Protein AF-A0A9E5AVE5-F1 (afdb_monomer)

Solvent-accessible surface area (backbone atoms only — not comparable to full-atom values): 21850 Å² total; per-residue (Å²): 135,74,78,88,82,74,80,91,71,90,76,86,78,88,77,84,87,88,86,84,85,83,83,91,72,86,77,74,54,97,65,66,80,79,77,64,65,63,63,78,75,52,75,67,49,73,66,47,50,53,52,51,51,50,54,50,52,53,50,49,51,55,49,50,53,57,73,66,46,78,84,60,50,71,68,59,42,51,50,53,50,52,50,53,49,55,52,50,52,50,58,55,57,68,63,46,51,73,69,43,50,54,50,48,55,51,49,50,54,47,49,49,48,52,48,50,41,64,76,33,43,78,55,38,63,77,55,64,65,49,72,69,44,51,52,51,46,50,54,54,50,52,58,47,48,58,52,51,50,50,59,69,69,42,79,86,53,52,75,64,58,43,49,51,53,50,52,52,52,50,50,53,47,47,59,58,48,58,71,61,47,52,75,68,44,44,50,53,50,50,49,52,52,52,52,51,48,48,52,51,34,37,28,69,52,76,37,80,88,67,88,73,96,62,54,74,68,44,46,54,52,46,50,51,50,26,52,52,50,53,49,52,51,52,54,55,65,64,46,77,84,58,51,72,68,57,44,50,50,56,48,52,50,53,49,53,54,49,38,53,56,50,48,69,63,42,53,76,67,56,34,53,52,46,53,52,49,50,54,40,48,70,48,8,78,74,48,75,62,52,49,81,74,51,74,69,50,74,68,44,51,52,51,51,51,52,54,50,51,56,50,52,53,52,48,50,52,50,70,66,45,84,84,60,52,72,67,57,36,53,50,54,48,36,54,49,49,53,54,49,50,54,56,51,48,72,64,41,53,73,68,38,42,50,51,51,56,74,50,26,41,65,36,92,89,56,67,45,68,34,62,58,71,84,125

Mean predicted aligned error: 10.47 Å

Foldseek 3Di:
DDDDDDPDDDPDDDDDDDDDDDDDDPPCPPTNPLPPPLVVVLPADPVLVVQLVVLVVVLVVQLCCLVPDPPDDPLRSVVSNVVSVVVSVVSNVVSDDPVSVVSSVVVVVVSVLVVLCVSCVVLCVVLVDDPVLSVQLVVLVVVLVVQLVVLVSPPVDDPVSSVVSVVVSVVVSCVSSLVSGDPVSNVVVVVVVVVVVLQSLCCQQLNHDDDDPADPVLSVQSNVLSVQLVVQLVVLVVPPPQDPVRSVVSNVVSNVVSNVVNLVSDDPVVNVVSVVVVLQVLVCVVAVNCSVVLPADPVLSVVLNVLVVVLVVVLCVLVVPPPDDPVRSLVSQLVSQVVSVVVNLVSGDPVSNVVQPVQFDQDPRRRHTHGPPPD

Radius of gyration: 26.6 Å; Cα contacts (8 Å, |Δi|>4): 188; chains: 1; bounding box: 71×49×73 Å

Structure (mmCIF, N/CA/C/O backbone):
data_AF-A0A9E5AVE5-F1
#
_entry.id   AF-A0A9E5AVE5-F1
#
loop_
_atom_site.group_PDB
_atom_site.id
_atom_site.type_symbol
_atom_site.label_atom_id
_atom_site.label_alt_id
_atom_site.label_comp_id
_atom_site.label_asym_id
_atom_site.label_entity_id
_atom_site.label_seq_id
_atom_site.pdbx_PDB_ins_code
_atom_site.Cartn_x
_atom_site.Cartn_y
_atom_site.Cartn_z
_atom_site.occupancy
_atom_site.B_iso_or_equiv
_atom_site.auth_seq_id
_atom_site.auth_comp_id
_atom_site.auth_asym_id
_atom_site.auth_atom_id
_atom_site.pdbx_PDB_model_num
ATOM 1 N N . MET A 1 1 ? -8.156 -3.607 18.315 1.00 31.98 1 MET A N 1
ATOM 2 C CA . MET A 1 1 ? -8.826 -4.273 17.182 1.00 31.98 1 MET A CA 1
ATOM 3 C C . MET A 1 1 ? -8.654 -3.380 15.958 1.00 31.98 1 MET A C 1
ATOM 5 O O . MET A 1 1 ? -8.074 -2.317 16.118 1.00 31.98 1 MET A O 1
ATOM 9 N N . LEU A 1 2 ? -9.097 -3.828 14.782 1.00 29.81 2 LEU A N 1
ATOM 10 C CA . LEU A 1 2 ? -9.183 -3.072 13.523 1.00 29.81 2 LEU A CA 1
ATOM 11 C C . LEU A 1 2 ? -7.881 -2.744 12.770 1.00 29.81 2 LEU A C 1
ATOM 13 O O . LEU A 1 2 ? -7.292 -1.677 12.883 1.00 29.81 2 LEU A O 1
ATOM 17 N N . GLN A 1 3 ? -7.540 -3.647 11.854 1.00 29.03 3 GLN A N 1
ATOM 18 C CA . GLN A 1 3 ? -7.091 -3.286 10.512 1.00 29.03 3 GLN A CA 1
ATOM 19 C C . GLN A 1 3 ? -7.904 -4.122 9.516 1.00 29.03 3 GLN A C 1
ATOM 21 O O . GLN A 1 3 ? -8.266 -5.257 9.819 1.00 29.03 3 GLN A O 1
ATOM 26 N N . SER A 1 4 ? -8.139 -3.545 8.337 1.00 26.42 4 SER A N 1
ATOM 27 C CA . SER A 1 4 ? -8.550 -4.231 7.103 1.00 26.42 4 SER A CA 1
ATOM 28 C C . SER A 1 4 ? -10.049 -4.457 6.893 1.00 26.42 4 SER A C 1
ATOM 30 O O . SER A 1 4 ? -10.631 -5.434 7.341 1.00 26.42 4 SER A O 1
ATOM 32 N N . LEU A 1 5 ? -10.649 -3.578 6.089 1.00 36.66 5 LEU A N 1
ATOM 33 C CA . LEU A 1 5 ? -11.485 -4.009 4.964 1.00 36.66 5 LEU A CA 1
ATOM 34 C C . LEU A 1 5 ? -11.521 -2.853 3.964 1.00 36.66 5 LEU A C 1
ATOM 36 O O . LEU A 1 5 ? -12.352 -1.952 4.024 1.00 36.66 5 LEU A O 1
ATOM 40 N N . ILE A 1 6 ? -10.491 -2.858 3.120 1.00 28.50 6 ILE A N 1
ATOM 41 C CA . ILE A 1 6 ? -10.456 -2.139 1.853 1.00 28.50 6 ILE A CA 1
ATOM 42 C C . ILE A 1 6 ? -11.513 -2.800 0.968 1.00 28.50 6 ILE A C 1
ATOM 44 O O . ILE A 1 6 ? -11.544 -4.027 0.849 1.00 28.50 6 ILE A O 1
ATOM 48 N N . LEU A 1 7 ? -12.380 -1.983 0.373 1.00 29.84 7 LEU A N 1
ATOM 49 C CA . LEU A 1 7 ? -13.241 -2.384 -0.731 1.00 29.84 7 LEU A CA 1
ATOM 50 C C . LEU A 1 7 ? -12.375 -3.105 -1.775 1.00 29.84 7 LEU A C 1
ATOM 52 O O . LEU A 1 7 ? -11.418 -2.523 -2.277 1.00 29.84 7 LEU A O 1
ATOM 56 N N . ALA A 1 8 ? -12.689 -4.374 -2.034 1.00 32.44 8 ALA A N 1
ATOM 57 C CA . ALA A 1 8 ? -11.983 -5.300 -2.916 1.00 32.44 8 ALA A CA 1
ATOM 58 C C . ALA A 1 8 ? -11.129 -4.640 -4.020 1.00 32.44 8 ALA A C 1
ATOM 60 O O . ALA A 1 8 ? -11.593 -4.354 -5.118 1.00 32.44 8 ALA A O 1
ATOM 61 N N . SER A 1 9 ? -9.848 -4.465 -3.714 1.00 25.14 9 SER A N 1
ATOM 62 C CA . SER A 1 9 ? -8.743 -4.380 -4.664 1.00 25.14 9 SER A CA 1
ATOM 63 C C . SER A 1 9 ? -7.576 -5.108 -4.001 1.00 25.14 9 SER A C 1
ATOM 65 O O . SER A 1 9 ? -6.809 -4.566 -3.209 1.00 25.14 9 SER A O 1
ATOM 67 N N . VAL A 1 10 ? -7.527 -6.419 -4.238 1.00 25.52 10 VAL A N 1
ATOM 68 C CA . VAL A 1 10 ? -6.434 -7.285 -3.799 1.00 25.52 10 VAL A CA 1
ATOM 69 C C . VAL A 1 10 ? -5.212 -6.940 -4.647 1.00 25.52 10 VAL A C 1
ATOM 71 O O . VAL A 1 10 ? -5.010 -7.506 -5.714 1.00 25.52 10 VAL A O 1
ATOM 74 N N . VAL A 1 11 ? -4.385 -6.013 -4.170 1.00 23.86 11 VAL A N 1
ATOM 75 C CA . VAL A 1 11 ? -2.966 -5.962 -4.537 1.00 23.86 11 VAL A CA 1
ATOM 76 C C . VAL A 1 11 ? -2.196 -6.556 -3.364 1.00 23.86 11 VAL A C 1
ATOM 78 O O . VAL A 1 11 ? -1.858 -5.882 -2.394 1.00 23.86 11 VAL A O 1
ATOM 81 N N . LEU A 1 12 ? -1.977 -7.870 -3.434 1.00 27.12 12 LEU A N 1
ATOM 82 C CA . LEU A 1 12 ? -1.037 -8.577 -2.571 1.00 27.12 12 LEU A CA 1
ATOM 83 C C . LEU A 1 12 ? 0.384 -8.191 -3.012 1.00 27.12 12 LEU A C 1
ATOM 85 O O . LEU A 1 12 ? 0.893 -8.721 -3.997 1.00 27.12 12 LEU A O 1
ATOM 89 N N . ALA A 1 13 ? 1.034 -7.288 -2.284 1.00 26.50 13 ALA A N 1
ATOM 90 C CA . ALA A 1 13 ? 2.479 -7.102 -2.361 1.00 26.50 13 ALA A CA 1
ATOM 91 C C . ALA A 1 13 ? 3.106 -7.646 -1.071 1.00 26.50 13 ALA A C 1
ATOM 93 O O . ALA A 1 13 ? 3.112 -6.992 -0.030 1.00 26.50 13 ALA A O 1
ATOM 94 N N . CYS A 1 14 ? 3.602 -8.882 -1.134 1.00 24.91 14 CYS A N 1
ATOM 95 C CA . CYS A 1 14 ? 4.518 -9.422 -0.137 1.00 24.91 14 CYS A CA 1
ATOM 96 C C . CYS A 1 14 ? 5.902 -8.801 -0.360 1.00 24.91 14 CYS A C 1
ATOM 98 O O . CYS A 1 14 ? 6.481 -8.975 -1.428 1.00 24.91 14 CYS A O 1
ATOM 100 N N . ALA A 1 15 ? 6.458 -8.148 0.657 1.00 25.69 15 ALA A N 1
ATOM 101 C CA . ALA A 1 15 ? 7.892 -7.898 0.754 1.00 25.69 15 ALA A CA 1
ATOM 102 C C . ALA A 1 15 ? 8.371 -8.424 2.117 1.00 25.69 15 ALA A C 1
ATOM 104 O O . ALA A 1 15 ? 7.842 -7.987 3.144 1.00 25.69 15 ALA A O 1
ATOM 105 N N . PRO A 1 16 ? 9.311 -9.385 2.165 1.00 29.22 16 PRO A N 1
ATOM 106 C CA . PRO A 1 16 ? 9.908 -9.825 3.412 1.00 29.22 16 PRO A CA 1
ATOM 107 C C . PRO A 1 16 ? 11.090 -8.925 3.803 1.00 29.22 16 PRO A C 1
ATOM 109 O O . PRO A 1 16 ? 11.842 -8.460 2.956 1.00 29.22 16 PRO A O 1
ATOM 112 N N . ALA A 1 17 ? 11.244 -8.762 5.118 1.00 26.75 17 ALA A N 1
ATOM 113 C CA . ALA A 1 17 ? 12.479 -8.482 5.853 1.00 26.75 17 ALA A CA 1
ATOM 114 C C . ALA A 1 17 ? 13.307 -7.233 5.488 1.00 26.75 17 ALA A C 1
ATOM 116 O O . ALA A 1 17 ? 14.147 -7.266 4.603 1.00 26.75 17 ALA A O 1
ATOM 117 N N . LEU A 1 18 ? 13.214 -6.208 6.342 1.00 26.80 18 LEU A N 1
ATOM 118 C CA . LEU A 1 18 ? 14.364 -5.398 6.761 1.00 26.80 18 LEU A CA 1
ATOM 119 C C . LEU A 1 18 ? 14.157 -4.999 8.232 1.00 26.80 18 LEU A C 1
ATOM 121 O O . LEU A 1 18 ? 13.411 -4.078 8.551 1.00 26.80 18 LEU A O 1
ATOM 125 N N . ASN A 1 19 ? 14.797 -5.754 9.125 1.00 31.11 19 ASN A N 1
ATOM 126 C CA . ASN A 1 19 ? 15.030 -5.399 10.522 1.00 31.11 19 ASN A CA 1
ATOM 127 C C . ASN A 1 19 ? 16.531 -5.145 10.665 1.00 31.11 19 ASN A C 1
ATOM 129 O O . ASN A 1 19 ? 17.294 -6.095 10.522 1.00 31.11 19 ASN A O 1
ATOM 133 N N . ALA A 1 20 ? 16.935 -3.915 10.980 1.00 30.20 20 ALA A N 1
ATOM 134 C CA . ALA A 1 20 ? 18.069 -3.617 11.857 1.00 30.20 20 ALA A CA 1
ATOM 135 C C . ALA A 1 20 ? 18.194 -2.099 12.077 1.00 30.20 20 ALA A C 1
ATOM 137 O O . ALA A 1 20 ? 18.162 -1.328 11.127 1.00 30.20 20 ALA A O 1
ATOM 138 N N . GLN A 1 21 ? 18.418 -1.746 13.346 1.00 29.23 21 GLN A N 1
ATOM 139 C CA . GLN A 1 21 ? 18.952 -0.487 13.887 1.00 29.23 21 GLN A CA 1
ATOM 1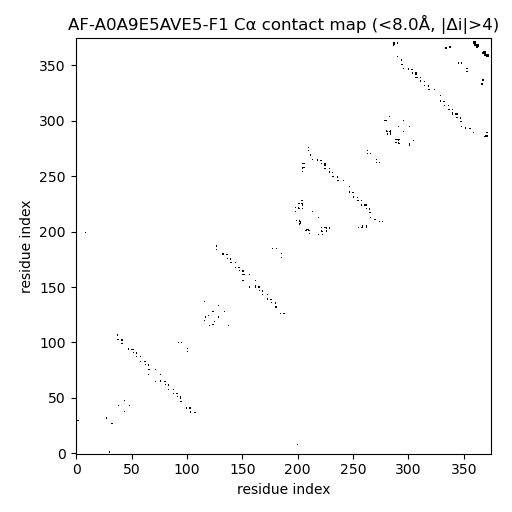40 C C . GLN A 1 21 ? 18.001 0.707 14.102 1.00 29.23 21 GLN A C 1
ATOM 142 O O . GLN A 1 21 ? 17.732 1.509 13.219 1.00 29.23 21 GLN A O 1
ATOM 147 N N . GLY A 1 22 ? 17.636 0.881 15.380 1.00 26.25 22 GLY A N 1
ATOM 148 C CA . GLY A 1 22 ? 18.100 2.057 16.126 1.00 26.25 22 GLY A CA 1
ATOM 149 C C . GLY A 1 22 ? 17.121 3.218 16.306 1.00 26.25 22 GLY A C 1
ATOM 150 O O . GLY A 1 22 ? 17.158 4.164 15.542 1.00 26.25 22 GLY A O 1
ATOM 151 N N . ALA A 1 23 ? 16.361 3.163 17.404 1.00 31.00 23 ALA A N 1
ATOM 152 C CA . ALA A 1 23 ? 15.821 4.282 18.190 1.00 31.00 23 ALA A CA 1
ATOM 153 C C . ALA A 1 23 ? 14.866 5.321 17.545 1.00 31.00 23 ALA A C 1
ATOM 155 O O . ALA A 1 23 ? 15.184 6.050 16.618 1.00 31.00 23 ALA A O 1
ATOM 156 N N . GLN A 1 24 ? 13.723 5.475 18.229 1.00 34.09 24 GLN A N 1
ATOM 157 C CA . GLN A 1 24 ? 12.923 6.703 18.354 1.00 34.09 24 GLN A CA 1
ATOM 158 C C . GLN A 1 24 ? 12.225 7.238 17.095 1.00 34.09 24 GLN A C 1
ATOM 160 O O . GLN A 1 24 ? 12.629 8.204 16.466 1.00 34.09 24 GLN A O 1
ATOM 165 N N . ILE A 1 25 ? 11.056 6.667 16.821 1.00 28.45 25 ILE A N 1
ATOM 166 C CA . ILE A 1 25 ? 9.725 7.272 17.024 1.00 28.45 25 ILE A CA 1
ATOM 167 C C . ILE A 1 25 ? 8.764 6.219 16.486 1.00 28.45 25 ILE A C 1
ATOM 169 O O . ILE A 1 25 ? 8.892 5.773 15.346 1.00 28.45 25 ILE A O 1
ATOM 173 N N . GLY A 1 26 ? 7.856 5.752 17.343 1.00 32.69 26 GLY A N 1
ATOM 174 C CA . GLY A 1 26 ? 6.875 4.737 16.992 1.00 32.69 26 GLY A CA 1
ATOM 175 C C . GLY A 1 26 ? 6.170 5.140 15.708 1.00 32.69 26 GLY A C 1
ATOM 176 O O . GLY A 1 26 ? 5.415 6.110 15.684 1.00 32.69 26 GLY A O 1
ATOM 177 N N . ARG A 1 27 ? 6.447 4.401 14.633 1.00 34.00 27 ARG A N 1
ATOM 178 C CA . ARG A 1 27 ? 5.695 4.465 13.390 1.00 34.00 27 ARG A CA 1
ATOM 179 C C . ARG A 1 27 ? 4.279 4.071 13.781 1.00 34.00 27 ARG A C 1
ATOM 181 O O . ARG A 1 27 ? 3.987 2.886 13.919 1.00 34.00 27 ARG A O 1
ATOM 188 N N . ALA A 1 28 ? 3.449 5.073 14.065 1.00 33.59 28 ALA A N 1
ATOM 189 C CA . ALA A 1 28 ? 2.019 4.927 14.211 1.00 33.59 28 ALA A CA 1
ATOM 190 C C . ALA A 1 28 ? 1.569 4.187 12.955 1.00 33.59 28 ALA A C 1
ATOM 192 O O . ALA A 1 28 ? 1.550 4.749 11.860 1.00 33.59 28 ALA A O 1
ATOM 193 N N . GLY A 1 29 ? 1.359 2.875 13.086 1.00 36.06 29 GLY A N 1
ATOM 194 C CA . GLY A 1 29 ? 0.895 2.058 11.983 1.00 36.06 29 GLY A CA 1
ATOM 195 C C . GLY A 1 29 ? -0.354 2.733 11.443 1.00 36.06 29 GLY A C 1
ATOM 196 O O . GLY A 1 29 ? -1.203 3.155 12.230 1.00 36.06 29 GLY A O 1
ATOM 197 N N . ALA A 1 30 ? -0.442 2.861 10.122 1.00 36.88 30 ALA A N 1
ATOM 198 C CA . ALA A 1 30 ? -1.444 3.628 9.381 1.00 36.88 30 ALA A CA 1
ATOM 199 C C . ALA A 1 30 ? -2.922 3.202 9.602 1.00 36.88 30 ALA A C 1
ATOM 201 O O . ALA A 1 30 ? -3.790 3.539 8.810 1.00 36.88 30 ALA A O 1
ATOM 202 N N . GLY A 1 31 ? -3.231 2.466 10.674 1.00 38.09 31 GLY A N 1
ATOM 203 C CA . GLY A 1 31 ? -4.581 2.175 11.157 1.00 38.09 31 GLY A CA 1
ATOM 204 C C . GLY A 1 31 ? -4.847 2.551 12.623 1.00 38.09 31 GLY A C 1
ATOM 205 O O . GLY A 1 31 ? -5.938 2.277 13.100 1.00 38.09 31 GLY A O 1
ATOM 206 N N . GLY A 1 32 ? -3.894 3.149 13.354 1.00 39.94 32 GLY A N 1
ATOM 207 C CA . GLY A 1 32 ? -4.045 3.447 14.791 1.00 39.94 32 GLY A CA 1
ATOM 208 C C . GLY A 1 32 ? -4.476 4.876 15.150 1.00 39.94 32 GLY A C 1
ATOM 209 O O . GLY A 1 32 ? -4.803 5.131 16.301 1.00 39.94 32 GLY A O 1
ATOM 210 N N . GLY A 1 33 ? -4.471 5.814 14.196 1.00 40.31 33 GLY A N 1
ATOM 211 C CA . GLY A 1 33 ? -4.618 7.253 14.476 1.00 40.31 33 GLY A CA 1
ATOM 212 C C . GLY A 1 33 ? -6.041 7.820 14.445 1.00 40.31 33 GLY A C 1
ATOM 213 O O . GLY A 1 33 ? -6.218 8.993 14.747 1.00 40.31 33 GLY A O 1
ATOM 214 N N . VAL A 1 34 ? -7.053 7.027 14.073 1.00 44.53 34 VAL A N 1
ATOM 215 C CA . VAL A 1 34 ? -8.442 7.516 13.907 1.00 44.53 34 VAL A CA 1
ATOM 216 C C . VAL A 1 34 ? -9.336 7.169 15.103 1.00 44.53 34 VAL A C 1
ATOM 218 O O . VAL A 1 34 ? -10.457 7.662 15.189 1.00 44.53 34 VAL A O 1
ATOM 221 N N . TYR A 1 35 ? -8.838 6.413 16.089 1.00 49.22 35 TYR A N 1
ATOM 222 C CA . TYR A 1 35 ? -9.467 6.337 17.413 1.00 49.22 35 TYR A CA 1
ATOM 223 C C . TYR A 1 35 ? -9.140 7.615 18.184 1.00 49.22 35 TYR A C 1
ATOM 225 O O . TYR A 1 35 ? -8.366 7.629 19.138 1.00 49.22 35 TYR A O 1
ATOM 233 N N . PHE A 1 36 ? -9.686 8.721 17.680 1.00 50.12 36 PHE A N 1
ATOM 234 C CA . PHE A 1 36 ? -9.680 10.026 18.310 1.00 50.12 36 PHE A CA 1
ATOM 235 C C . PHE A 1 36 ? -10.121 9.874 19.755 1.00 50.12 36 PHE A C 1
ATOM 237 O O . PHE A 1 36 ? -11.288 9.590 19.981 1.00 50.12 36 PHE A O 1
ATOM 244 N N . ASN A 1 37 ? -9.175 10.041 20.677 1.00 73.88 37 ASN A N 1
ATOM 245 C CA . ASN A 1 37 ? -9.308 10.512 22.055 1.00 73.88 37 ASN A CA 1
ATOM 246 C C . ASN A 1 37 ? -10.730 10.448 22.662 1.00 73.88 37 ASN A C 1
ATOM 248 O O . ASN A 1 37 ? -11.244 11.462 23.133 1.00 73.88 37 ASN A O 1
ATOM 252 N N . LEU A 1 38 ? -11.389 9.279 22.632 1.00 81.19 38 LEU A N 1
ATOM 253 C CA . LEU A 1 38 ? -12.757 9.121 23.149 1.00 81.19 38 LEU A CA 1
ATOM 254 C C . LEU A 1 38 ? -12.787 9.463 24.640 1.00 81.19 38 LEU A C 1
ATOM 256 O O . LEU A 1 38 ? -13.734 10.059 25.137 1.00 81.19 38 LEU A O 1
ATOM 260 N N . GLU A 1 39 ? -11.679 9.179 25.318 1.00 82.06 39 GLU A N 1
ATOM 261 C CA . GLU A 1 39 ? -11.429 9.508 26.714 1.00 82.06 39 GLU A CA 1
ATOM 262 C C . GLU A 1 39 ? -11.454 11.004 27.024 1.00 82.06 39 GLU A C 1
ATOM 264 O O . GLU A 1 39 ? -11.930 11.380 28.093 1.00 82.06 39 GLU A O 1
ATOM 269 N N . ALA A 1 40 ? -11.024 11.873 26.102 1.00 87.56 40 ALA A N 1
ATOM 270 C CA . ALA A 1 40 ? -11.126 13.320 26.305 1.00 87.56 40 ALA A CA 1
ATOM 271 C C . ALA A 1 40 ? -12.583 13.803 26.377 1.00 87.56 40 ALA A C 1
ATOM 273 O O . ALA A 1 40 ? -12.836 14.895 26.871 1.00 87.56 40 ALA A O 1
ATOM 274 N N . GLN A 1 41 ? -13.538 12.991 25.912 1.00 89.56 41 GLN A N 1
ATOM 275 C CA . GLN A 1 41 ? -14.969 13.274 25.998 1.00 89.56 41 GLN A CA 1
ATOM 276 C C . GLN A 1 41 ? -15.628 12.624 27.224 1.00 89.56 41 GLN A C 1
ATOM 278 O O . GLN A 1 41 ? -16.831 12.788 27.409 1.00 89.56 41 GLN A O 1
ATOM 283 N N . LEU A 1 42 ? -14.895 11.875 28.057 1.00 93.12 42 LEU A N 1
ATOM 284 C CA . LEU A 1 42 ? -15.442 11.177 29.231 1.00 93.12 42 LEU A CA 1
ATOM 285 C C . LEU A 1 42 ? -15.300 11.956 30.546 1.00 93.12 42 LEU A C 1
ATOM 287 O O . LEU A 1 42 ? -15.676 11.423 31.592 1.00 93.12 42 LEU A O 1
ATOM 291 N N . ASP A 1 43 ? -14.773 13.185 30.496 1.00 93.75 43 ASP A N 1
ATOM 292 C CA . ASP A 1 43 ? -14.590 14.060 31.663 1.00 93.75 43 ASP A CA 1
ATOM 293 C C . ASP A 1 43 ? -13.893 13.323 32.827 1.00 93.75 43 ASP A C 1
ATOM 295 O O . ASP A 1 43 ? -14.371 13.286 33.960 1.00 93.75 43 ASP A O 1
ATOM 299 N N . LEU A 1 44 ? -12.786 12.638 32.515 1.00 95.44 44 LEU A N 1
ATOM 300 C CA . LEU A 1 44 ? -12.078 11.767 33.455 1.00 95.44 44 LEU A CA 1
ATOM 301 C C . LEU A 1 44 ? -11.479 12.557 34.628 1.00 95.44 44 LEU A C 1
ATOM 303 O O . LEU A 1 44 ? -10.893 13.625 34.438 1.00 95.44 44 LEU A O 1
ATOM 307 N N . SER A 1 45 ? -11.544 11.992 35.838 1.00 97.06 45 SER A N 1
ATOM 308 C CA . SER A 1 45 ? -10.847 12.568 36.995 1.00 97.06 45 SER A CA 1
ATOM 309 C C . SER A 1 45 ? -9.321 12.442 36.857 1.00 97.06 45 SER A C 1
ATOM 311 O O . SER A 1 45 ? -8.801 11.665 36.043 1.00 97.06 45 SER A O 1
ATOM 313 N N . LYS A 1 46 ? -8.568 13.184 37.683 1.00 96.75 46 LYS A N 1
ATOM 314 C CA . LYS A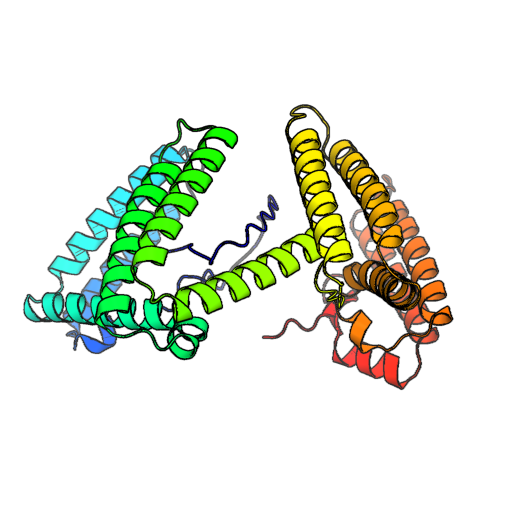 1 46 ? -7.098 13.076 37.723 1.00 96.75 46 LYS A CA 1
ATOM 315 C C . LYS A 1 46 ? -6.657 11.669 38.130 1.00 96.75 46 LYS A C 1
ATOM 317 O O . LYS A 1 46 ? -5.730 11.120 37.539 1.00 96.75 46 LYS A O 1
ATOM 322 N N . GLU A 1 47 ? -7.355 11.071 39.089 1.00 97.19 47 GLU A N 1
ATOM 323 C CA . GLU A 1 47 ? -7.113 9.716 39.585 1.00 97.19 47 GLU A CA 1
ATOM 324 C C . GLU A 1 47 ? -7.398 8.672 38.498 1.00 97.19 47 GLU A C 1
ATOM 326 O O . GLU A 1 47 ? -6.562 7.802 38.258 1.00 97.19 47 GLU A O 1
ATOM 331 N N . GLN A 1 48 ? -8.523 8.790 37.777 1.00 96.31 48 GLN A N 1
ATOM 332 C CA . GLN A 1 48 ? -8.852 7.901 36.653 1.00 96.31 48 GLN A CA 1
ATOM 333 C C . GLN A 1 48 ? -7.820 8.007 35.525 1.00 96.31 48 GLN A C 1
ATOM 335 O O . GLN A 1 48 ? -7.380 6.994 34.982 1.00 96.31 48 GLN A O 1
ATOM 340 N N . THR A 1 49 ? -7.388 9.228 35.203 1.00 94.69 49 THR A N 1
ATOM 341 C CA . THR A 1 49 ? -6.361 9.479 34.182 1.00 94.69 49 THR A CA 1
ATOM 342 C C . THR A 1 49 ? -5.028 8.826 34.560 1.00 94.69 49 THR A C 1
ATOM 344 O O . THR A 1 49 ? -4.407 8.161 33.728 1.00 94.69 49 THR A O 1
ATOM 347 N N . ALA A 1 50 ? -4.601 8.960 35.821 1.00 95.69 50 ALA A N 1
ATOM 348 C CA . ALA A 1 50 ? -3.388 8.317 36.325 1.00 95.69 50 ALA A CA 1
ATOM 349 C C . ALA A 1 50 ? -3.498 6.780 36.312 1.00 95.69 50 ALA A C 1
ATOM 351 O O . ALA A 1 50 ? -2.552 6.099 35.908 1.00 95.69 50 ALA A O 1
ATOM 352 N N . ALA A 1 51 ? -4.658 6.231 36.687 1.00 95.94 51 ALA A N 1
ATOM 353 C CA . ALA A 1 51 ? -4.913 4.793 36.646 1.00 95.94 51 ALA A CA 1
ATOM 354 C C . ALA A 1 51 ? -4.863 4.238 35.210 1.00 95.94 51 ALA A C 1
ATOM 356 O O . ALA A 1 51 ? -4.188 3.239 34.963 1.00 95.94 51 ALA A O 1
ATOM 357 N N . LEU A 1 52 ? -5.485 4.916 34.237 1.00 94.38 52 LEU A N 1
ATOM 358 C CA . LEU A 1 52 ? -5.420 4.524 32.823 1.00 94.38 52 LEU A CA 1
ATOM 359 C C . LEU A 1 52 ? -3.996 4.594 32.273 1.00 94.38 52 LEU A C 1
ATOM 361 O O . LEU A 1 52 ? -3.577 3.711 31.527 1.00 94.38 52 LEU A O 1
ATOM 365 N N . ALA A 1 53 ? -3.234 5.630 32.637 1.00 92.75 53 ALA A N 1
ATOM 366 C CA . ALA A 1 53 ? -1.836 5.753 32.232 1.00 92.75 53 ALA A CA 1
ATOM 367 C C . ALA A 1 53 ? -0.994 4.570 32.736 1.00 92.75 53 ALA A C 1
ATOM 369 O O . ALA A 1 53 ? -0.160 4.052 31.991 1.00 92.75 53 ALA A O 1
ATOM 370 N N . LYS A 1 54 ? -1.254 4.101 33.963 1.00 96.06 54 LYS A N 1
ATOM 371 C CA . LYS A 1 54 ? -0.619 2.903 34.520 1.00 96.06 54 LYS A CA 1
ATOM 372 C C . LYS A 1 54 ? -0.983 1.645 33.721 1.00 96.06 54 LYS A C 1
ATOM 374 O O . LYS A 1 54 ? -0.070 0.979 33.240 1.00 96.06 54 LYS A O 1
ATOM 379 N N . VAL A 1 55 ? -2.275 1.381 33.490 1.00 93.56 55 VAL A N 1
ATOM 380 C CA . VAL A 1 55 ? -2.739 0.217 32.701 1.00 93.56 55 VAL A CA 1
ATOM 381 C C . VAL A 1 55 ? -2.132 0.217 31.295 1.00 93.56 55 VAL A C 1
ATOM 383 O O . VAL A 1 55 ? -1.651 -0.804 30.814 1.00 93.56 55 VAL A O 1
ATOM 386 N N . ARG A 1 56 ? -2.075 1.379 30.633 1.00 93.38 56 ARG A N 1
ATOM 387 C CA . ARG A 1 56 ? -1.460 1.517 29.302 1.00 93.38 56 ARG A CA 1
ATOM 388 C C . ARG A 1 56 ? 0.026 1.199 29.302 1.00 93.38 56 ARG A C 1
ATOM 390 O O . ARG A 1 56 ? 0.496 0.534 28.381 1.00 93.38 56 ARG A O 1
ATOM 397 N N . LYS A 1 57 ? 0.763 1.679 30.306 1.00 93.62 57 LYS A N 1
ATOM 398 C CA . LYS A 1 57 ? 2.195 1.401 30.442 1.00 93.62 57 LYS A CA 1
ATOM 399 C C . LYS A 1 57 ? 2.433 -0.098 30.634 1.00 93.62 57 LYS A C 1
ATOM 401 O O . LYS A 1 57 ? 3.236 -0.679 29.911 1.00 93.62 57 LYS A O 1
ATOM 406 N N . GLU A 1 58 ? 1.680 -0.729 31.529 1.00 95.06 58 GLU A N 1
ATOM 407 C CA . GLU A 1 58 ? 1.761 -2.173 31.773 1.00 95.06 58 GLU A CA 1
ATOM 408 C C . GLU A 1 58 ? 1.388 -2.977 30.517 1.00 95.06 58 GLU A C 1
ATOM 410 O O . GLU A 1 58 ? 2.104 -3.899 30.123 1.00 95.06 58 GLU A O 1
ATOM 415 N N . GLN A 1 59 ? 0.323 -2.587 29.811 1.00 93.94 59 GLN A N 1
ATOM 416 C CA . GLN A 1 59 ? -0.064 -3.205 28.544 1.00 93.94 59 GLN A CA 1
ATOM 417 C C . GLN A 1 59 ? 1.021 -3.043 27.474 1.00 93.94 59 GLN A C 1
ATOM 419 O O . GLN A 1 59 ? 1.283 -3.986 26.723 1.00 93.94 59 GLN A O 1
ATOM 424 N N . GLN A 1 60 ? 1.654 -1.872 27.383 1.00 92.94 60 GLN A N 1
ATOM 425 C CA . GLN A 1 60 ? 2.749 -1.615 26.452 1.00 92.94 60 GLN A CA 1
ATOM 426 C C . GLN A 1 60 ? 3.954 -2.513 26.753 1.00 92.94 60 GLN A C 1
ATOM 428 O O . GLN A 1 60 ? 4.513 -3.097 25.825 1.00 92.94 60 GLN A O 1
ATOM 433 N N . GLU A 1 61 ? 4.329 -2.665 28.023 1.00 95.94 61 GLU A N 1
ATOM 434 C CA . GLU A 1 61 ? 5.419 -3.543 28.463 1.00 95.94 61 GLU A CA 1
ATOM 435 C C . GLU A 1 61 ? 5.107 -5.017 28.162 1.00 95.94 61 GLU A C 1
ATOM 437 O O . GLU A 1 61 ? 5.900 -5.679 27.487 1.00 95.94 61 GLU A O 1
ATOM 442 N N . LYS A 1 62 ? 3.919 -5.508 28.551 1.00 95.75 62 LYS A N 1
ATOM 443 C CA . LYS A 1 62 ? 3.455 -6.878 28.257 1.00 95.75 62 LYS A CA 1
ATOM 444 C C . LYS A 1 62 ? 3.398 -7.140 26.744 1.00 95.75 62 LYS A C 1
ATOM 446 O O . LYS A 1 62 ? 3.858 -8.178 26.271 1.00 95.75 62 LYS A O 1
ATOM 451 N N . THR A 1 63 ? 2.898 -6.181 25.960 1.00 93.88 63 THR A N 1
ATOM 452 C CA . THR A 1 63 ? 2.857 -6.269 24.489 1.00 93.88 63 THR A CA 1
ATOM 453 C C . THR A 1 63 ? 4.268 -6.299 23.902 1.00 93.88 63 THR A C 1
ATOM 455 O O . THR A 1 63 ? 4.561 -7.125 23.041 1.00 93.88 63 THR A O 1
ATOM 458 N N . SER A 1 64 ? 5.165 -5.432 24.373 1.00 94.81 64 SER A N 1
ATOM 459 C CA . SER A 1 64 ? 6.560 -5.395 23.926 1.00 94.81 64 SER A CA 1
ATOM 460 C C . SER A 1 64 ? 7.261 -6.726 24.196 1.00 94.81 64 SER A C 1
ATOM 462 O O . SER A 1 64 ? 7.840 -7.312 23.280 1.00 94.81 64 SER A O 1
ATOM 464 N N . ALA A 1 65 ? 7.139 -7.262 25.413 1.00 95.81 65 ALA A N 1
ATOM 465 C CA . ALA A 1 65 ? 7.691 -8.564 25.780 1.00 95.81 65 ALA A CA 1
ATOM 466 C C . ALA A 1 65 ? 7.139 -9.686 24.883 1.00 95.81 65 ALA A C 1
ATOM 468 O O . ALA A 1 65 ? 7.898 -10.491 24.346 1.00 95.81 65 ALA A O 1
ATOM 469 N N . LEU A 1 66 ? 5.827 -9.685 24.631 1.00 95.38 66 LEU A N 1
ATOM 470 C CA . LEU A 1 66 ? 5.163 -10.673 23.783 1.00 95.38 66 LEU A CA 1
ATOM 471 C C . LEU A 1 66 ? 5.677 -10.679 22.329 1.00 95.38 66 LEU A C 1
ATOM 473 O O . LEU A 1 66 ? 5.848 -11.745 21.732 1.00 95.38 66 LEU A O 1
ATOM 477 N N . PHE A 1 67 ? 5.919 -9.502 21.744 1.00 92.00 67 PHE A N 1
ATOM 478 C CA . PHE A 1 67 ? 6.370 -9.372 20.350 1.00 92.00 67 PHE A CA 1
ATOM 479 C C . PHE A 1 67 ? 7.893 -9.420 20.179 1.00 92.00 67 PHE A C 1
ATOM 481 O O . PHE A 1 67 ? 8.368 -9.691 19.076 1.00 92.00 67 PHE A O 1
ATOM 488 N N . THR A 1 68 ? 8.659 -9.191 21.245 1.00 94.94 68 THR A N 1
ATOM 489 C CA . THR A 1 68 ? 10.121 -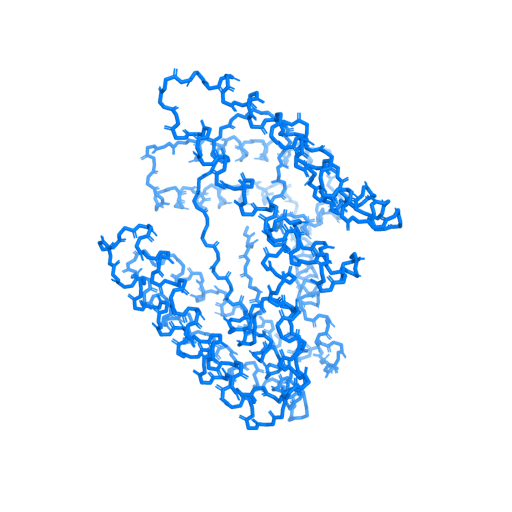9.366 21.242 1.00 94.94 68 THR A CA 1
ATOM 490 C C . THR A 1 68 ? 10.540 -10.799 21.561 1.00 94.94 68 THR A C 1
ATOM 492 O O . THR A 1 68 ? 11.630 -11.211 21.158 1.00 94.94 68 THR A O 1
ATOM 495 N N . ASN A 1 69 ? 9.672 -11.589 22.203 1.00 95.50 69 ASN A N 1
ATOM 496 C CA . ASN A 1 69 ? 9.916 -13.002 22.450 1.00 95.50 69 ASN A CA 1
ATOM 497 C C . ASN A 1 69 ? 9.890 -13.813 21.135 1.00 95.50 69 ASN A C 1
ATOM 499 O O . ASN A 1 69 ? 8.848 -13.989 20.487 1.00 95.50 69 ASN A O 1
ATOM 503 N N . LYS A 1 70 ? 11.074 -14.307 20.751 1.00 94.62 70 LYS A N 1
ATOM 504 C CA . LYS A 1 70 ? 11.310 -15.111 19.542 1.00 94.62 70 LYS A CA 1
ATOM 505 C C . LYS A 1 70 ? 10.996 -16.598 19.724 1.00 94.62 70 LYS A C 1
ATOM 507 O O . LYS A 1 70 ? 10.898 -17.300 18.725 1.00 94.62 70 LYS A O 1
ATOM 512 N N . GLU A 1 71 ? 10.853 -17.060 20.962 1.00 96.88 71 GLU A N 1
ATOM 513 C CA . GLU A 1 71 ? 10.571 -18.460 21.293 1.00 96.88 71 GLU A CA 1
ATOM 514 C C . GLU A 1 71 ? 9.090 -18.800 21.091 1.00 96.88 71 GLU A C 1
ATOM 516 O O . GLU A 1 71 ? 8.754 -19.935 20.764 1.00 96.88 71 GLU A O 1
ATOM 521 N N . LEU A 1 72 ? 8.203 -17.806 21.223 1.00 94.00 72 LEU A N 1
ATOM 522 C CA . LEU A 1 72 ? 6.767 -17.996 21.037 1.00 94.00 72 LEU A CA 1
ATOM 523 C C . LEU A 1 72 ? 6.408 -18.241 19.574 1.00 94.00 72 LEU A C 1
ATOM 525 O O . LEU A 1 72 ? 6.710 -17.432 18.684 1.00 94.00 72 LEU A O 1
ATOM 529 N N . LYS A 1 73 ? 5.651 -19.316 19.344 1.00 94.25 73 LYS A N 1
ATOM 530 C CA . LYS A 1 73 ? 5.014 -19.560 18.048 1.00 94.25 73 LYS A CA 1
ATOM 531 C C . LYS A 1 73 ? 3.929 -18.514 17.793 1.00 94.25 73 LYS A C 1
ATOM 533 O O . LYS A 1 73 ? 3.359 -17.925 18.709 1.00 94.25 73 LYS A O 1
ATOM 538 N N . GLN A 1 74 ? 3.605 -18.293 16.521 1.00 83.56 74 GLN A N 1
ATOM 539 C CA . GLN A 1 74 ? 2.630 -17.273 16.120 1.00 83.56 74 GLN A CA 1
ATOM 540 C C . GLN A 1 74 ? 1.232 -17.501 16.727 1.00 83.56 74 GLN A C 1
ATOM 542 O O . GLN A 1 74 ? 0.558 -16.535 17.091 1.00 83.56 74 GLN A O 1
ATOM 547 N N . GLU A 1 75 ? 0.801 -18.757 16.851 1.00 85.69 75 GLU A N 1
ATOM 548 C CA . GLU A 1 75 ? -0.492 -19.122 17.446 1.00 85.69 75 GLU A CA 1
ATOM 549 C C . GLU A 1 75 ? -0.535 -18.798 18.943 1.00 85.69 75 GLU A C 1
ATOM 551 O O . GLU A 1 75 ? -1.440 -18.098 19.397 1.00 85.69 75 GLU A O 1
ATOM 556 N N . GLU A 1 76 ? 0.490 -19.213 19.691 1.00 92.56 76 GLU A N 1
ATOM 557 C CA . GLU A 1 76 ? 0.646 -18.905 21.119 1.00 92.56 76 GLU A CA 1
ATOM 558 C C . GLU A 1 76 ? 0.708 -17.397 21.351 1.00 92.56 76 GLU A C 1
ATOM 560 O O . GLU A 1 76 ? -0.002 -16.865 22.204 1.00 92.56 76 GLU A O 1
ATOM 565 N N . ARG A 1 77 ? 1.486 -16.682 20.529 1.00 92.56 77 ARG A N 1
ATOM 566 C CA . ARG A 1 77 ? 1.569 -15.221 20.577 1.00 92.56 77 ARG A CA 1
ATOM 567 C C . ARG A 1 77 ? 0.203 -14.572 20.357 1.00 92.56 77 ARG A C 1
ATOM 569 O O . ARG A 1 77 ? -0.152 -13.629 21.057 1.00 92.56 77 ARG A O 1
ATOM 576 N N . THR A 1 78 ? -0.572 -15.072 19.395 1.00 85.31 78 THR A N 1
ATOM 577 C CA . THR A 1 78 ? -1.919 -14.561 19.100 1.00 85.31 78 THR A CA 1
ATOM 578 C C . THR A 1 78 ? -2.868 -14.802 20.270 1.00 85.31 78 THR A C 1
ATOM 580 O O . THR A 1 78 ? -3.622 -13.897 20.629 1.00 85.31 78 THR A O 1
ATOM 583 N N . LYS A 1 79 ? -2.806 -15.985 20.891 1.00 91.12 79 LYS A N 1
ATOM 584 C CA . LYS A 1 79 ? -3.605 -16.329 22.071 1.00 91.12 79 LYS A CA 1
ATOM 585 C C . LYS A 1 79 ? -3.265 -15.429 23.265 1.00 91.12 79 LYS A C 1
ATOM 587 O O . LYS A 1 79 ? -4.156 -14.765 23.786 1.00 91.12 79 LYS A O 1
ATOM 592 N N . LEU A 1 80 ? -1.984 -15.307 23.616 1.00 93.50 80 LEU A N 1
ATOM 593 C CA . LEU A 1 80 ? -1.515 -14.436 24.703 1.00 93.50 80 LEU A CA 1
ATOM 594 C C . LEU A 1 80 ? -1.877 -12.967 24.463 1.00 93.50 80 LEU A C 1
ATOM 596 O O . LEU A 1 80 ? -2.223 -12.242 25.389 1.00 93.50 80 LEU A O 1
ATOM 600 N N . TRP A 1 81 ? -1.849 -12.516 23.210 1.00 91.38 81 TRP A N 1
ATOM 601 C CA . TRP A 1 81 ? -2.277 -11.163 22.874 1.00 91.38 81 TRP A CA 1
ATOM 602 C C . TRP A 1 81 ? -3.786 -10.949 23.067 1.00 91.38 81 TRP A C 1
ATOM 604 O O . TRP A 1 81 ? -4.203 -9.865 23.477 1.00 91.38 81 TRP A O 1
ATOM 614 N N . GLN A 1 82 ? -4.617 -11.953 22.771 1.00 87.69 82 GLN A N 1
ATOM 615 C CA . GLN A 1 82 ? -6.060 -11.896 23.035 1.00 87.69 82 GLN A CA 1
ATOM 616 C C . GLN A 1 82 ? -6.356 -11.891 24.539 1.00 87.69 82 GLN A C 1
ATOM 618 O O . GLN A 1 82 ? -7.195 -11.110 24.991 1.00 87.69 82 GLN A O 1
ATOM 623 N N . GLU A 1 83 ? -5.639 -12.709 25.308 1.00 93.38 83 GLU A N 1
ATOM 624 C CA . GLU A 1 83 ? -5.723 -12.738 26.771 1.00 93.38 83 GLU A CA 1
ATOM 625 C C . GLU A 1 83 ? -5.321 -11.383 27.365 1.00 93.38 83 GLU A C 1
ATOM 627 O O . GLU A 1 83 ? -6.113 -10.781 28.088 1.00 93.38 83 GLU A O 1
ATOM 632 N N . LEU A 1 84 ? -4.171 -10.836 26.951 1.00 93.00 84 LEU A N 1
ATOM 633 C CA . LEU A 1 84 ? -3.692 -9.511 27.354 1.00 93.00 84 LEU A CA 1
ATOM 634 C C . LEU A 1 84 ? -4.704 -8.401 27.042 1.00 93.00 84 LEU A C 1
ATOM 636 O O . LEU A 1 84 ? -4.891 -7.472 27.826 1.00 93.00 84 LEU A O 1
ATOM 640 N N . ARG A 1 85 ? -5.366 -8.474 25.882 1.00 90.25 85 ARG A N 1
ATOM 641 C CA . ARG A 1 85 ? -6.425 -7.522 25.526 1.00 90.25 85 ARG A CA 1
ATOM 642 C C . ARG A 1 85 ? -7.638 -7.637 26.433 1.00 90.25 85 ARG A C 1
ATOM 644 O O . ARG A 1 85 ? -8.142 -6.611 26.867 1.00 90.25 85 ARG A O 1
ATOM 651 N N . THR A 1 86 ? -8.076 -8.858 26.710 1.00 90.38 86 THR A N 1
ATOM 652 C CA . THR A 1 86 ? -9.241 -9.122 27.563 1.00 90.38 86 THR A CA 1
ATOM 653 C C . THR A 1 86 ? -8.976 -8.688 29.006 1.00 90.38 86 THR A C 1
ATOM 655 O O . THR A 1 86 ? -9.850 -8.115 29.649 1.00 90.38 86 THR A O 1
ATOM 658 N N . GLU A 1 87 ? -7.770 -8.943 29.517 1.00 94.06 87 GLU A N 1
ATOM 659 C CA . GLU A 1 87 ? -7.317 -8.486 30.835 1.00 94.06 87 GLU A CA 1
ATOM 660 C C . GLU A 1 87 ? -7.318 -6.953 30.906 1.00 94.06 87 GLU A C 1
ATOM 662 O O . GLU A 1 87 ? -7.994 -6.373 31.753 1.00 94.06 87 GLU A O 1
ATOM 667 N N . SER A 1 88 ? -6.660 -6.295 29.947 1.00 91.94 88 SER A N 1
ATOM 668 C CA . SER A 1 88 ? -6.588 -4.833 29.888 1.00 91.94 88 SER A CA 1
ATOM 669 C C . SER A 1 88 ? -7.968 -4.179 29.750 1.00 91.94 88 SER A C 1
ATOM 671 O O . SER A 1 88 ? -8.236 -3.173 30.399 1.00 91.94 88 SER A O 1
ATOM 673 N N . GLU A 1 89 ? -8.876 -4.756 28.960 1.00 90.44 89 GLU A N 1
ATOM 674 C CA . GLU A 1 89 ? -10.251 -4.262 28.834 1.00 90.44 89 GLU A CA 1
ATOM 675 C C . GLU A 1 89 ? -11.008 -4.323 30.170 1.00 90.44 89 GLU A C 1
ATOM 677 O O . GLU A 1 89 ? -11.737 -3.389 30.509 1.00 90.44 89 GLU A O 1
ATOM 682 N N . LYS A 1 90 ? -10.814 -5.382 30.968 1.00 94.75 90 LYS A N 1
ATOM 683 C CA . LYS A 1 90 ? -11.404 -5.484 32.313 1.00 94.75 90 LYS A CA 1
ATOM 684 C C . LYS A 1 90 ? -10.838 -4.429 33.262 1.00 94.75 90 LYS A C 1
ATOM 686 O O . LYS A 1 90 ? -11.614 -3.781 33.962 1.00 94.75 90 LYS A O 1
ATOM 691 N N . GLU A 1 91 ? -9.520 -4.238 33.266 1.00 94.62 91 GLU A N 1
ATOM 692 C CA . GLU A 1 91 ? -8.848 -3.232 34.101 1.00 94.62 91 GLU A CA 1
ATOM 693 C C . GLU A 1 91 ? -9.309 -1.812 33.755 1.00 94.62 91 GLU A C 1
ATOM 695 O O . GLU A 1 91 ? -9.667 -1.038 34.642 1.00 94.62 91 GLU A O 1
ATOM 700 N N . VAL A 1 92 ? -9.385 -1.486 32.462 1.00 94.31 92 VAL A N 1
ATOM 701 C CA . VAL A 1 92 ? -9.892 -0.194 31.979 1.00 94.31 92 VAL A CA 1
ATOM 702 C C . VAL A 1 92 ? -11.355 0.010 32.384 1.00 94.31 92 VAL A C 1
ATOM 704 O O . VAL A 1 92 ? -11.706 1.054 32.935 1.00 94.31 92 VAL A O 1
ATOM 707 N N . ASN A 1 93 ? -12.214 -0.995 32.186 1.00 93.06 93 ASN A N 1
ATOM 708 C CA . ASN A 1 93 ? -13.634 -0.901 32.535 1.00 93.06 93 ASN A CA 1
ATOM 709 C C . ASN A 1 93 ? -13.888 -0.719 34.038 1.00 93.06 93 ASN A C 1
ATOM 711 O O . ASN A 1 93 ? -14.898 -0.109 34.408 1.00 93.06 93 ASN A O 1
ATOM 715 N N . ALA A 1 94 ? -12.991 -1.224 34.889 1.00 96.88 94 ALA A N 1
ATOM 716 C CA . ALA A 1 94 ? -13.050 -1.042 36.336 1.00 96.88 94 ALA A CA 1
ATOM 717 C C . ALA A 1 94 ? -12.712 0.395 36.776 1.00 96.88 94 ALA A C 1
ATOM 719 O O . ALA A 1 94 ? -13.178 0.827 37.829 1.00 96.88 94 ALA A O 1
ATOM 720 N N . ILE A 1 95 ? -11.945 1.149 35.977 1.00 97.06 95 ILE A N 1
ATOM 721 C CA . ILE A 1 95 ? -11.596 2.553 36.262 1.00 97.06 95 ILE A CA 1
ATOM 722 C C . ILE A 1 95 ? -12.776 3.491 35.970 1.00 97.06 95 ILE A C 1
ATOM 724 O O . ILE A 1 95 ? -12.951 4.509 36.646 1.00 97.06 95 ILE A O 1
ATOM 728 N N . TYR A 1 96 ? -13.594 3.172 34.966 1.00 96.44 96 TYR A N 1
ATOM 729 C CA . TYR A 1 96 ? -14.728 4.004 34.573 1.00 96.44 96 TYR A CA 1
ATOM 730 C C . TYR A 1 96 ? -15.921 3.876 35.527 1.00 96.44 96 TYR A C 1
ATOM 732 O O . TYR A 1 96 ? -16.230 2.808 36.057 1.00 96.44 96 TYR A O 1
ATOM 740 N N . THR A 1 97 ? -16.661 4.971 35.694 1.00 97.75 97 THR A N 1
ATOM 741 C CA . THR A 1 97 ? -17.995 4.935 36.312 1.00 97.75 97 THR A CA 1
ATOM 742 C C . THR A 1 97 ? -19.011 4.289 35.365 1.00 97.75 97 THR A C 1
ATOM 744 O O . THR A 1 97 ? -18.783 4.180 34.159 1.00 97.75 97 THR A O 1
ATOM 747 N N . GLU A 1 98 ? -20.175 3.883 35.878 1.00 96.50 98 GLU A N 1
ATOM 748 C CA . GLU A 1 98 ? -21.239 3.331 35.027 1.00 96.50 98 GLU A CA 1
ATOM 749 C C . GLU A 1 98 ? -21.710 4.333 33.960 1.00 96.50 98 GLU A C 1
ATOM 751 O O . GLU A 1 98 ? -21.893 3.959 32.800 1.00 96.50 98 GLU A O 1
ATOM 756 N N . ALA A 1 99 ? -21.843 5.612 34.326 1.00 96.69 99 ALA A N 1
ATOM 757 C CA . ALA A 1 99 ? -22.215 6.676 33.397 1.00 96.69 99 ALA A CA 1
ATOM 758 C C . ALA A 1 99 ? -21.168 6.860 32.284 1.00 96.69 99 ALA A C 1
ATOM 760 O O . ALA A 1 99 ? -21.527 6.946 31.111 1.00 96.69 99 ALA A O 1
ATOM 761 N N . GLN A 1 100 ? -19.874 6.842 32.627 1.00 96.06 100 GLN A N 1
ATOM 762 C CA . GLN A 1 100 ? -18.788 6.921 31.643 1.00 96.06 100 GLN A CA 1
ATOM 763 C C . GLN A 1 100 ? -18.752 5.699 30.723 1.00 96.06 100 GLN A C 1
ATOM 765 O O . GLN A 1 100 ? -18.564 5.870 29.523 1.00 96.06 100 GLN A O 1
ATOM 770 N N . ARG A 1 101 ? -18.998 4.484 31.237 1.00 94.56 101 ARG A N 1
ATOM 771 C CA . ARG A 1 101 ? -19.107 3.280 30.393 1.00 94.56 101 ARG A CA 1
ATOM 772 C C . ARG A 1 101 ? -20.250 3.397 29.384 1.00 94.56 101 ARG A C 1
ATOM 774 O O . ARG A 1 101 ? -20.053 3.092 28.213 1.00 94.56 101 ARG A O 1
ATOM 781 N N . LYS A 1 102 ? -21.423 3.887 29.802 1.00 94.31 102 LYS A N 1
ATOM 782 C CA . LYS A 1 102 ? -22.552 4.135 28.884 1.00 94.31 102 LYS A CA 1
ATOM 783 C C . LYS A 1 102 ? -22.195 5.174 27.815 1.00 94.31 102 LYS A C 1
ATOM 785 O O . LYS A 1 102 ? -22.426 4.924 26.635 1.00 94.31 102 LYS A O 1
ATOM 790 N N . LYS A 1 103 ? -21.571 6.291 28.213 1.00 93.50 103 LYS A N 1
ATOM 791 C CA . LYS A 1 103 ? -21.101 7.336 27.286 1.00 93.50 103 LYS A CA 1
ATOM 792 C C . LYS A 1 103 ? -20.047 6.800 26.313 1.00 93.50 103 LYS A C 1
ATOM 794 O O . LYS A 1 103 ? -20.092 7.127 25.135 1.00 93.50 103 LYS A O 1
ATOM 799 N N . LEU A 1 104 ? -19.135 5.942 26.773 1.00 90.56 104 LEU A N 1
ATOM 800 C CA . LEU A 1 104 ? -18.131 5.306 25.920 1.00 90.56 104 LEU A CA 1
ATOM 801 C C . LEU A 1 104 ? -18.785 4.428 24.846 1.00 90.56 104 LEU A C 1
ATOM 803 O O . LEU A 1 104 ? -18.452 4.581 23.678 1.00 90.56 104 LEU A O 1
ATOM 807 N N . VAL A 1 105 ? -19.765 3.594 25.208 1.00 88.44 105 VAL A N 1
ATOM 808 C CA . VAL A 1 105 ? -20.520 2.773 24.239 1.00 88.44 105 VAL A CA 1
ATOM 809 C C . VAL A 1 105 ? -21.227 3.646 23.194 1.00 88.44 105 VAL A C 1
ATOM 811 O O . VAL A 1 105 ? -21.223 3.331 22.003 1.00 88.44 105 VAL A O 1
ATOM 814 N N . GLU A 1 106 ? -21.816 4.769 23.610 1.00 88.00 106 GLU A N 1
ATOM 815 C CA . GLU A 1 106 ? -22.448 5.720 22.691 1.00 88.00 106 GLU A CA 1
ATOM 816 C C . GLU A 1 106 ? -21.432 6.383 21.748 1.00 88.00 106 GLU A C 1
ATOM 818 O O . GLU A 1 106 ? -21.664 6.466 20.536 1.00 88.00 106 GLU A O 1
ATOM 823 N N . LEU A 1 107 ? -20.292 6.820 22.288 1.00 86.81 107 LEU A N 1
ATOM 824 C CA . LEU A 1 107 ? -19.201 7.425 21.529 1.00 86.81 107 LEU A CA 1
ATOM 825 C C . LEU A 1 107 ? -18.580 6.441 20.538 1.00 86.81 107 LEU A C 1
ATOM 827 O O . LEU A 1 107 ? -18.315 6.815 19.397 1.00 86.81 107 LEU A O 1
ATOM 831 N N . GLU A 1 108 ? -18.398 5.182 20.928 1.00 83.94 108 GLU A N 1
ATOM 832 C CA . GLU A 1 108 ? -17.956 4.111 20.037 1.00 83.94 108 GLU A CA 1
ATOM 833 C C . GLU A 1 108 ? -18.968 3.883 18.916 1.00 83.94 108 GLU A C 1
ATOM 835 O O . GLU A 1 108 ? -18.586 3.830 17.749 1.00 83.94 108 GLU A O 1
ATOM 840 N N . ALA A 1 109 ? -20.268 3.837 19.223 1.00 81.44 109 ALA A N 1
ATOM 841 C CA . ALA A 1 109 ? -21.309 3.735 18.204 1.00 81.44 109 ALA A CA 1
ATOM 842 C C . ALA A 1 109 ? -21.324 4.959 17.270 1.00 81.44 109 ALA A C 1
ATOM 844 O O . ALA A 1 109 ? -21.536 4.832 16.062 1.00 81.44 109 ALA A O 1
ATOM 845 N N . GLN A 1 110 ? -21.085 6.166 17.790 1.00 83.19 110 GLN A N 1
ATOM 846 C CA . GLN A 1 110 ? -20.955 7.378 16.981 1.00 83.19 110 GLN A CA 1
ATOM 847 C C . GLN A 1 110 ? -19.701 7.351 16.105 1.00 83.19 110 GLN A C 1
ATOM 849 O O . GLN A 1 110 ? -19.776 7.682 14.924 1.00 83.19 110 GLN A O 1
ATOM 854 N N . GLN A 1 111 ? -18.556 6.941 16.643 1.00 81.81 111 GLN A N 1
ATOM 855 C CA . GLN A 1 111 ? -17.313 6.839 15.892 1.00 81.81 111 GLN A CA 1
ATOM 856 C C . GLN A 1 111 ? -17.403 5.745 14.833 1.00 81.81 111 GLN A C 1
ATOM 858 O O . GLN A 1 111 ? -16.980 5.968 13.704 1.00 81.81 111 GLN A O 1
ATOM 863 N N . GLN A 1 112 ? -18.031 4.614 15.148 1.00 76.50 112 GLN A N 1
ATOM 864 C CA . GLN A 1 112 ? -18.327 3.569 14.179 1.00 76.50 112 GLN A CA 1
ATOM 865 C C . GLN A 1 112 ? -19.245 4.092 13.073 1.00 76.50 112 GLN A C 1
ATOM 867 O O . GLN A 1 112 ? -18.994 3.805 11.907 1.00 76.50 112 GLN A O 1
ATOM 872 N N . ARG A 1 113 ? -20.262 4.905 13.398 1.00 73.38 113 ARG A N 1
ATOM 873 C CA . ARG A 1 113 ? -21.093 5.591 12.394 1.00 73.38 113 ARG A CA 1
ATOM 874 C C . ARG A 1 113 ? -20.270 6.534 11.528 1.00 73.38 113 ARG A C 1
ATOM 876 O O . ARG A 1 113 ? -20.332 6.389 10.320 1.00 73.38 113 ARG A O 1
ATOM 883 N N . LYS A 1 114 ? -19.444 7.404 12.114 1.00 73.81 114 LYS A N 1
ATOM 884 C CA . LYS A 1 114 ? -18.548 8.316 11.378 1.00 73.81 114 LYS A CA 1
ATOM 885 C C . LYS A 1 114 ? -17.519 7.584 10.532 1.00 73.81 114 LYS A C 1
ATOM 887 O O . LYS A 1 114 ? -17.103 8.080 9.498 1.00 73.81 114 LYS A O 1
ATOM 892 N N . TRP A 1 115 ? -17.062 6.424 10.977 1.00 68.75 115 TRP A N 1
ATOM 893 C CA . TRP A 1 115 ? -16.082 5.633 10.253 1.00 68.75 115 TRP A CA 1
ATOM 894 C C . TRP A 1 115 ? -16.726 4.803 9.149 1.00 68.75 115 TRP A C 1
ATOM 896 O O . TRP A 1 115 ? -16.150 4.676 8.074 1.00 68.75 115 TRP A O 1
ATOM 906 N N . ASN A 1 116 ? -17.932 4.283 9.379 1.00 68.75 116 ASN A N 1
ATOM 907 C CA . ASN A 1 116 ? -18.768 3.724 8.325 1.00 68.75 116 ASN A CA 1
ATOM 908 C C . ASN A 1 116 ? -19.076 4.816 7.302 1.00 68.75 116 ASN A C 1
ATOM 910 O O . ASN A 1 116 ? -18.846 4.613 6.122 1.00 68.75 116 ASN A O 1
ATOM 914 N N . GLU A 1 117 ? -19.497 5.992 7.757 1.00 65.56 117 GLU A N 1
ATOM 915 C CA . GLU A 1 117 ? -19.681 7.176 6.934 1.00 65.56 117 GLU A CA 1
ATOM 916 C C . GLU A 1 117 ? -18.392 7.479 6.176 1.00 65.56 117 GLU A C 1
ATOM 918 O O . GLU A 1 117 ? -18.444 7.413 4.973 1.00 65.56 117 GLU A O 1
ATOM 923 N N . PHE A 1 118 ? -17.218 7.646 6.791 1.00 68.75 118 PHE A N 1
ATOM 924 C CA . PHE A 1 118 ? -15.940 7.864 6.087 1.00 68.75 118 PHE A CA 1
ATOM 925 C C . PHE A 1 118 ? -15.597 6.772 5.064 1.00 68.75 118 PHE A C 1
ATOM 927 O O . PHE A 1 118 ? -15.132 7.057 3.964 1.00 68.75 118 PHE A O 1
ATOM 934 N N . ARG A 1 119 ? -15.806 5.500 5.413 1.00 64.62 119 ARG A N 1
ATOM 935 C CA . ARG A 1 119 ? -15.565 4.377 4.500 1.00 64.62 119 ARG A CA 1
ATOM 936 C C . ARG A 1 119 ? -16.511 4.383 3.316 1.00 64.62 119 ARG A C 1
ATOM 938 O O . ARG A 1 119 ? -16.136 3.924 2.241 1.00 64.62 119 ARG A O 1
ATOM 945 N N . TYR A 1 120 ? -17.725 4.863 3.532 1.00 62.72 120 TYR A N 1
ATOM 946 C CA . TYR A 1 120 ? -18.745 4.922 2.516 1.00 62.72 120 TYR A CA 1
ATOM 947 C C . TYR A 1 120 ? -18.885 6.321 1.913 1.00 62.72 120 TYR A C 1
ATOM 949 O O . TYR A 1 120 ? -19.504 6.388 0.876 1.00 62.72 120 TYR A O 1
ATOM 957 N N . THR A 1 121 ? -18.278 7.402 2.418 1.00 58.19 121 THR A N 1
ATOM 958 C CA . THR A 1 121 ? -18.729 8.798 2.203 1.00 58.19 121 THR A CA 1
ATOM 959 C C . THR A 1 121 ? -18.720 9.201 0.751 1.00 58.19 121 THR A C 1
ATOM 961 O O . THR A 1 121 ? -19.643 9.885 0.310 1.00 58.19 121 THR A O 1
ATOM 964 N N . GLY A 1 122 ? -17.705 8.760 0.005 1.00 67.31 122 GLY A N 1
ATOM 965 C CA . GLY A 1 122 ? -17.659 8.973 -1.437 1.00 67.31 122 GLY A CA 1
ATOM 966 C C . GLY A 1 122 ? -18.871 8.351 -2.131 1.00 67.31 122 GLY A C 1
ATOM 967 O O . GLY A 1 122 ? -19.542 9.010 -2.912 1.00 67.31 122 GLY A O 1
ATOM 968 N N . MET A 1 123 ? -19.211 7.112 -1.774 1.00 73.38 123 MET A N 1
ATOM 969 C CA . MET A 1 123 ? -20.271 6.339 -2.416 1.00 73.38 123 MET A CA 1
ATOM 970 C C . MET A 1 123 ? -21.655 6.541 -1.769 1.00 73.38 123 MET A C 1
ATOM 972 O O . MET A 1 123 ? -22.649 6.587 -2.472 1.00 73.38 123 MET A O 1
ATOM 976 N N . SER A 1 124 ? -21.772 6.691 -0.450 1.00 78.88 124 SER A N 1
ATOM 977 C CA . SER A 1 124 ? -23.037 6.846 0.275 1.00 78.88 124 SER A CA 1
ATOM 978 C C . SER A 1 124 ? -23.696 8.178 -0.035 1.00 78.88 124 SER A C 1
ATOM 980 O O . SER A 1 124 ? -24.909 8.212 -0.229 1.00 78.88 124 SER A O 1
ATOM 982 N N . THR A 1 125 ? -22.900 9.247 -0.138 1.00 81.38 125 THR A N 1
ATOM 983 C CA . THR A 1 125 ? -23.379 10.569 -0.560 1.00 81.38 125 THR A CA 1
ATOM 984 C C . THR A 1 125 ? -23.816 10.531 -2.024 1.00 81.38 125 THR A C 1
ATOM 986 O O . THR A 1 125 ? -24.906 10.987 -2.350 1.00 81.38 125 THR A O 1
ATOM 989 N N . GLU A 1 126 ? -23.018 9.915 -2.904 1.00 84.19 126 GLU A N 1
ATOM 990 C CA . GLU A 1 126 ? -23.333 9.774 -4.336 1.00 84.19 126 GLU A CA 1
ATOM 991 C C . GLU A 1 126 ? -24.583 8.903 -4.602 1.00 84.19 126 GLU A C 1
ATOM 993 O O . GLU A 1 126 ? -25.335 9.123 -5.562 1.00 84.19 126 GLU A O 1
ATOM 998 N N . LEU A 1 127 ? -24.823 7.911 -3.741 1.00 88.44 127 LEU A N 1
ATOM 999 C CA . LEU A 1 127 ? -25.972 7.008 -3.807 1.00 88.44 127 LEU A CA 1
ATOM 1000 C C . LEU A 1 127 ? -27.200 7.514 -3.041 1.00 88.44 127 LEU A C 1
ATOM 1002 O O . LEU A 1 127 ? -28.272 6.931 -3.205 1.00 88.44 127 LEU A O 1
ATOM 1006 N N . GLY A 1 128 ? -27.062 8.556 -2.216 1.00 90.94 128 GLY A N 1
ATOM 1007 C CA . GLY A 1 128 ? -28.139 9.063 -1.365 1.00 90.94 128 GLY A CA 1
ATOM 1008 C C . GLY A 1 128 ? -28.688 7.997 -0.413 1.00 90.94 128 GLY A C 1
ATOM 1009 O O . GLY A 1 128 ? -29.896 7.770 -0.381 1.00 90.94 128 GLY A O 1
ATOM 1010 N N . LEU A 1 129 ? -27.811 7.282 0.301 1.00 89.38 129 LEU A N 1
ATOM 1011 C CA . LEU A 1 129 ? -28.241 6.236 1.238 1.00 89.38 129 LEU A CA 1
ATOM 1012 C C . LEU A 1 129 ? -28.968 6.841 2.446 1.00 89.38 129 LEU A C 1
ATOM 1014 O O . LEU A 1 129 ? -28.472 7.786 3.054 1.00 89.38 129 LEU A O 1
ATOM 1018 N N . ILE A 1 130 ? -30.109 6.257 2.819 1.00 90.56 130 ILE A N 1
ATOM 1019 C CA . ILE A 1 130 ? -30.880 6.664 4.007 1.00 90.56 130 ILE A CA 1
ATOM 1020 C C . ILE A 1 130 ? -30.449 5.890 5.266 1.00 90.56 130 ILE A C 1
ATOM 1022 O O . ILE A 1 130 ? -29.847 4.817 5.173 1.00 90.56 130 ILE A O 1
ATOM 1026 N N . ASP A 1 131 ? -30.820 6.383 6.450 1.00 85.25 131 ASP A N 1
ATOM 1027 C CA . ASP A 1 131 ? -30.432 5.810 7.753 1.00 85.25 131 ASP A CA 1
ATOM 1028 C C . ASP A 1 131 ? -30.766 4.318 7.915 1.00 85.25 131 ASP A C 1
ATOM 1030 O O . ASP A 1 131 ? -29.964 3.545 8.453 1.00 85.25 131 ASP A O 1
ATOM 1034 N N . ASP A 1 132 ? -31.928 3.885 7.419 1.00 90.62 132 ASP A N 1
ATOM 1035 C CA . ASP A 1 132 ? -32.331 2.474 7.449 1.00 90.62 132 ASP A CA 1
ATOM 1036 C C . ASP A 1 132 ? -31.394 1.599 6.594 1.00 90.62 132 ASP A C 1
ATOM 1038 O O . ASP A 1 132 ? -30.934 0.544 7.037 1.00 90.62 132 ASP A O 1
ATOM 1042 N N . GLN A 1 133 ? -31.021 2.065 5.396 1.00 89.62 133 GLN A N 1
ATOM 1043 C CA . GLN A 1 133 ? -30.069 1.364 4.529 1.00 89.62 133 GLN A CA 1
ATOM 1044 C C . GLN A 1 133 ? -28.680 1.304 5.169 1.00 89.62 133 GLN A C 1
ATOM 1046 O O . GLN A 1 133 ? -28.040 0.251 5.163 1.00 89.62 133 GLN A O 1
ATOM 1051 N N . MET A 1 134 ? -28.232 2.403 5.779 1.00 85.19 134 MET A N 1
ATOM 1052 C CA . MET A 1 134 ? -26.954 2.463 6.491 1.00 85.19 134 MET A CA 1
ATOM 1053 C C . MET A 1 134 ? -26.921 1.490 7.676 1.00 85.19 134 MET A C 1
ATOM 1055 O O . MET A 1 134 ? -25.941 0.762 7.850 1.00 85.19 134 MET A O 1
ATOM 1059 N N . THR A 1 135 ? -28.008 1.409 8.448 1.00 85.12 135 THR A N 1
ATOM 1060 C CA . THR A 1 135 ? -28.160 0.447 9.551 1.00 85.12 135 THR A CA 1
ATOM 1061 C C . THR A 1 135 ? -28.100 -0.998 9.051 1.00 85.12 135 THR A C 1
ATOM 1063 O O . THR A 1 135 ? -27.355 -1.817 9.598 1.00 85.12 135 THR A O 1
ATOM 1066 N N . LYS A 1 136 ? -28.821 -1.318 7.969 1.00 90.50 136 LYS A N 1
ATOM 1067 C CA . LYS A 1 136 ? -28.803 -2.655 7.353 1.00 90.50 136 LYS A CA 1
ATOM 1068 C C . LYS A 1 136 ? -27.413 -3.027 6.834 1.00 90.50 136 LYS A C 1
ATOM 1070 O O . LYS A 1 136 ? -26.931 -4.120 7.123 1.00 90.50 136 LYS A O 1
ATOM 1075 N N . LEU A 1 137 ? -26.730 -2.120 6.134 1.00 88.00 137 LEU A N 1
ATOM 1076 C CA . LEU A 1 137 ? -25.363 -2.345 5.651 1.00 88.00 137 LEU A CA 1
ATOM 1077 C C . LEU A 1 137 ? -24.368 -2.537 6.801 1.00 88.00 137 LEU A C 1
ATOM 1079 O O . LEU A 1 137 ? -23.497 -3.401 6.708 1.00 88.00 137 LEU A O 1
ATOM 1083 N N . ALA A 1 138 ? -24.515 -1.794 7.901 1.00 84.12 138 ALA A N 1
ATOM 1084 C CA . ALA A 1 138 ? -23.687 -1.973 9.092 1.00 84.12 138 ALA A CA 1
ATOM 1085 C C . ALA A 1 138 ? -23.871 -3.368 9.712 1.00 84.12 138 ALA A C 1
ATOM 1087 O O . ALA A 1 138 ? -22.884 -4.014 10.073 1.00 84.12 138 ALA A O 1
ATOM 1088 N N . ALA A 1 139 ? -25.107 -3.871 9.779 1.00 87.75 139 ALA A N 1
ATOM 1089 C CA . ALA A 1 139 ? -25.382 -5.227 10.252 1.00 87.75 139 ALA A CA 1
ATOM 1090 C C . ALA A 1 139 ? -24.755 -6.297 9.337 1.00 87.75 139 ALA A C 1
ATOM 1092 O O . ALA A 1 139 ? -24.120 -7.235 9.823 1.00 87.75 139 ALA A O 1
ATOM 1093 N N . VAL A 1 140 ? -24.870 -6.131 8.013 1.00 89.06 140 VAL A N 1
ATOM 1094 C CA . VAL A 1 140 ? -24.253 -7.039 7.029 1.00 89.06 140 VAL A CA 1
ATOM 1095 C C . VAL A 1 140 ? -22.720 -7.017 7.146 1.00 89.06 140 VAL A C 1
ATOM 1097 O O . VAL A 1 140 ? -22.090 -8.076 7.139 1.00 89.06 140 VAL A O 1
ATOM 1100 N N . ALA A 1 141 ? -22.114 -5.839 7.323 1.00 86.06 141 ALA A N 1
ATOM 1101 C CA . ALA A 1 141 ? -20.668 -5.687 7.497 1.00 86.06 141 ALA A CA 1
ATOM 1102 C C . ALA A 1 141 ? -20.161 -6.318 8.802 1.00 86.06 141 ALA A C 1
ATOM 1104 O O . ALA A 1 141 ? -19.142 -7.006 8.789 1.00 86.06 141 ALA A O 1
ATOM 1105 N N . LYS A 1 142 ? -20.891 -6.159 9.914 1.00 85.06 142 LYS A N 1
ATOM 1106 C CA . LYS A 1 142 ? -20.550 -6.799 11.194 1.00 85.06 142 LYS A CA 1
ATOM 1107 C C . LYS A 1 142 ? -20.527 -8.327 11.072 1.00 85.06 142 LYS A C 1
ATOM 1109 O O . LYS A 1 142 ? -19.558 -8.963 11.477 1.00 85.06 142 LYS A O 1
ATOM 1114 N N . ALA A 1 143 ? -21.546 -8.909 10.436 1.00 89.50 143 ALA A N 1
ATOM 1115 C CA . ALA A 1 143 ? -21.593 -10.351 10.189 1.00 89.50 143 ALA A CA 1
ATOM 1116 C C . ALA A 1 143 ? -20.437 -10.830 9.286 1.00 89.50 143 ALA A C 1
ATOM 1118 O O . ALA A 1 143 ? -19.896 -11.921 9.483 1.00 89.50 143 ALA A O 1
ATOM 1119 N N . GLN A 1 144 ? -20.030 -10.019 8.302 1.00 90.31 144 GLN A N 1
ATOM 1120 C CA . GLN A 1 144 ? -18.860 -10.308 7.473 1.00 90.31 144 GLN A CA 1
ATOM 1121 C C . GLN A 1 144 ? -17.563 -10.271 8.289 1.00 90.31 144 GLN A C 1
ATOM 1123 O O . GLN A 1 144 ? -16.702 -11.127 8.081 1.00 90.31 144 GLN A O 1
ATOM 1128 N N . GLU A 1 145 ? -17.405 -9.315 9.206 1.00 86.12 145 GLU A N 1
ATOM 1129 C CA . GLU A 1 145 ? -16.212 -9.190 10.049 1.00 86.12 145 GLU A CA 1
ATOM 1130 C C . GLU A 1 145 ? -16.006 -10.431 10.926 1.00 86.12 145 GLU A C 1
ATOM 1132 O O . GLU A 1 145 ? -14.902 -10.972 10.982 1.00 86.12 145 GLU A O 1
ATOM 1137 N N . GLU A 1 146 ? -17.065 -10.927 11.567 1.00 90.25 146 GLU A N 1
ATOM 1138 C CA . GLU A 1 146 ? -17.007 -12.125 12.415 1.00 90.25 146 GLU A CA 1
ATOM 1139 C C . GLU A 1 146 ? -16.528 -13.352 11.622 1.00 90.25 146 GLU A C 1
ATOM 1141 O O . GLU A 1 146 ? -15.624 -14.072 12.054 1.00 90.25 146 GLU A O 1
ATOM 1146 N N . ARG A 1 147 ? -17.051 -13.548 10.405 1.00 94.19 147 ARG A N 1
ATOM 1147 C CA . ARG A 1 147 ? -16.629 -14.646 9.517 1.00 94.19 147 ARG A CA 1
ATOM 1148 C C . ARG A 1 147 ? -15.227 -14.446 8.952 1.00 94.19 147 ARG A C 1
ATOM 1150 O O . ARG A 1 147 ? -14.453 -15.396 8.878 1.00 94.19 147 ARG A O 1
ATOM 1157 N N . SER A 1 148 ? -14.880 -13.213 8.597 1.00 91.50 148 SER A N 1
ATOM 1158 C CA . SER A 1 148 ? -13.533 -12.830 8.158 1.00 91.50 148 SER A CA 1
ATOM 1159 C C . SER A 1 148 ? -12.497 -13.164 9.229 1.00 91.50 148 SER A C 1
ATOM 1161 O O . SER A 1 148 ? -11.443 -13.731 8.938 1.00 91.50 148 SER A O 1
ATOM 1163 N N . ARG A 1 149 ? -12.823 -12.854 10.489 1.00 87.88 149 ARG A N 1
ATOM 1164 C CA . ARG A 1 149 ? -11.999 -13.158 11.658 1.00 87.88 149 ARG A CA 1
ATOM 1165 C C . ARG A 1 149 ? -11.824 -14.664 11.830 1.00 87.88 149 ARG A C 1
ATOM 1167 O O . ARG A 1 149 ? -10.692 -15.099 12.010 1.00 87.88 149 ARG A O 1
ATOM 1174 N N . ALA A 1 150 ? -12.898 -15.442 11.692 1.00 91.50 150 ALA A N 1
ATOM 1175 C CA . ALA A 1 150 ? -12.826 -16.900 11.740 1.00 91.50 150 ALA A CA 1
ATOM 1176 C C . ALA A 1 150 ? -11.906 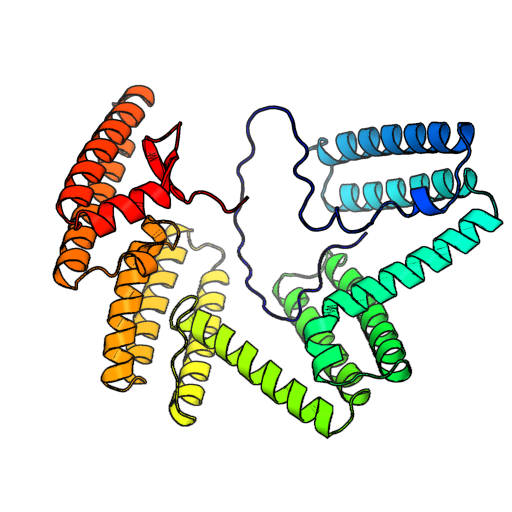-17.470 10.644 1.00 91.50 150 ALA A C 1
ATOM 1178 O O . ALA A 1 150 ? -11.022 -18.261 10.950 1.00 91.50 150 ALA A O 1
ATOM 1179 N N . ILE A 1 151 ? -12.028 -17.011 9.389 1.00 92.88 151 ILE A N 1
ATOM 1180 C CA . ILE A 1 151 ? -11.135 -17.430 8.289 1.00 92.88 151 ILE A CA 1
ATOM 1181 C C . ILE A 1 151 ? -9.674 -17.067 8.588 1.00 92.88 151 ILE A C 1
ATOM 1183 O O . ILE A 1 151 ? -8.763 -17.829 8.270 1.00 92.88 151 ILE A O 1
ATOM 1187 N N . PHE A 1 152 ? -9.427 -15.892 9.171 1.00 87.38 152 PHE A N 1
ATOM 1188 C CA . PHE A 1 152 ? -8.071 -15.449 9.484 1.00 87.38 152 PHE A CA 1
ATOM 1189 C C . PHE A 1 152 ? -7.428 -16.275 10.605 1.00 87.38 152 PHE A C 1
ATOM 1191 O O . PHE A 1 152 ? -6.249 -16.619 10.498 1.00 87.38 152 PHE A O 1
ATOM 1198 N N . GLN A 1 153 ? -8.205 -16.582 11.647 1.00 86.25 153 GLN A N 1
ATOM 1199 C CA . GLN A 1 153 ? -7.787 -17.346 12.825 1.00 86.25 153 GLN A CA 1
ATOM 1200 C C . GLN A 1 153 ? -7.680 -18.852 12.569 1.00 86.25 153 GLN A C 1
ATOM 1202 O O . GLN A 1 153 ? -7.005 -19.543 13.326 1.00 86.25 153 GLN A O 1
ATOM 1207 N N . ASP A 1 154 ? -8.312 -19.358 11.511 1.00 90.44 154 ASP A N 1
ATOM 1208 C CA . ASP A 1 154 ? -8.238 -20.760 11.117 1.00 90.44 154 ASP A CA 1
ATOM 1209 C C . ASP A 1 154 ? -6.845 -21.082 10.541 1.00 90.44 154 ASP A C 1
ATOM 1211 O O . ASP A 1 154 ? -6.559 -20.907 9.350 1.00 90.44 154 ASP A O 1
ATOM 1215 N N . GLY A 1 155 ? -5.943 -21.509 11.430 1.00 87.75 155 GLY A N 1
ATOM 1216 C CA . GLY A 1 155 ? -4.579 -21.935 11.106 1.00 87.75 155 GLY A CA 1
ATOM 1217 C C . GLY A 1 155 ? -4.516 -23.239 10.309 1.00 87.75 155 GLY A C 1
ATOM 1218 O O . GLY A 1 155 ? -3.473 -23.551 9.742 1.00 87.75 155 GLY A O 1
ATOM 1219 N N . THR A 1 156 ? -5.631 -23.972 10.212 1.00 94.56 156 THR A N 1
ATOM 1220 C CA . THR A 1 156 ? -5.697 -25.237 9.468 1.00 94.56 156 THR A CA 1
ATOM 1221 C C . THR A 1 156 ? -5.855 -25.030 7.962 1.00 94.56 156 THR A C 1
ATOM 1223 O O . THR A 1 156 ? -5.580 -25.945 7.188 1.00 94.56 156 THR A O 1
ATOM 1226 N N . LEU A 1 157 ? -6.265 -23.828 7.532 1.00 91.75 157 LEU A N 1
ATOM 1227 C CA . LEU A 1 157 ? -6.468 -23.521 6.119 1.00 91.75 157 LEU A CA 1
ATOM 1228 C C . LEU A 1 157 ? -5.157 -23.225 5.414 1.00 91.75 157 LEU A C 1
ATOM 1230 O O . LEU A 1 157 ? -4.450 -22.267 5.755 1.00 91.75 157 LEU A O 1
ATOM 1234 N N . ASP A 1 158 ? -4.925 -23.954 4.328 1.00 91.69 158 ASP A N 1
ATOM 1235 C CA . ASP A 1 158 ? -3.918 -23.562 3.361 1.00 91.69 158 ASP A CA 1
ATOM 1236 C C . ASP A 1 158 ? -4.309 -22.257 2.636 1.00 91.69 158 ASP A C 1
ATOM 1238 O O . ASP A 1 158 ? -5.410 -21.705 2.769 1.00 91.69 158 ASP A O 1
ATOM 1242 N N . ARG A 1 159 ? -3.375 -21.724 1.845 1.00 84.25 159 ARG A N 1
ATOM 1243 C CA . ARG A 1 159 ? -3.565 -20.466 1.115 1.00 84.25 159 ARG A CA 1
ATOM 1244 C C . ARG A 1 159 ? -4.761 -20.506 0.155 1.00 84.25 159 ARG A C 1
ATOM 1246 O O . ARG A 1 159 ? -5.470 -19.505 0.056 1.00 84.25 159 ARG A O 1
ATOM 1253 N N . LYS A 1 160 ? -4.971 -21.620 -0.551 1.00 86.94 160 LYS A N 1
ATOM 1254 C CA . LYS A 1 160 ? -6.035 -21.771 -1.550 1.00 86.94 160 LYS A CA 1
ATOM 1255 C C . LYS A 1 160 ? -7.392 -21.870 -0.864 1.00 86.94 160 LYS A C 1
ATOM 1257 O O . LYS A 1 160 ? -8.285 -21.099 -1.187 1.00 86.94 160 LYS A O 1
ATOM 1262 N N . GLN A 1 161 ? -7.513 -22.717 0.154 1.00 91.25 161 GLN A N 1
ATOM 1263 C CA . GLN A 1 161 ? -8.731 -22.842 0.955 1.00 91.25 161 GLN A CA 1
ATOM 1264 C C . GLN A 1 161 ? -9.124 -21.506 1.594 1.00 91.25 161 GLN A C 1
ATOM 1266 O O . GLN A 1 161 ? -10.293 -21.120 1.590 1.00 91.25 161 GLN A O 1
ATOM 1271 N N . ARG A 1 162 ? -8.139 -20.763 2.114 1.00 93.19 162 ARG A N 1
ATOM 1272 C CA . ARG A 1 162 ? -8.351 -19.419 2.658 1.00 93.19 162 ARG A CA 1
ATOM 1273 C C . ARG A 1 162 ? -8.873 -18.465 1.583 1.00 93.19 162 ARG A C 1
ATOM 1275 O O . ARG A 1 162 ? -9.837 -17.749 1.838 1.00 93.19 162 ARG A O 1
ATOM 1282 N N . GLN A 1 163 ? -8.271 -18.463 0.394 1.00 88.06 163 GLN A N 1
ATOM 1283 C CA . GLN A 1 163 ? -8.717 -17.649 -0.740 1.00 88.06 163 GLN A CA 1
ATOM 1284 C C . GLN A 1 163 ? -10.148 -17.998 -1.174 1.00 88.06 163 GLN A C 1
ATOM 1286 O O . GLN A 1 163 ? -10.954 -17.088 -1.362 1.00 88.06 163 GLN A O 1
ATOM 1291 N N . ASP A 1 164 ? -10.483 -19.285 -1.264 1.00 92.25 164 ASP A N 1
ATOM 1292 C CA . ASP A 1 164 ? -11.816 -19.757 -1.648 1.00 92.25 164 ASP A CA 1
ATOM 1293 C C . ASP A 1 164 ? -12.873 -19.335 -0.614 1.00 92.25 164 ASP A C 1
ATOM 1295 O O . ASP A 1 164 ? -13.913 -18.779 -0.978 1.00 92.25 164 ASP A O 1
ATOM 1299 N N . LYS A 1 165 ? -12.585 -19.489 0.691 1.00 95.50 165 LYS A N 1
ATOM 1300 C CA . LYS A 1 165 ? -13.471 -18.997 1.762 1.00 95.50 165 LYS A CA 1
ATOM 1301 C C . LYS A 1 165 ? -13.638 -17.474 1.713 1.00 95.50 165 LYS A C 1
ATOM 1303 O O . LYS A 1 165 ? -14.746 -16.981 1.914 1.00 95.50 165 LYS A O 1
ATOM 1308 N N . TRP A 1 166 ? -12.574 -16.721 1.422 1.00 94.25 166 TRP A N 1
ATOM 1309 C CA . TRP A 1 166 ? -12.660 -15.266 1.247 1.00 94.25 166 TRP A CA 1
ATOM 1310 C C . TRP A 1 166 ? -13.510 -14.870 0.041 1.00 94.25 166 TRP A C 1
ATOM 1312 O O . TRP A 1 166 ? -14.304 -13.933 0.144 1.00 94.25 166 TRP A O 1
ATOM 1322 N N . ALA A 1 167 ? -13.378 -15.578 -1.081 1.00 91.88 167 ALA A N 1
ATOM 1323 C CA . ALA A 1 167 ? -14.180 -15.333 -2.273 1.00 91.88 167 ALA A CA 1
ATOM 1324 C C . ALA A 1 167 ? -15.667 -15.599 -1.996 1.00 91.88 167 ALA A C 1
ATOM 1326 O O . ALA A 1 167 ? -16.503 -14.744 -2.292 1.00 91.88 167 ALA A O 1
ATOM 1327 N N . ALA A 1 168 ? -15.984 -16.723 -1.346 1.00 94.81 168 ALA A N 1
ATOM 1328 C CA . ALA A 1 168 ? -17.346 -17.071 -0.947 1.00 94.81 168 ALA A CA 1
ATOM 1329 C C . ALA A 1 168 ? -17.945 -16.043 0.028 1.00 94.81 168 ALA A C 1
ATOM 1331 O O . ALA A 1 168 ? -19.048 -15.549 -0.200 1.00 94.81 168 ALA A O 1
ATOM 1332 N N . LEU A 1 169 ? -17.195 -15.650 1.066 1.00 95.00 169 LEU A N 1
ATOM 1333 C CA . LEU A 1 169 ? -17.622 -14.618 2.015 1.00 95.00 169 LEU A CA 1
ATOM 1334 C C . LEU A 1 169 ? -17.864 -13.267 1.325 1.00 95.00 169 LEU A C 1
ATOM 1336 O O . LEU A 1 169 ? -18.825 -12.570 1.644 1.00 95.00 169 LEU A O 1
ATOM 1340 N N . THR A 1 170 ? -17.005 -12.895 0.374 1.00 90.81 170 THR A N 1
ATOM 1341 C CA . THR A 1 170 ? -17.155 -11.654 -0.399 1.00 90.81 170 THR A CA 1
ATOM 1342 C C . THR A 1 170 ? -18.401 -11.686 -1.282 1.00 90.81 170 THR A C 1
ATOM 1344 O O . THR A 1 170 ? -19.108 -10.681 -1.362 1.00 90.81 170 THR A O 1
ATOM 1347 N N . ALA A 1 171 ? -18.686 -12.822 -1.927 1.00 92.88 171 ALA A N 1
ATOM 1348 C CA . ALA A 1 171 ? -19.884 -13.006 -2.742 1.00 92.88 171 ALA A CA 1
ATOM 1349 C C . ALA A 1 171 ? -21.158 -12.933 -1.888 1.00 92.88 171 ALA A C 1
ATOM 1351 O O . ALA A 1 171 ? -22.048 -12.144 -2.184 1.00 92.88 171 ALA A O 1
ATOM 1352 N N . GLU A 1 172 ? -21.202 -13.652 -0.766 1.00 94.12 172 GLU A N 1
ATOM 1353 C CA . GLU A 1 172 ? -22.347 -13.616 0.147 1.00 94.12 172 GLU A CA 1
ATOM 1354 C C . GLU A 1 172 ? -22.594 -12.211 0.715 1.00 94.12 172 GLU A C 1
ATOM 1356 O O . GLU A 1 172 ? -23.738 -11.760 0.798 1.00 94.12 172 GLU A O 1
ATOM 1361 N N . PHE A 1 173 ? -21.528 -11.508 1.115 1.00 93.12 17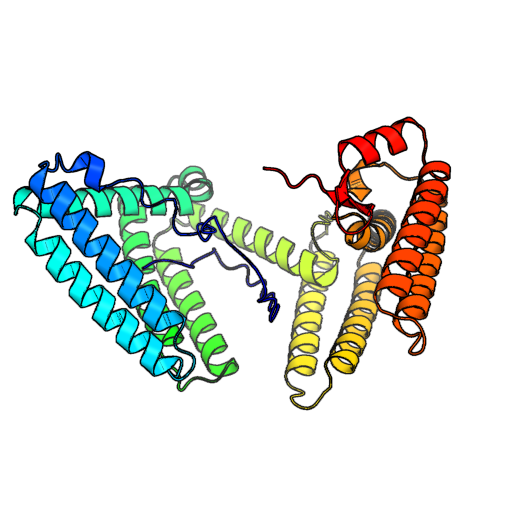3 PHE A N 1
ATOM 1362 C CA . PHE A 1 173 ? -21.632 -10.126 1.577 1.00 93.12 173 PHE A CA 1
ATOM 1363 C C . PHE A 1 173 ? -22.226 -9.229 0.492 1.00 93.12 173 PHE A C 1
ATOM 1365 O O . PHE A 1 173 ? -23.144 -8.460 0.774 1.00 93.12 173 PHE A O 1
ATOM 1372 N N . ARG A 1 174 ? -21.732 -9.354 -0.746 1.00 91.88 174 ARG A N 1
ATOM 1373 C CA . ARG A 1 174 ? -22.245 -8.605 -1.893 1.00 91.88 174 ARG A CA 1
ATOM 1374 C C . ARG A 1 174 ? -23.732 -8.868 -2.095 1.00 91.88 174 ARG A C 1
ATOM 1376 O O . ARG A 1 174 ? -24.489 -7.910 -2.143 1.00 91.88 174 ARG A O 1
ATOM 1383 N N . ASP A 1 175 ? -24.155 -10.126 -2.118 1.00 95.25 175 ASP A N 1
ATOM 1384 C CA . ASP A 1 175 ? -25.559 -10.490 -2.329 1.00 95.25 175 ASP A CA 1
ATOM 1385 C C . ASP A 1 175 ? -26.476 -9.939 -1.229 1.00 95.25 175 ASP A C 1
ATOM 1387 O O . ASP A 1 175 ? -27.602 -9.516 -1.494 1.00 95.25 175 ASP A O 1
ATOM 1391 N N . LYS A 1 176 ? -26.012 -9.931 0.027 1.00 95.19 176 LYS A N 1
ATOM 1392 C CA . LYS A 1 176 ? -26.765 -9.346 1.146 1.00 95.19 176 LYS A CA 1
ATOM 1393 C C . LYS A 1 176 ? -26.810 -7.824 1.079 1.00 95.19 176 LYS A C 1
ATOM 1395 O O . LYS A 1 176 ? -27.862 -7.254 1.347 1.00 95.19 176 LYS A O 1
ATOM 1400 N N . ALA A 1 177 ? -25.701 -7.177 0.731 1.00 92.56 177 ALA A N 1
ATOM 1401 C CA . ALA A 1 177 ? -25.634 -5.727 0.583 1.00 92.56 177 ALA A CA 1
ATOM 1402 C C . ALA A 1 177 ? -26.486 -5.244 -0.600 1.00 92.56 177 ALA A C 1
ATOM 1404 O O . ALA A 1 177 ? -27.219 -4.271 -0.464 1.00 92.56 177 ALA A O 1
ATOM 1405 N N . ASP A 1 178 ? -26.456 -5.959 -1.726 1.00 94.12 178 ASP A N 1
ATOM 1406 C CA . ASP A 1 178 ? -27.188 -5.602 -2.944 1.00 94.12 178 ASP A CA 1
ATOM 1407 C C . ASP A 1 178 ? -28.713 -5.596 -2.723 1.00 94.12 178 ASP A C 1
ATOM 1409 O O . ASP A 1 178 ? -29.414 -4.776 -3.307 1.00 94.12 178 ASP A O 1
ATOM 1413 N N . LYS A 1 179 ? -29.220 -6.412 -1.787 1.00 97.06 179 LYS A N 1
ATOM 1414 C CA . LYS A 1 179 ? -30.632 -6.416 -1.353 1.00 97.06 179 LYS A CA 1
ATOM 1415 C C . LYS A 1 179 ? -31.050 -5.197 -0.519 1.00 97.06 179 LYS A C 1
ATOM 1417 O O . LYS A 1 179 ? -32.240 -5.025 -0.272 1.00 97.06 179 LYS A O 1
ATOM 1422 N N . VAL A 1 180 ? -30.105 -4.386 -0.039 1.00 95.94 180 VAL A N 1
ATOM 1423 C CA . VAL A 1 180 ? -30.392 -3.164 0.738 1.00 95.94 180 VAL A CA 1
ATOM 1424 C C . VAL A 1 180 ? -30.613 -1.956 -0.178 1.00 95.94 180 VAL A C 1
ATOM 1426 O O . VAL A 1 180 ? -31.296 -1.002 0.203 1.00 95.94 180 VAL A O 1
ATOM 1429 N N . PHE A 1 181 ? -30.045 -1.984 -1.383 1.00 94.50 181 PHE A N 1
ATOM 1430 C CA . PHE A 1 181 ? -30.096 -0.872 -2.325 1.00 94.50 181 PHE A CA 1
ATOM 1431 C C . PHE A 1 181 ? -31.374 -0.881 -3.166 1.00 94.50 181 PHE A C 1
ATOM 1433 O O . PHE A 1 181 ? -31.960 -1.928 -3.442 1.00 94.50 181 PHE A O 1
ATOM 1440 N N . THR A 1 182 ? -31.788 0.301 -3.621 1.00 97.25 182 THR A N 1
ATOM 1441 C CA . THR A 1 182 ? -32.799 0.416 -4.679 1.00 97.25 182 THR A CA 1
ATOM 1442 C C . THR A 1 182 ? -32.221 -0.042 -6.022 1.00 97.25 182 THR A C 1
ATOM 1444 O O . THR A 1 182 ? -31.002 -0.111 -6.196 1.00 97.25 182 THR A O 1
ATOM 1447 N N . ALA A 1 183 ? -33.082 -0.315 -7.007 1.00 97.31 183 ALA A N 1
ATOM 1448 C CA . ALA A 1 183 ? -32.637 -0.702 -8.349 1.00 97.31 183 ALA A CA 1
ATOM 1449 C C . ALA A 1 183 ? -31.709 0.352 -8.990 1.00 97.31 183 ALA A C 1
ATOM 1451 O O . ALA A 1 183 ? -30.690 0.005 -9.587 1.00 97.31 183 ALA A O 1
ATOM 1452 N N . GLU A 1 184 ? -32.013 1.642 -8.813 1.00 95.50 184 GLU A N 1
ATOM 1453 C CA . GLU A 1 184 ? -31.192 2.746 -9.327 1.00 95.50 184 GLU A CA 1
ATOM 1454 C C . GLU A 1 184 ? -29.823 2.830 -8.636 1.00 95.50 184 GLU A C 1
ATOM 1456 O O . GLU A 1 184 ? -28.790 2.973 -9.297 1.00 95.50 184 GLU A O 1
ATOM 1461 N N . GLN A 1 185 ? -29.790 2.696 -7.305 1.00 94.12 185 GLN A N 1
ATOM 1462 C CA . GLN A 1 185 ? -28.545 2.656 -6.534 1.00 94.12 185 GLN A CA 1
ATOM 1463 C C . GLN A 1 185 ? -27.692 1.447 -6.937 1.00 94.12 185 GLN A C 1
ATOM 1465 O O . GLN A 1 185 ? -26.488 1.583 -7.157 1.00 94.12 185 GLN A O 1
ATOM 1470 N N . LEU A 1 186 ? -28.312 0.276 -7.102 1.00 94.50 186 LEU A N 1
ATOM 1471 C CA . LEU A 1 186 ? -27.633 -0.944 -7.527 1.00 94.50 186 LEU A CA 1
ATOM 1472 C C . LEU A 1 186 ? -27.041 -0.811 -8.936 1.00 94.50 186 LEU A C 1
ATOM 1474 O O . LEU A 1 186 ? -25.926 -1.280 -9.174 1.00 94.50 186 LEU A O 1
ATOM 1478 N N . ALA A 1 187 ? -27.729 -0.127 -9.855 1.00 93.81 187 ALA A N 1
ATOM 1479 C CA . ALA A 1 187 ? -27.202 0.173 -11.184 1.00 93.81 187 ALA A CA 1
ATOM 1480 C C . ALA A 1 187 ? -25.948 1.066 -11.109 1.00 93.81 187 ALA A C 1
ATOM 1482 O O . ALA A 1 187 ? -24.925 0.738 -11.719 1.00 93.81 187 ALA A O 1
ATOM 1483 N N . LYS A 1 188 ? -25.977 2.140 -10.303 1.00 91.50 188 LYS A N 1
ATOM 1484 C CA . LYS A 1 188 ? -24.805 3.009 -10.064 1.00 91.50 188 LYS A CA 1
ATOM 1485 C C . LYS A 1 188 ? -23.634 2.235 -9.456 1.00 91.50 188 LYS A C 1
ATOM 1487 O O . LYS A 1 188 ? -22.513 2.319 -9.953 1.00 91.50 188 LYS A O 1
ATOM 1492 N N . ILE A 1 189 ? -23.900 1.428 -8.429 1.00 89.38 189 ILE A N 1
ATOM 1493 C CA . ILE A 1 189 ? -22.894 0.579 -7.779 1.00 89.38 189 ILE A CA 1
ATOM 1494 C C . ILE A 1 189 ? -22.291 -0.408 -8.776 1.00 89.38 189 ILE A C 1
ATOM 1496 O O . ILE A 1 189 ? -21.074 -0.572 -8.821 1.00 89.38 189 ILE A O 1
ATOM 1500 N N . THR A 1 190 ? -23.121 -1.073 -9.577 1.00 89.00 190 THR A N 1
ATOM 1501 C CA . THR A 1 190 ? -22.665 -2.052 -10.572 1.00 89.00 190 THR A CA 1
ATOM 1502 C C . THR A 1 190 ? -21.762 -1.393 -11.606 1.00 89.00 190 THR A C 1
ATOM 1504 O O . THR A 1 190 ? -20.700 -1.932 -11.921 1.00 89.00 190 THR A O 1
ATOM 1507 N N . LYS A 1 191 ? -22.122 -0.189 -12.064 1.00 88.44 191 LYS A N 1
ATOM 1508 C CA . LYS A 1 191 ? -21.281 0.616 -12.951 1.00 88.44 191 LYS A CA 1
ATOM 1509 C C . LYS A 1 191 ? -19.937 0.952 -12.298 1.00 88.44 191 LYS A C 1
ATOM 1511 O O . LYS A 1 191 ? -18.899 0.646 -12.879 1.00 88.44 191 LYS A O 1
ATOM 1516 N N . HIS A 1 192 ? -19.945 1.491 -11.078 1.00 85.00 192 HIS A N 1
ATOM 1517 C CA . HIS A 1 192 ? -18.716 1.849 -10.362 1.00 85.00 192 HIS A CA 1
ATOM 1518 C C . HIS A 1 192 ? -17.820 0.627 -10.109 1.00 85.00 192 HIS A C 1
ATOM 1520 O O . HIS A 1 192 ? -16.616 0.671 -10.347 1.00 85.00 192 HIS A O 1
ATOM 1526 N N . ARG A 1 193 ? -18.400 -0.507 -9.692 1.00 85.81 193 ARG A N 1
ATOM 1527 C CA . ARG A 1 193 ? -17.681 -1.783 -9.534 1.00 85.81 193 ARG A CA 1
ATOM 1528 C C . ARG A 1 193 ? -17.055 -2.231 -10.856 1.00 85.81 193 ARG A C 1
ATOM 1530 O O . ARG A 1 193 ? -15.903 -2.651 -10.860 1.00 85.81 193 ARG A O 1
ATOM 1537 N N . GLY A 1 194 ? -17.783 -2.112 -11.966 1.00 85.44 194 GLY A N 1
ATOM 1538 C CA . GLY A 1 194 ? -17.267 -2.404 -13.303 1.00 85.44 194 GLY A CA 1
ATOM 1539 C C . GLY A 1 194 ? -16.093 -1.504 -13.691 1.00 85.44 194 GLY A C 1
ATOM 1540 O O . GLY A 1 194 ? -15.100 -1.988 -14.225 1.00 85.44 194 GLY A O 1
ATOM 1541 N N . GLU A 1 195 ? -16.158 -0.210 -13.382 1.00 84.50 195 GLU A N 1
ATOM 1542 C CA . GLU A 1 195 ? -15.065 0.741 -13.618 1.00 84.50 195 GLU A CA 1
ATOM 1543 C C . GLU A 1 195 ? -13.832 0.452 -12.752 1.00 84.50 195 GLU A C 1
ATOM 1545 O O . GLU A 1 195 ? -12.711 0.487 -13.258 1.00 84.50 195 GLU A O 1
ATOM 1550 N N . GLN A 1 196 ? -14.012 0.112 -11.474 1.00 83.19 196 GLN A N 1
ATOM 1551 C CA . GLN A 1 196 ? -12.903 -0.271 -10.593 1.00 83.19 196 GLN A CA 1
ATOM 1552 C C . GLN A 1 196 ? -12.260 -1.587 -11.032 1.00 83.19 196 GLN A C 1
ATOM 1554 O O . GLN A 1 196 ? -11.035 -1.674 -11.104 1.00 83.19 196 GLN A O 1
ATOM 1559 N N . GLN A 1 197 ? -13.071 -2.587 -11.392 1.00 83.69 197 GLN A N 1
ATOM 1560 C CA . GLN A 1 197 ? -12.566 -3.846 -11.933 1.00 83.69 197 GLN A CA 1
ATOM 1561 C C . GLN A 1 197 ? -11.784 -3.602 -13.223 1.00 83.69 197 GLN A C 1
ATOM 1563 O O . GLN A 1 197 ? -10.672 -4.096 -13.356 1.00 83.69 197 GLN A O 1
ATOM 1568 N N . ARG A 1 198 ? -12.303 -2.764 -14.129 1.00 82.19 198 ARG A N 1
ATOM 1569 C CA . ARG A 1 198 ? -11.571 -2.351 -15.331 1.00 82.19 198 ARG A CA 1
ATOM 1570 C C . ARG A 1 198 ? -10.231 -1.710 -14.989 1.00 82.19 198 ARG A C 1
ATOM 1572 O O . ARG A 1 198 ? -9.235 -2.053 -15.607 1.00 82.19 198 ARG A O 1
ATOM 1579 N N . LYS A 1 199 ? -10.187 -0.777 -14.032 1.00 82.94 199 LYS A N 1
ATOM 1580 C CA . LYS A 1 199 ? -8.932 -0.134 -13.607 1.00 82.94 199 LYS A CA 1
ATOM 1581 C C . LYS A 1 199 ? -7.943 -1.153 -13.044 1.00 82.94 199 LYS A C 1
ATOM 1583 O O . LYS A 1 199 ? -6.755 -1.056 -13.339 1.00 82.94 199 LYS A O 1
ATOM 1588 N N . ALA A 1 200 ? -8.420 -2.135 -12.282 1.00 80.75 200 ALA A N 1
ATOM 1589 C CA . ALA A 1 200 ? -7.595 -3.220 -11.763 1.00 80.75 200 ALA A CA 1
ATOM 1590 C C . ALA A 1 200 ? -7.067 -4.137 -12.883 1.00 80.75 200 ALA A C 1
ATOM 1592 O O . ALA A 1 200 ? -5.864 -4.386 -12.940 1.00 80.75 200 ALA A O 1
ATOM 1593 N N . ASP A 1 201 ? -7.932 -4.568 -13.805 1.00 80.19 201 ASP A N 1
ATOM 1594 C CA . ASP A 1 201 ? -7.570 -5.408 -14.956 1.00 80.19 201 ASP A CA 1
ATOM 1595 C C . ASP A 1 201 ? -6.558 -4.683 -15.861 1.00 80.19 201 ASP A C 1
ATOM 1597 O O . ASP A 1 201 ? -5.536 -5.247 -16.259 1.00 80.19 201 ASP A O 1
ATOM 1601 N N . MET A 1 202 ? -6.784 -3.389 -16.108 1.00 81.88 202 MET A N 1
ATOM 1602 C CA . MET A 1 202 ? -5.854 -2.511 -16.818 1.00 81.88 202 MET A CA 1
ATOM 1603 C C . MET A 1 202 ? -4.512 -2.398 -16.099 1.00 81.88 202 MET A C 1
ATOM 1605 O O . MET A 1 202 ? -3.472 -2.565 -16.731 1.00 81.88 202 MET A O 1
ATOM 1609 N N . ALA A 1 203 ? -4.513 -2.159 -14.786 1.00 81.94 203 ALA A N 1
ATOM 1610 C CA . ALA A 1 203 ? -3.283 -2.072 -14.004 1.00 81.94 203 ALA A CA 1
ATOM 1611 C C . ALA A 1 203 ? -2.484 -3.384 -14.043 1.00 81.94 203 ALA A C 1
ATOM 1613 O O . ALA A 1 203 ? -1.253 -3.356 -14.064 1.00 81.94 203 ALA A O 1
ATOM 1614 N N . GLN A 1 204 ? -3.172 -4.526 -14.094 1.00 80.12 204 GLN A N 1
ATOM 1615 C CA . GLN A 1 204 ? -2.547 -5.841 -14.156 1.00 80.12 204 GLN A CA 1
ATOM 1616 C C . GLN A 1 204 ? -1.899 -6.130 -15.519 1.00 80.12 204 GLN A C 1
ATOM 1618 O O . GLN A 1 204 ? -0.827 -6.733 -15.562 1.00 80.12 204 GLN A O 1
ATOM 1623 N N . VAL A 1 205 ? -2.531 -5.715 -16.622 1.00 80.38 205 VAL A N 1
ATOM 1624 C CA . VAL A 1 205 ? -2.065 -6.022 -17.989 1.00 80.38 205 VAL A CA 1
ATOM 1625 C C . VAL A 1 205 ? -1.140 -4.937 -18.544 1.00 80.38 205 VAL A C 1
ATOM 1627 O O . VAL A 1 205 ? -0.086 -5.240 -19.102 1.00 80.38 205 VAL A O 1
ATOM 1630 N N . ALA A 1 206 ? -1.516 -3.669 -18.391 1.00 77.38 206 ALA A N 1
ATOM 1631 C CA . ALA A 1 206 ? -0.805 -2.527 -18.961 1.00 77.38 206 ALA A CA 1
ATOM 1632 C C . ALA A 1 206 ? 0.197 -1.882 -17.984 1.00 77.38 206 ALA A C 1
ATOM 1634 O O . ALA A 1 206 ? 1.045 -1.100 -18.415 1.00 77.38 206 ALA A O 1
ATOM 1635 N N . GLY A 1 207 ? 0.140 -2.227 -16.694 1.00 73.50 207 GLY A N 1
ATOM 1636 C CA . GLY A 1 207 ? 0.879 -1.547 -15.629 1.00 73.50 207 GLY A CA 1
ATOM 1637 C C . GLY A 1 207 ? 0.070 -0.412 -14.991 1.00 73.50 207 GLY A C 1
ATOM 1638 O O . GLY A 1 207 ? -0.940 0.045 -15.528 1.00 73.50 207 GLY A O 1
ATOM 1639 N N . TYR A 1 208 ? 0.487 0.027 -13.802 1.00 66.31 208 TYR A N 1
ATOM 1640 C CA . TYR A 1 208 ? -0.268 0.992 -12.999 1.00 66.31 208 TYR A CA 1
ATOM 1641 C C . TYR A 1 208 ? -0.496 2.331 -13.721 1.00 66.31 208 TYR A C 1
ATOM 1643 O O . TYR A 1 208 ? 0.440 2.977 -14.187 1.00 66.31 208 TYR A O 1
ATOM 1651 N N . GLY A 1 209 ? -1.751 2.792 -13.711 1.00 65.44 209 GLY A N 1
ATOM 1652 C CA . GLY A 1 209 ? -2.090 4.195 -13.951 1.00 65.44 209 GLY A CA 1
ATOM 1653 C C . GLY A 1 209 ? -2.107 4.645 -15.410 1.00 65.44 209 GLY A C 1
ATOM 1654 O O . GLY A 1 209 ? -1.900 5.836 -15.644 1.00 65.44 209 GLY A O 1
ATOM 1655 N N . ILE A 1 210 ? -2.326 3.738 -16.368 1.00 73.06 210 ILE A N 1
ATOM 1656 C CA . ILE A 1 210 ? -2.650 4.110 -17.751 1.00 73.06 210 ILE A CA 1
ATOM 1657 C C . ILE A 1 210 ? -4.144 3.870 -17.984 1.00 73.06 210 ILE A C 1
ATOM 1659 O O . ILE A 1 210 ? -4.594 2.725 -18.016 1.00 73.06 210 ILE A O 1
ATOM 1663 N N . ASP A 1 211 ? -4.911 4.952 -18.128 1.00 74.94 211 ASP A N 1
ATOM 1664 C CA . ASP A 1 211 ? -6.319 4.881 -18.522 1.00 74.94 211 ASP A CA 1
ATOM 1665 C C . ASP A 1 211 ? -6.413 5.046 -20.041 1.00 74.94 211 ASP A C 1
ATOM 1667 O O . ASP A 1 211 ? -6.102 6.107 -20.595 1.00 74.94 211 ASP A O 1
ATOM 1671 N N . PHE A 1 212 ? -6.780 3.962 -20.721 1.00 81.69 212 PHE A N 1
ATOM 1672 C CA . PHE A 1 212 ? -7.123 4.002 -22.134 1.00 81.69 212 PHE A CA 1
ATOM 1673 C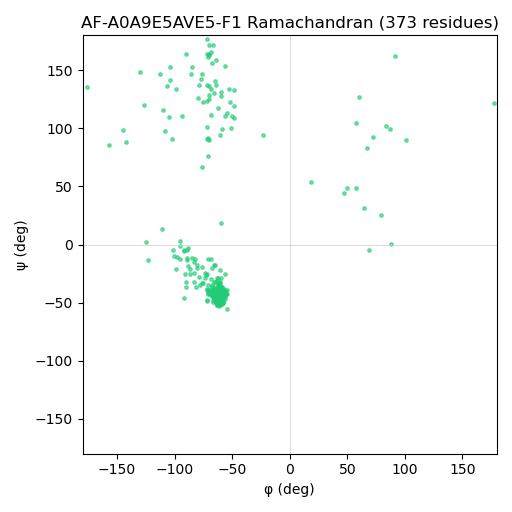 C . PHE A 1 212 ? -8.639 4.044 -22.262 1.00 81.69 212 PHE A C 1
ATOM 1675 O O . PHE A 1 212 ? -9.353 3.233 -21.666 1.00 81.69 212 PHE A O 1
ATOM 1682 N N . GLU A 1 213 ? -9.130 4.931 -23.121 1.00 87.56 213 GLU A N 1
ATOM 1683 C CA . GLU A 1 213 ? -10.514 4.909 -23.582 1.00 87.56 213 GLU A CA 1
ATOM 1684 C C . GLU A 1 213 ? -10.715 3.712 -24.521 1.00 87.56 213 GLU A C 1
ATOM 1686 O O . GLU A 1 213 ? -10.710 3.829 -25.743 1.00 87.56 213 GLU A O 1
ATOM 1691 N N . LEU A 1 214 ? -10.807 2.519 -23.934 1.00 89.75 214 LEU A N 1
ATOM 1692 C CA . LEU A 1 214 ? -11.037 1.274 -24.657 1.00 89.75 214 LEU A CA 1
ATOM 1693 C C . LEU A 1 214 ? -12.513 1.143 -25.021 1.00 89.75 214 LEU A C 1
ATOM 1695 O O . LEU A 1 214 ? -13.377 1.371 -24.168 1.00 89.75 214 LEU A O 1
ATOM 1699 N N . ASN A 1 215 ? -12.809 0.704 -26.244 1.00 93.38 215 ASN A N 1
ATOM 1700 C CA . ASN A 1 215 ? -14.170 0.342 -26.647 1.00 93.38 215 ASN A CA 1
ATOM 1701 C C . ASN A 1 215 ? -14.625 -0.983 -25.991 1.00 93.38 215 ASN A C 1
ATOM 1703 O O . ASN A 1 215 ? -13.881 -1.612 -25.239 1.00 93.38 215 ASN A O 1
ATOM 1707 N N . GLU A 1 216 ? -15.873 -1.404 -26.212 1.00 90.19 216 GLU A N 1
ATOM 1708 C CA . GLU A 1 216 ? -16.414 -2.594 -25.541 1.00 90.19 216 GLU A CA 1
ATOM 1709 C C . GLU A 1 216 ? -15.667 -3.890 -25.881 1.00 90.19 216 GLU A C 1
ATOM 1711 O O . GLU A 1 216 ? -15.363 -4.670 -24.974 1.00 90.19 216 GLU A O 1
ATOM 1716 N N . ASP A 1 217 ? -15.319 -4.090 -27.148 1.00 95.44 217 ASP A N 1
ATOM 1717 C CA . ASP A 1 217 ? -14.631 -5.297 -27.602 1.00 95.44 217 ASP A CA 1
ATOM 1718 C C . ASP A 1 217 ? -13.192 -5.342 -27.089 1.00 95.44 217 ASP A C 1
ATOM 1720 O O . ASP A 1 217 ? -12.760 -6.360 -26.542 1.00 95.44 217 ASP A O 1
ATOM 1724 N N . GLN A 1 218 ? -12.485 -4.210 -27.141 1.00 93.69 218 GLN A N 1
ATOM 1725 C CA . GLN A 1 218 ? -11.162 -4.063 -26.537 1.00 93.69 218 GLN A CA 1
ATOM 1726 C C . GLN A 1 218 ? -11.206 -4.383 -25.039 1.00 93.69 218 GLN A C 1
ATOM 1728 O O . GLN A 1 218 ? -10.379 -5.147 -24.548 1.00 93.69 218 GLN A O 1
ATOM 1733 N N . ARG A 1 219 ? -12.203 -3.872 -24.301 1.00 88.62 219 ARG A N 1
ATOM 1734 C CA . ARG A 1 219 ? -12.367 -4.170 -22.866 1.00 88.62 219 ARG A CA 1
ATOM 1735 C C . ARG A 1 219 ? -12.564 -5.660 -22.606 1.00 88.62 219 ARG A C 1
ATOM 1737 O O . ARG A 1 219 ? -11.942 -6.201 -21.696 1.00 88.62 219 ARG A O 1
ATOM 1744 N N . LYS A 1 220 ? -13.392 -6.343 -23.403 1.00 91.25 220 LYS A N 1
ATOM 1745 C CA . LYS A 1 220 ? -13.579 -7.799 -23.283 1.00 91.25 220 LYS A CA 1
ATOM 1746 C C . LYS A 1 220 ? -12.257 -8.541 -23.489 1.00 91.25 220 LYS A C 1
ATOM 1748 O O . LYS A 1 220 ? -11.938 -9.428 -22.699 1.00 91.25 220 LYS A O 1
ATOM 1753 N N . GLN A 1 221 ? -11.473 -8.149 -24.493 1.00 93.94 221 GLN A N 1
ATOM 1754 C CA . GLN A 1 221 ? -10.167 -8.752 -24.768 1.00 93.94 221 GLN A CA 1
ATOM 1755 C C . GLN A 1 221 ? -9.155 -8.483 -23.644 1.00 93.94 221 GLN A C 1
ATOM 1757 O O . GLN A 1 221 ? -8.478 -9.409 -23.200 1.00 93.94 221 GLN A O 1
ATOM 1762 N N . VAL A 1 222 ? -9.099 -7.263 -23.102 1.00 91.38 222 VAL A N 1
ATOM 1763 C CA . VAL A 1 222 ? -8.229 -6.942 -21.958 1.00 91.38 222 VAL A CA 1
ATOM 1764 C C . VAL A 1 222 ? -8.603 -7.748 -20.718 1.00 91.38 222 VAL A C 1
ATOM 1766 O O . VAL A 1 222 ? -7.719 -8.285 -20.055 1.00 91.38 222 VAL A O 1
ATOM 1769 N N . ASN A 1 223 ? -9.894 -7.913 -20.431 1.00 87.94 223 ASN A N 1
ATOM 1770 C CA . ASN A 1 223 ? -10.341 -8.734 -19.304 1.00 87.94 223 ASN A CA 1
ATOM 1771 C C . ASN A 1 223 ? -9.913 -10.204 -19.464 1.00 87.94 223 ASN A C 1
ATOM 1773 O O . ASN A 1 223 ? -9.606 -10.877 -18.478 1.00 87.94 223 ASN A O 1
ATOM 1777 N N . LEU A 1 224 ? -9.880 -10.723 -20.697 1.00 93.81 224 LEU A N 1
ATOM 1778 C CA . LEU A 1 224 ? -9.329 -12.052 -20.975 1.00 93.81 224 LEU A CA 1
ATOM 1779 C C . LEU A 1 224 ? -7.817 -12.088 -20.717 1.00 93.81 224 LEU A C 1
ATOM 1781 O O . LEU A 1 224 ? -7.358 -13.004 -20.036 1.00 93.81 224 LEU A O 1
ATOM 1785 N N . LEU A 1 225 ? -7.061 -11.072 -21.150 1.00 93.81 225 LEU A N 1
ATOM 1786 C CA . LEU A 1 225 ? -5.626 -10.967 -20.852 1.00 93.81 225 LEU A CA 1
ATOM 1787 C C . LEU A 1 225 ? -5.334 -10.866 -19.347 1.00 93.81 225 LEU A C 1
ATOM 1789 O O . LEU A 1 225 ? -4.383 -11.482 -18.874 1.00 93.81 225 LEU A O 1
ATOM 1793 N N . ALA A 1 226 ? -6.151 -10.151 -18.572 1.00 89.81 226 ALA A N 1
ATOM 1794 C CA . ALA A 1 226 ? -5.994 -10.052 -17.117 1.00 89.81 226 ALA A CA 1
ATOM 1795 C C . ALA A 1 226 ? -6.209 -11.411 -16.425 1.00 89.81 226 ALA A C 1
ATOM 1797 O O . ALA A 1 226 ? -5.461 -11.805 -15.522 1.00 89.81 226 ALA A O 1
ATOM 1798 N N . LYS A 1 227 ? -7.188 -12.192 -16.900 1.00 90.38 227 LYS A N 1
ATOM 1799 C CA . LYS A 1 227 ? -7.398 -13.576 -16.448 1.00 90.38 227 LYS A CA 1
ATOM 1800 C C . LYS A 1 227 ? -6.235 -14.488 -16.838 1.00 90.38 227 LYS A C 1
ATOM 1802 O O . LYS A 1 227 ? -5.815 -15.297 -16.011 1.00 90.38 227 LYS A O 1
ATOM 1807 N N . GLU A 1 228 ? -5.702 -14.353 -18.054 1.00 94.12 228 GLU A N 1
ATOM 1808 C CA . GLU A 1 228 ? -4.494 -15.071 -18.484 1.00 94.12 228 GLU A CA 1
ATOM 1809 C C . GLU A 1 228 ? -3.294 -14.723 -17.592 1.00 94.12 228 GLU A C 1
ATOM 1811 O O . GLU A 1 228 ? -2.614 -15.631 -17.118 1.00 94.12 228 GLU A O 1
ATOM 1816 N N . MET A 1 229 ? -3.087 -13.438 -17.284 1.00 91.81 229 MET A N 1
ATOM 1817 C CA . MET A 1 229 ? -2.041 -12.979 -16.365 1.00 91.81 229 MET A CA 1
ATOM 1818 C C . MET A 1 229 ? -2.195 -13.616 -14.988 1.00 91.81 229 MET A C 1
ATOM 1820 O O . MET A 1 229 ? -1.252 -14.186 -14.449 1.00 91.81 229 MET A O 1
ATOM 1824 N N . THR A 1 230 ? -3.402 -13.570 -14.426 1.00 90.06 230 THR A N 1
ATOM 1825 C CA . THR A 1 230 ? -3.701 -14.170 -13.119 1.00 90.06 230 THR A CA 1
ATOM 1826 C C . THR A 1 230 ? -3.412 -15.670 -13.107 1.00 90.06 230 THR A C 1
ATOM 1828 O O . THR A 1 230 ? -2.840 -16.178 -12.143 1.00 90.06 230 THR A O 1
ATOM 1831 N N . ARG A 1 231 ? -3.772 -16.388 -14.178 1.00 93.75 231 ARG A N 1
ATOM 1832 C CA . ARG A 1 231 ? -3.470 -17.816 -14.311 1.00 93.75 231 ARG A CA 1
ATOM 1833 C C . ARG A 1 231 ? -1.962 -18.064 -14.347 1.00 93.75 231 ARG A C 1
ATOM 1835 O O . ARG A 1 231 ? -1.490 -18.859 -13.540 1.00 93.75 231 ARG A O 1
ATOM 1842 N N . ALA A 1 232 ? -1.226 -17.339 -15.189 1.00 93.88 232 ALA A N 1
ATOM 1843 C CA . ALA A 1 232 ? 0.229 -17.455 -15.282 1.00 93.88 232 ALA A CA 1
ATOM 1844 C C . ALA A 1 232 ? 0.908 -17.181 -13.928 1.00 93.88 232 ALA A C 1
ATOM 1846 O O . ALA A 1 232 ? 1.784 -17.931 -13.506 1.00 93.88 232 ALA A O 1
ATOM 1847 N N . MET A 1 233 ? 0.449 -16.166 -13.184 1.00 91.62 233 MET A N 1
ATOM 1848 C CA . MET A 1 233 ? 0.941 -15.901 -11.826 1.00 91.62 233 MET A CA 1
ATOM 1849 C C . MET A 1 233 ? 0.697 -17.063 -10.875 1.00 91.62 233 MET A C 1
ATOM 1851 O O . MET A 1 233 ? 1.589 -17.440 -10.116 1.00 91.62 233 MET A O 1
ATOM 1855 N N . ASN A 1 234 ? -0.513 -17.617 -10.889 1.00 89.62 234 ASN A N 1
ATOM 1856 C CA . ASN A 1 234 ? -0.859 -18.735 -10.023 1.00 89.62 234 ASN A CA 1
ATOM 1857 C C . ASN A 1 234 ? -0.023 -19.976 -10.352 1.00 89.62 234 ASN A C 1
ATOM 1859 O O . ASN A 1 234 ? 0.405 -20.654 -9.425 1.00 89.62 234 ASN A O 1
ATOM 1863 N N . GLU A 1 235 ? 0.249 -20.240 -11.632 1.00 93.38 235 GLU A N 1
ATOM 1864 C CA . GLU A 1 235 ? 1.129 -21.327 -12.079 1.00 93.38 235 GLU A CA 1
ATOM 1865 C C . GLU A 1 235 ? 2.567 -21.120 -11.574 1.00 93.38 235 GLU A C 1
ATOM 1867 O O . GLU A 1 235 ? 3.099 -21.992 -10.889 1.00 93.38 235 GLU A O 1
ATOM 1872 N N . ILE A 1 236 ? 3.148 -19.928 -11.771 1.00 92.94 236 ILE A N 1
ATOM 1873 C CA . ILE A 1 236 ? 4.498 -19.585 -11.278 1.00 92.94 236 ILE A CA 1
ATOM 1874 C C . ILE A 1 236 ? 4.600 -19.738 -9.751 1.00 92.94 236 ILE A C 1
ATOM 1876 O O . ILE A 1 236 ? 5.610 -20.214 -9.230 1.00 92.94 236 ILE A O 1
ATOM 1880 N N . TYR A 1 237 ? 3.567 -19.334 -9.004 1.00 88.31 237 TYR A N 1
ATOM 1881 C CA . TYR A 1 237 ? 3.562 -19.450 -7.543 1.00 88.31 237 TYR A CA 1
ATOM 1882 C C . TYR A 1 237 ? 3.205 -20.846 -7.025 1.00 88.31 237 TYR A C 1
ATOM 1884 O O . TYR A 1 237 ? 3.519 -21.146 -5.870 1.00 88.31 237 TYR A O 1
ATOM 1892 N N . ALA A 1 238 ? 2.559 -21.688 -7.833 1.00 90.88 238 ALA A N 1
A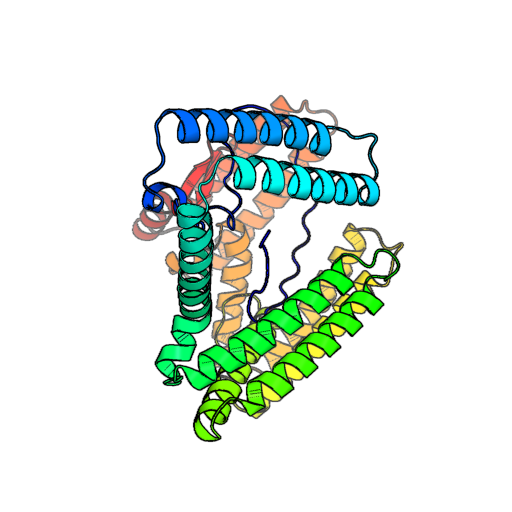TOM 1893 C CA . ALA A 1 238 ? 2.284 -23.078 -7.486 1.00 90.88 238 ALA A CA 1
ATOM 1894 C C . ALA A 1 238 ? 3.557 -23.939 -7.527 1.00 90.88 238 ALA A C 1
ATOM 1896 O O . ALA A 1 238 ? 3.651 -24.915 -6.782 1.00 90.88 238 ALA A O 1
ATOM 1897 N N . GLU A 1 239 ? 4.553 -23.554 -8.330 1.00 93.88 239 GLU A N 1
ATOM 1898 C CA . GLU A 1 239 ? 5.878 -24.178 -8.355 1.00 93.88 239 GLU A CA 1
ATOM 1899 C C . GLU A 1 239 ? 6.656 -23.853 -7.064 1.00 93.88 239 GLU A C 1
ATOM 1901 O O . GLU A 1 239 ? 7.349 -22.836 -6.945 1.00 93.88 239 GLU A O 1
ATOM 1906 N N . LYS A 1 240 ? 6.505 -24.707 -6.044 1.00 92.06 240 LYS A N 1
ATOM 1907 C CA . LYS A 1 240 ? 7.082 -24.484 -4.707 1.00 92.06 240 LYS A CA 1
ATOM 1908 C C . LYS A 1 240 ? 8.608 -24.416 -4.731 1.00 92.06 240 LYS A C 1
ATOM 1910 O O . LYS A 1 240 ? 9.166 -23.529 -4.091 1.00 92.06 240 LYS A O 1
ATOM 1915 N N . ASP A 1 241 ? 9.232 -25.271 -5.533 1.00 94.94 241 ASP A N 1
ATOM 1916 C CA . ASP A 1 241 ? 10.684 -25.468 -5.547 1.00 94.94 241 ASP A CA 1
ATOM 1917 C C . ASP A 1 241 ? 11.420 -24.533 -6.516 1.00 94.94 241 ASP A C 1
ATOM 1919 O O . ASP A 1 241 ? 12.647 -24.515 -6.543 1.00 94.94 241 ASP A O 1
ATOM 1923 N N . LEU A 1 242 ? 10.687 -23.726 -7.293 1.00 92.06 242 LEU A N 1
ATOM 1924 C CA . LEU A 1 242 ? 11.295 -22.822 -8.263 1.00 92.06 242 LEU A CA 1
ATOM 1925 C C . LEU A 1 242 ? 11.991 -21.646 -7.534 1.00 92.06 242 LEU A C 1
ATOM 1927 O O . LEU A 1 242 ? 11.322 -20.937 -6.758 1.00 92.06 242 LEU A O 1
ATOM 1931 N N . PRO A 1 243 ? 13.303 -21.416 -7.768 1.00 94.12 243 PRO A N 1
ATOM 1932 C CA . PRO A 1 243 ? 14.052 -20.316 -7.168 1.00 94.12 243 PRO A CA 1
ATOM 1933 C C . PRO A 1 243 ? 13.422 -18.953 -7.454 1.00 94.12 243 PRO A C 1
ATOM 1935 O O . PRO A 1 243 ? 12.754 -18.747 -8.468 1.00 94.12 243 PRO A O 1
ATOM 1938 N N . GLY A 1 244 ? 13.659 -17.982 -6.568 1.00 88.00 244 GLY A N 1
ATOM 1939 C CA . GLY A 1 244 ? 13.099 -16.634 -6.712 1.00 88.00 244 GLY A CA 1
ATOM 1940 C C . GLY A 1 244 ? 13.485 -15.947 -8.028 1.00 88.00 244 GLY A C 1
ATOM 1941 O O . GLY A 1 244 ? 12.650 -15.278 -8.633 1.00 88.00 244 GLY A O 1
ATOM 1942 N N . GLU A 1 245 ? 14.718 -16.153 -8.495 1.00 86.75 245 GLU A N 1
ATOM 1943 C CA . GLU A 1 245 ? 15.217 -15.606 -9.762 1.00 86.75 245 GLU A CA 1
ATOM 1944 C C . GLU A 1 245 ? 14.514 -16.230 -10.975 1.00 86.75 245 GLU A C 1
ATOM 1946 O O . GLU A 1 245 ? 14.048 -15.512 -11.858 1.00 86.75 245 GLU A O 1
ATOM 1951 N N . GLU A 1 246 ? 14.325 -17.550 -10.976 1.00 92.25 246 GLU A N 1
ATOM 1952 C CA . GLU A 1 246 ? 13.592 -18.246 -12.037 1.00 92.25 246 GLU A CA 1
ATOM 1953 C C . GLU A 1 246 ? 12.101 -17.869 -12.048 1.00 92.25 246 GLU A C 1
ATOM 1955 O O . GLU A 1 246 ? 11.528 -17.634 -13.115 1.00 92.25 246 GLU A O 1
ATOM 1960 N N . LYS A 1 247 ? 11.469 -17.713 -10.872 1.00 91.75 247 LYS A N 1
ATOM 1961 C CA . LYS A 1 247 ? 10.102 -17.165 -10.752 1.00 91.75 247 LYS A CA 1
ATOM 1962 C C . LYS A 1 247 ? 10.006 -15.772 -11.366 1.00 91.75 247 LYS A C 1
ATOM 1964 O O . LYS A 1 247 ? 9.056 -15.485 -12.095 1.00 91.75 247 LYS A O 1
ATOM 1969 N N . ALA A 1 248 ? 10.982 -14.912 -11.080 1.00 88.75 248 ALA A N 1
ATOM 1970 C CA . ALA A 1 248 ? 11.040 -13.569 -11.641 1.00 88.75 248 ALA A CA 1
ATOM 1971 C C . ALA A 1 248 ? 11.225 -13.600 -13.167 1.00 88.75 248 ALA A C 1
ATOM 1973 O O . ALA A 1 248 ? 10.541 -12.859 -13.872 1.00 88.75 248 ALA A O 1
ATOM 1974 N N . ALA A 1 249 ? 12.073 -14.488 -13.694 1.00 91.19 249 ALA A N 1
ATOM 1975 C CA . ALA A 1 249 ? 12.257 -14.662 -15.133 1.00 91.19 249 ALA A CA 1
ATOM 1976 C C . ALA A 1 249 ? 10.956 -15.106 -15.829 1.00 91.19 249 ALA A C 1
ATOM 1978 O O . ALA A 1 249 ? 10.515 -14.444 -16.772 1.00 91.19 249 ALA A O 1
ATOM 1979 N N . LYS A 1 250 ? 10.275 -16.142 -15.311 1.00 95.19 250 LYS A N 1
ATOM 1980 C CA . LYS A 1 250 ? 8.973 -16.603 -15.839 1.00 95.19 250 LYS A CA 1
ATOM 1981 C C . LYS A 1 250 ? 7.898 -15.516 -15.772 1.00 95.19 250 LYS A C 1
ATOM 1983 O O . LYS A 1 250 ? 7.075 -15.380 -16.682 1.00 95.19 250 LYS A O 1
ATOM 1988 N N . TYR A 1 251 ? 7.905 -14.720 -14.704 1.00 92.50 251 TYR A N 1
ATOM 1989 C CA . TYR A 1 251 ? 7.002 -13.583 -14.552 1.00 92.50 251 TYR A CA 1
ATOM 1990 C C . TYR A 1 251 ? 7.228 -12.522 -15.630 1.00 92.50 251 TYR A C 1
ATOM 1992 O O . TYR A 1 251 ? 6.272 -12.081 -16.271 1.00 92.50 251 TYR A O 1
ATOM 2000 N N . LEU A 1 252 ? 8.485 -12.132 -15.852 1.00 89.06 252 LEU A N 1
ATOM 2001 C CA . LEU A 1 252 ? 8.855 -11.150 -16.870 1.00 89.06 252 LEU A CA 1
ATOM 2002 C C . LEU A 1 252 ? 8.518 -11.644 -18.279 1.00 89.06 252 LEU A C 1
ATOM 2004 O O . LEU A 1 252 ? 8.016 -10.869 -19.093 1.00 89.06 252 LEU A O 1
ATOM 2008 N N . GLU A 1 253 ? 8.733 -12.927 -18.560 1.00 92.75 253 GLU A N 1
ATOM 2009 C CA . GLU A 1 253 ? 8.351 -13.538 -19.833 1.00 92.75 253 GLU A CA 1
ATOM 2010 C C . GLU A 1 253 ? 6.830 -13.506 -20.044 1.00 92.75 253 GLU A C 1
ATOM 2012 O O . GLU A 1 253 ? 6.353 -13.067 -21.096 1.00 92.75 253 GLU A O 1
ATOM 2017 N N . SER A 1 254 ? 6.060 -13.883 -19.018 1.00 92.19 254 SER A N 1
ATOM 2018 C CA . SER A 1 254 ? 4.593 -13.837 -19.044 1.00 92.19 254 SER A CA 1
ATOM 2019 C C . SER A 1 254 ? 4.081 -12.414 -19.264 1.00 92.19 254 SER A C 1
ATOM 2021 O O . SER A 1 254 ? 3.235 -12.189 -20.133 1.00 92.19 254 SER A O 1
ATOM 2023 N N . GLN A 1 255 ? 4.647 -11.432 -18.552 1.00 89.12 255 GLN A N 1
ATOM 2024 C CA . GLN A 1 255 ? 4.350 -10.021 -18.787 1.00 89.12 255 GLN A CA 1
ATOM 2025 C C . GLN A 1 255 ? 4.668 -9.610 -20.222 1.00 89.12 255 GLN A C 1
ATOM 2027 O O . GLN A 1 255 ? 3.815 -9.025 -20.880 1.00 89.12 255 GLN A O 1
ATOM 2032 N N . LYS A 1 256 ? 5.863 -9.921 -20.737 1.00 90.38 256 LYS A N 1
ATOM 2033 C CA . LYS A 1 256 ? 6.275 -9.554 -22.100 1.00 90.38 256 LYS A CA 1
ATOM 2034 C C . LYS A 1 256 ? 5.296 -10.094 -23.143 1.00 90.38 256 LYS A C 1
ATOM 2036 O O . LYS A 1 256 ? 4.876 -9.351 -24.030 1.00 90.38 256 LYS A O 1
ATOM 2041 N N . LYS A 1 257 ? 4.890 -11.360 -23.010 1.00 93.94 257 LYS A N 1
ATOM 2042 C CA . LYS A 1 257 ? 3.905 -12.001 -23.891 1.00 93.94 257 LYS A CA 1
ATOM 2043 C C . LYS A 1 257 ? 2.546 -11.302 -23.830 1.00 93.94 257 LYS A C 1
ATOM 2045 O O . LYS A 1 257 ? 1.947 -11.028 -24.867 1.00 93.94 257 LYS A O 1
ATOM 2050 N N . LEU A 1 258 ? 2.060 -10.993 -22.630 1.00 92.31 258 LEU A N 1
ATOM 2051 C CA . LEU A 1 258 ? 0.762 -10.343 -22.445 1.00 92.31 258 LEU A CA 1
ATOM 2052 C C . LEU A 1 258 ? 0.765 -8.882 -22.888 1.00 92.31 258 LEU A C 1
ATOM 2054 O O . LEU A 1 258 ? -0.216 -8.437 -23.472 1.00 92.31 258 LEU A O 1
ATOM 2058 N N . ARG A 1 259 ? 1.872 -8.156 -22.700 1.00 90.25 259 ARG A N 1
ATOM 2059 C CA . ARG A 1 259 ? 2.048 -6.799 -23.233 1.00 90.25 259 ARG A CA 1
ATOM 2060 C C . ARG A 1 259 ? 2.025 -6.790 -24.760 1.00 90.25 259 ARG A C 1
ATOM 2062 O O . ARG A 1 259 ? 1.413 -5.899 -25.342 1.00 90.25 259 ARG A O 1
ATOM 2069 N N . ALA A 1 260 ? 2.630 -7.785 -25.415 1.00 93.25 260 ALA A N 1
ATOM 2070 C CA . ALA A 1 260 ? 2.555 -7.921 -26.871 1.00 93.25 260 ALA A CA 1
ATOM 2071 C C . ALA A 1 260 ? 1.100 -8.100 -27.339 1.00 93.25 260 ALA A C 1
ATOM 2073 O O . ALA A 1 260 ? 0.621 -7.300 -28.140 1.00 93.25 260 ALA A O 1
ATOM 2074 N N . LYS A 1 261 ? 0.362 -9.045 -26.737 1.00 95.88 261 LYS A N 1
ATOM 2075 C CA . LYS A 1 261 ? -1.074 -9.228 -27.013 1.00 95.88 261 LYS A CA 1
ATOM 2076 C C . LYS A 1 261 ? -1.891 -7.969 -26.716 1.00 95.88 261 LYS A C 1
ATOM 2078 O O . LYS A 1 261 ? -2.754 -7.595 -27.495 1.00 95.88 261 LYS A O 1
ATOM 2083 N N . PHE A 1 262 ? -1.622 -7.291 -25.602 1.00 94.44 262 PHE A N 1
ATOM 2084 C CA . PHE A 1 262 ? -2.309 -6.051 -25.246 1.00 94.44 262 PHE A CA 1
ATOM 2085 C C . PHE A 1 262 ? -2.084 -4.970 -26.302 1.00 94.44 262 PHE A C 1
ATOM 2087 O O . PHE A 1 262 ? -3.029 -4.312 -26.717 1.00 94.44 262 PHE A O 1
ATOM 2094 N N . THR A 1 263 ? -0.852 -4.843 -26.792 1.00 94.06 263 THR A N 1
ATOM 2095 C CA . THR A 1 263 ? -0.503 -3.903 -27.860 1.00 94.06 263 THR A CA 1
ATOM 2096 C C . THR A 1 263 ? -1.334 -4.177 -29.117 1.00 94.06 263 THR A C 1
ATOM 2098 O O . THR A 1 263 ? -1.796 -3.227 -29.733 1.00 94.06 263 THR A O 1
ATOM 2101 N N . GLU A 1 264 ? -1.585 -5.443 -29.473 1.00 96.38 264 GLU A N 1
ATOM 2102 C CA . GLU A 1 264 ? -2.430 -5.834 -30.616 1.00 96.38 264 GLU A CA 1
ATOM 2103 C C . GLU A 1 264 ? -3.898 -5.403 -30.478 1.00 96.38 264 GLU A C 1
ATOM 2105 O O . GLU A 1 264 ? -4.513 -5.071 -31.487 1.00 96.38 264 GLU A O 1
ATOM 2110 N N . ILE A 1 265 ? -4.433 -5.340 -29.253 1.00 95.56 265 ILE A N 1
ATOM 2111 C CA . ILE A 1 265 ? -5.806 -4.879 -28.968 1.00 95.56 265 ILE A CA 1
ATOM 2112 C C . ILE A 1 265 ? -5.959 -3.375 -29.243 1.00 95.56 265 ILE A C 1
ATOM 2114 O O . ILE A 1 265 ? -7.047 -2.895 -29.571 1.00 95.56 265 ILE A O 1
ATOM 2118 N N . LEU A 1 266 ? -4.881 -2.608 -29.077 1.00 95.00 266 LEU A N 1
ATOM 2119 C CA . LEU A 1 266 ? -4.905 -1.154 -29.185 1.00 95.00 266 LEU A CA 1
ATOM 2120 C C . LEU A 1 266 ? -4.939 -0.682 -30.641 1.00 95.00 266 LEU A C 1
ATOM 2122 O O . LEU A 1 266 ? -4.235 -1.212 -31.507 1.00 95.00 266 LEU A O 1
ATOM 2126 N N . ASN A 1 267 ? -5.688 0.396 -30.881 1.00 95.69 267 ASN A N 1
ATOM 2127 C CA . ASN A 1 267 ? -5.584 1.152 -32.128 1.00 95.69 267 ASN A CA 1
ATOM 2128 C C . ASN A 1 267 ? -4.243 1.910 -32.205 1.00 95.69 267 ASN A C 1
ATOM 2130 O O . ASN A 1 267 ? -3.493 1.967 -31.228 1.00 95.69 267 ASN A O 1
ATOM 2134 N N . ASP A 1 268 ? -3.931 2.508 -33.353 1.00 94.31 268 ASP A N 1
ATOM 2135 C CA . ASP A 1 268 ? -2.628 3.146 -33.586 1.00 94.31 268 ASP A CA 1
ATOM 2136 C C . ASP A 1 268 ? -2.305 4.273 -32.597 1.00 94.31 268 ASP A C 1
ATOM 2138 O O . ASP A 1 268 ? -1.166 4.399 -32.139 1.00 94.31 268 ASP A O 1
ATOM 2142 N N . GLU A 1 269 ? -3.293 5.089 -32.233 1.00 91.69 269 GLU A N 1
ATOM 2143 C CA . GLU A 1 269 ? -3.104 6.202 -31.302 1.00 91.69 269 GLU A CA 1
ATOM 2144 C C . GLU A 1 269 ? -2.893 5.708 -29.865 1.00 91.69 269 GLU A C 1
ATOM 2146 O O . GLU A 1 269 ? -1.930 6.095 -29.195 1.00 91.69 269 GLU A O 1
ATOM 2151 N N . GLN A 1 270 ? -3.744 4.787 -29.410 1.00 92.19 270 GLN A N 1
ATOM 2152 C CA . GLN A 1 270 ? -3.614 4.121 -28.116 1.00 92.19 270 GLN A CA 1
ATOM 2153 C C . GLN A 1 270 ? -2.270 3.391 -28.015 1.00 92.19 270 GLN A C 1
ATOM 2155 O O . GLN A 1 270 ? -1.602 3.478 -26.988 1.00 92.19 270 GLN A O 1
ATOM 2160 N N . ARG A 1 271 ? -1.831 2.723 -29.087 1.00 93.69 271 ARG A N 1
ATOM 2161 C CA . ARG A 1 271 ? -0.550 2.014 -29.160 1.00 93.69 271 ARG A CA 1
ATOM 2162 C C . ARG A 1 271 ? 0.634 2.960 -29.011 1.00 93.69 271 ARG A C 1
ATOM 2164 O O . ARG A 1 271 ? 1.542 2.671 -28.236 1.00 93.69 271 ARG A O 1
ATOM 2171 N N . LYS A 1 272 ? 0.615 4.109 -29.694 1.00 89.25 272 LYS A N 1
ATOM 2172 C CA . LYS A 1 272 ? 1.642 5.152 -29.528 1.00 89.25 272 LYS A CA 1
ATOM 2173 C C . LYS A 1 272 ? 1.695 5.644 -28.083 1.00 89.25 272 LYS A C 1
ATOM 2175 O O . LYS A 1 272 ? 2.774 5.672 -27.495 1.00 89.25 272 LYS A O 1
ATOM 2180 N N . ARG A 1 273 ? 0.539 5.959 -27.484 1.00 86.12 273 ARG A N 1
ATOM 2181 C CA . ARG A 1 273 ? 0.453 6.352 -26.066 1.00 86.12 273 ARG A CA 1
ATOM 2182 C C . ARG A 1 273 ? 0.973 5.255 -25.138 1.00 86.12 273 ARG A C 1
ATOM 2184 O O . ARG A 1 273 ? 1.710 5.553 -24.206 1.00 86.12 273 ARG A O 1
ATOM 2191 N N . TYR A 1 274 ? 0.640 3.996 -25.413 1.00 88.75 274 TYR A N 1
ATOM 2192 C CA . TYR A 1 274 ? 1.110 2.853 -24.640 1.00 88.75 274 TYR A CA 1
ATOM 2193 C C . TYR A 1 274 ? 2.623 2.705 -24.686 1.00 88.75 274 TYR A C 1
ATOM 2195 O O . TYR A 1 274 ? 3.231 2.564 -23.634 1.00 88.75 274 TYR A O 1
ATOM 2203 N N . ILE A 1 275 ? 3.243 2.793 -25.865 1.00 86.94 275 ILE A N 1
ATOM 2204 C CA . ILE A 1 275 ? 4.704 2.721 -26.003 1.00 86.94 275 ILE A CA 1
ATOM 2205 C C . ILE A 1 275 ? 5.371 3.823 -25.176 1.00 86.94 275 ILE A C 1
ATOM 2207 O O . ILE A 1 275 ? 6.283 3.534 -24.405 1.00 86.94 275 ILE A O 1
ATOM 2211 N N . VAL A 1 276 ? 4.875 5.060 -25.271 1.00 82.56 276 VAL A N 1
ATOM 2212 C CA . VAL A 1 276 ? 5.396 6.181 -24.477 1.00 82.56 276 VAL A CA 1
ATOM 2213 C C . VAL A 1 276 ? 5.232 5.921 -22.979 1.00 82.56 276 VAL A C 1
ATOM 2215 O O . VAL A 1 276 ? 6.174 6.124 -22.224 1.00 82.56 276 VAL A O 1
ATOM 2218 N N . GLU A 1 277 ? 4.078 5.427 -22.531 1.00 82.12 277 GLU A N 1
ATOM 2219 C CA . GLU A 1 277 ? 3.863 5.101 -21.117 1.00 82.12 277 GLU A CA 1
ATOM 2220 C C . GLU A 1 277 ? 4.715 3.923 -20.638 1.00 82.12 277 GLU A C 1
ATOM 2222 O O . GLU A 1 277 ? 5.194 3.941 -19.510 1.00 82.12 277 GLU A O 1
ATOM 2227 N N . GLN A 1 278 ? 4.965 2.914 -21.474 1.00 81.69 278 GLN A N 1
ATOM 2228 C CA . GLN A 1 278 ? 5.894 1.832 -21.143 1.00 81.69 278 GLN A CA 1
ATOM 2229 C C . GLN A 1 278 ? 7.321 2.361 -21.003 1.00 81.69 278 GLN A C 1
ATOM 2231 O O . GLN A 1 278 ? 7.995 2.030 -20.033 1.00 81.69 278 GLN A O 1
ATOM 2236 N N . GLU A 1 279 ? 7.763 3.234 -21.912 1.00 80.62 279 GLU A N 1
ATOM 2237 C CA . GLU A 1 279 ? 9.046 3.928 -21.780 1.00 80.62 279 GLU A CA 1
ATOM 2238 C C . GLU A 1 279 ? 9.096 4.754 -20.489 1.00 80.62 279 GLU A C 1
ATOM 2240 O O . GLU A 1 279 ? 10.084 4.709 -19.761 1.00 80.62 279 GLU A O 1
ATOM 2245 N N . ILE A 1 280 ? 8.020 5.473 -20.164 1.00 75.94 280 ILE A N 1
ATOM 2246 C CA . ILE A 1 280 ? 7.912 6.269 -18.939 1.00 75.94 280 ILE A CA 1
ATOM 2247 C C . ILE A 1 280 ? 7.915 5.391 -17.692 1.00 75.94 280 ILE A C 1
ATOM 2249 O O . ILE A 1 280 ? 8.521 5.808 -16.714 1.00 75.94 280 ILE A O 1
ATOM 2253 N N . LEU A 1 281 ? 7.261 4.226 -17.687 1.00 74.62 281 LEU A N 1
ATOM 2254 C CA . LEU A 1 281 ? 7.221 3.294 -16.554 1.00 74.62 281 LEU A CA 1
ATOM 2255 C C . LEU A 1 281 ? 8.568 2.597 -16.350 1.00 74.62 281 LEU A C 1
ATOM 2257 O O . LEU A 1 281 ? 9.041 2.525 -15.213 1.00 74.62 281 LEU A O 1
ATOM 2261 N N . ASP A 1 282 ? 9.211 2.162 -17.438 1.00 72.75 282 ASP A N 1
ATOM 2262 C CA . ASP A 1 282 ? 10.581 1.636 -17.429 1.00 72.75 282 ASP A CA 1
ATOM 2263 C C . ASP A 1 282 ? 11.545 2.673 -16.825 1.00 72.75 282 ASP A C 1
ATOM 2265 O O . ASP A 1 282 ? 12.430 2.329 -16.043 1.00 72.75 282 ASP A O 1
ATOM 2269 N N . LEU A 1 283 ? 11.344 3.959 -17.135 1.00 71.12 283 LEU A N 1
ATOM 2270 C CA . LEU A 1 283 ? 12.087 5.065 -16.530 1.00 71.12 283 LEU A CA 1
ATOM 2271 C C . LEU A 1 283 ? 11.584 5.406 -15.111 1.00 71.12 283 LEU A C 1
ATOM 2273 O O . LEU A 1 283 ? 12.358 5.786 -14.242 1.00 71.12 283 LEU A O 1
ATOM 2277 N N . GLY A 1 284 ? 10.289 5.288 -14.841 1.00 67.38 284 GLY A N 1
ATOM 2278 C CA . GLY A 1 284 ? 9.608 5.775 -13.642 1.00 67.38 284 GLY A CA 1
ATOM 2279 C C . GLY A 1 284 ? 9.881 4.918 -12.416 1.00 67.38 284 GLY A C 1
ATOM 2280 O O . GLY A 1 284 ? 10.045 5.466 -11.328 1.00 67.38 284 GLY A O 1
ATOM 2281 N N . TRP A 1 285 ? 10.051 3.604 -12.584 1.00 58.78 285 TRP A N 1
ATOM 2282 C CA . TRP A 1 285 ? 10.585 2.732 -11.529 1.00 58.78 285 TRP A CA 1
ATOM 2283 C C . TRP A 1 285 ? 11.966 3.206 -11.037 1.00 58.78 285 TRP A C 1
ATOM 2285 O O . TRP A 1 285 ? 12.327 2.998 -9.882 1.00 58.78 285 TRP A O 1
ATOM 2295 N N . ILE A 1 286 ? 12.700 3.927 -11.889 1.00 56.62 286 ILE A N 1
ATOM 2296 C CA . ILE A 1 286 ? 14.047 4.438 -11.628 1.00 56.62 286 ILE A CA 1
ATOM 2297 C C . ILE A 1 286 ? 14.026 5.858 -11.018 1.00 56.62 286 ILE A C 1
ATOM 2299 O O . ILE A 1 286 ? 14.948 6.225 -10.294 1.00 56.62 286 ILE A O 1
ATOM 2303 N N . PHE A 1 287 ? 12.971 6.648 -11.252 1.00 56.22 287 PHE A N 1
ATOM 2304 C CA . PHE A 1 287 ? 12.797 8.017 -10.723 1.00 56.22 287 PHE A CA 1
ATOM 2305 C C . PHE A 1 287 ? 11.684 8.142 -9.664 1.00 56.22 287 PHE A C 1
ATOM 2307 O O . PHE A 1 287 ? 11.231 9.242 -9.359 1.00 56.22 287 PHE A O 1
ATOM 2314 N N . GLY A 1 288 ? 11.188 7.025 -9.123 1.00 60.12 288 GLY A N 1
ATOM 2315 C CA . GLY A 1 288 ? 10.110 7.035 -8.128 1.00 60.12 288 GLY A CA 1
ATOM 2316 C C . GLY A 1 288 ? 8.770 7.577 -8.647 1.00 60.12 288 GLY A C 1
ATOM 2317 O O . GLY A 1 288 ? 8.014 8.168 -7.884 1.00 60.12 288 GLY A O 1
ATOM 2318 N N . GLY A 1 289 ? 8.476 7.388 -9.938 1.00 63.06 289 GLY A N 1
ATOM 2319 C CA . GLY A 1 289 ? 7.200 7.752 -10.570 1.00 63.06 289 GLY A CA 1
ATOM 2320 C C . GLY A 1 289 ? 7.098 9.186 -11.110 1.00 63.06 289 GLY A C 1
ATOM 2321 O O . GLY A 1 289 ? 6.064 9.537 -11.673 1.00 63.06 289 GLY A O 1
ATOM 2322 N N . GLN A 1 290 ? 8.150 10.005 -10.994 1.00 64.81 290 GLN A N 1
ATOM 2323 C CA . GLN A 1 290 ? 8.117 11.434 -11.360 1.00 64.81 290 GLN A CA 1
ATOM 2324 C C . GLN A 1 290 ? 8.451 11.736 -12.836 1.00 64.81 290 GLN A C 1
ATOM 2326 O O . GLN A 1 290 ? 8.332 12.868 -13.294 1.00 64.81 290 GLN A O 1
ATOM 2331 N N . THR A 1 291 ? 8.790 10.727 -13.646 1.00 64.19 291 THR A N 1
ATOM 2332 C CA . THR A 1 291 ? 9.135 10.896 -15.077 1.00 64.19 291 THR A CA 1
ATOM 2333 C C . THR A 1 291 ? 8.026 11.513 -15.920 1.00 64.19 291 THR A C 1
ATOM 2335 O O . THR A 1 291 ? 8.325 12.218 -16.883 1.00 64.19 291 THR A O 1
ATOM 2338 N N . ARG A 1 292 ? 6.756 11.305 -15.546 1.00 67.56 292 ARG A N 1
ATOM 2339 C CA . ARG A 1 292 ? 5.596 11.916 -16.218 1.00 67.56 292 ARG A CA 1
ATOM 2340 C C . ARG A 1 292 ? 5.616 13.441 -16.179 1.00 67.56 292 ARG A C 1
ATOM 2342 O O . ARG A 1 292 ? 4.971 14.066 -17.003 1.00 67.56 292 ARG A O 1
ATOM 2349 N N . GLN A 1 293 ? 6.334 14.034 -15.230 1.00 74.38 293 GLN A N 1
ATOM 2350 C CA . GLN A 1 293 ? 6.330 15.475 -15.023 1.00 74.38 293 GLN A CA 1
ATOM 2351 C C . GLN A 1 293 ? 7.404 16.185 -15.860 1.00 74.38 293 GLN A C 1
ATOM 2353 O O . GLN A 1 293 ? 7.354 17.402 -15.987 1.00 74.38 293 GLN A O 1
ATOM 2358 N N . LEU A 1 294 ? 8.362 15.466 -16.449 1.00 82.38 294 LEU A N 1
ATOM 2359 C CA . LEU A 1 294 ? 9.492 16.080 -17.155 1.00 82.38 294 LEU A CA 1
ATOM 2360 C C . LEU A 1 294 ? 9.248 16.301 -18.654 1.00 82.38 294 LEU A C 1
ATOM 2362 O O . LEU A 1 294 ? 10.107 16.884 -19.303 1.00 82.38 294 LEU A O 1
ATOM 2366 N N . ASP A 1 295 ? 8.128 15.839 -19.217 1.00 85.44 295 ASP A N 1
ATOM 2367 C CA . ASP A 1 295 ? 7.787 16.028 -20.639 1.00 85.44 295 ASP A CA 1
ATOM 2368 C C . ASP A 1 295 ? 8.954 15.693 -21.596 1.00 85.44 295 ASP A C 1
ATOM 2370 O O . ASP A 1 295 ? 9.288 16.439 -22.516 1.00 85.44 295 ASP A O 1
ATOM 2374 N N . LEU A 1 296 ? 9.640 14.573 -21.338 1.00 87.12 296 LEU A N 1
ATOM 2375 C CA . LEU A 1 296 ? 10.835 14.162 -22.083 1.00 87.12 296 LEU A CA 1
ATOM 2376 C C . LEU A 1 296 ? 10.504 13.881 -23.553 1.00 87.12 296 LEU A C 1
ATOM 2378 O O . LEU A 1 296 ? 9.532 13.179 -23.842 1.00 87.12 296 LEU A O 1
ATOM 2382 N N . THR A 1 297 ? 11.352 14.324 -24.483 1.00 90.25 297 THR A N 1
ATOM 2383 C CA . THR A 1 297 ? 11.237 13.959 -25.906 1.00 90.25 297 THR A CA 1
ATOM 2384 C C . THR A 1 297 ? 11.588 12.483 -26.138 1.00 90.25 297 THR A C 1
ATOM 2386 O O . THR A 1 297 ? 12.210 11.836 -25.295 1.00 90.25 297 THR A O 1
ATOM 2389 N N . ALA A 1 298 ? 11.211 11.924 -27.294 1.00 85.00 298 ALA A N 1
ATOM 2390 C CA . ALA A 1 298 ? 11.539 10.533 -27.633 1.00 85.00 298 ALA A CA 1
ATOM 2391 C C . ALA A 1 298 ? 13.059 10.270 -27.654 1.00 85.00 298 ALA A C 1
ATOM 2393 O O . ALA A 1 298 ? 13.514 9.266 -27.110 1.00 85.00 298 ALA A O 1
ATOM 2394 N N . ASP A 1 299 ? 13.843 11.204 -28.204 1.00 90.94 299 ASP A N 1
ATOM 2395 C CA . ASP A 1 299 ? 15.310 11.127 -28.211 1.00 90.94 299 ASP A CA 1
ATOM 2396 C C . ASP A 1 299 ? 15.889 11.171 -26.787 1.00 90.94 299 ASP A C 1
ATOM 2398 O O . ASP A 1 299 ? 16.714 10.330 -26.423 1.00 90.94 299 ASP A O 1
ATOM 2402 N N . GLN A 1 300 ? 15.391 12.080 -25.937 1.00 90.44 300 GLN A N 1
ATOM 2403 C CA . GLN A 1 300 ? 15.792 12.147 -24.528 1.00 90.44 300 GLN A CA 1
ATOM 2404 C C . GLN A 1 300 ? 15.489 10.837 -23.795 1.00 90.44 300 GLN A C 1
ATOM 2406 O O . GLN A 1 300 ? 16.365 10.299 -23.119 1.00 90.44 300 GLN A O 1
ATOM 2411 N N . ARG A 1 301 ? 14.279 10.278 -23.950 1.00 86.69 301 ARG A N 1
ATOM 2412 C CA . ARG A 1 301 ? 13.909 8.994 -23.327 1.00 86.69 301 ARG A CA 1
ATOM 2413 C C . ARG A 1 301 ? 14.826 7.860 -23.781 1.00 86.69 301 ARG A C 1
ATOM 2415 O O . ARG A 1 301 ? 15.283 7.089 -22.937 1.00 86.69 301 ARG A O 1
ATOM 2422 N N . GLY A 1 302 ? 15.147 7.795 -25.074 1.00 87.56 302 GLY A N 1
ATOM 2423 C CA . GLY A 1 302 ? 16.090 6.820 -25.627 1.00 87.56 302 GLY A CA 1
ATOM 2424 C C . GLY A 1 302 ? 17.483 6.927 -25.000 1.00 87.56 302 GLY A C 1
ATOM 2425 O O . GLY A 1 302 ? 18.008 5.937 -24.488 1.00 87.56 302 GLY A O 1
ATOM 2426 N N . LYS A 1 303 ? 18.056 8.136 -24.957 1.00 91.44 303 LYS A N 1
ATOM 2427 C CA . LYS A 1 303 ? 19.382 8.385 -24.362 1.00 91.44 303 LYS A CA 1
ATOM 2428 C C . LYS A 1 303 ? 19.415 8.085 -22.864 1.00 91.44 303 LYS A C 1
ATOM 2430 O O . LYS A 1 303 ? 20.336 7.420 -22.394 1.00 91.44 303 LYS A O 1
ATOM 2435 N N . ILE A 1 304 ? 18.390 8.506 -22.120 1.00 88.31 304 ILE A N 1
ATOM 2436 C CA . ILE A 1 304 ? 18.276 8.236 -20.680 1.00 88.31 304 ILE A CA 1
ATOM 2437 C C . ILE A 1 304 ? 18.164 6.728 -20.422 1.00 88.31 304 ILE A C 1
ATOM 2439 O O . ILE A 1 304 ? 18.794 6.223 -19.492 1.00 88.31 304 ILE A O 1
ATOM 2443 N N . LYS A 1 305 ? 17.409 5.990 -21.247 1.00 85.75 305 LYS A N 1
ATOM 2444 C CA . LYS A 1 305 ? 17.284 4.529 -21.139 1.00 85.75 305 LYS A CA 1
ATOM 2445 C C . LYS A 1 305 ? 18.635 3.832 -21.314 1.00 85.75 305 LYS A C 1
ATOM 2447 O O . LYS A 1 305 ? 18.982 2.985 -20.490 1.00 85.75 305 LYS A O 1
ATOM 2452 N N . THR A 1 306 ? 19.407 4.208 -22.334 1.00 90.00 306 THR A N 1
ATOM 2453 C CA . THR A 1 306 ? 20.761 3.673 -22.562 1.00 90.00 306 THR A CA 1
ATOM 2454 C C . THR A 1 306 ? 21.688 3.990 -21.392 1.00 90.00 306 THR A C 1
ATOM 2456 O O . THR A 1 306 ? 22.247 3.070 -20.797 1.00 90.00 306 THR A O 1
ATOM 2459 N N . LEU A 1 307 ? 21.754 5.262 -20.983 1.00 89.00 307 LEU A N 1
ATOM 2460 C CA . LEU A 1 307 ? 22.579 5.717 -19.862 1.00 89.00 307 LEU A CA 1
ATOM 2461 C C . LEU A 1 307 ? 22.277 4.933 -18.571 1.00 89.00 307 LEU A C 1
ATOM 2463 O O . LEU A 1 307 ? 23.178 4.514 -17.849 1.00 89.00 307 LEU A O 1
ATOM 2467 N N . ARG A 1 308 ? 20.994 4.687 -18.280 1.00 85.38 308 ARG A N 1
ATOM 2468 C CA . ARG A 1 308 ? 20.568 3.921 -17.099 1.00 85.38 308 ARG A CA 1
ATOM 2469 C C . ARG A 1 308 ? 20.932 2.444 -17.175 1.00 85.38 308 ARG A C 1
ATOM 2471 O O . ARG A 1 308 ? 21.287 1.872 -16.145 1.00 85.38 308 ARG A O 1
ATOM 2478 N N . LYS A 1 309 ? 20.840 1.823 -18.353 1.00 86.31 309 LYS A N 1
ATOM 2479 C CA . LYS A 1 309 ? 21.267 0.432 -18.543 1.00 86.31 309 LYS A CA 1
ATOM 2480 C C . LYS A 1 309 ? 22.757 0.292 -18.234 1.00 86.31 309 LYS A C 1
ATOM 2482 O O . LYS A 1 309 ? 23.121 -0.538 -17.407 1.00 86.31 309 LYS A O 1
ATOM 2487 N N . GLU A 1 310 ? 23.579 1.170 -18.804 1.00 90.06 310 GLU A N 1
ATOM 2488 C CA . GLU A 1 310 ? 25.021 1.212 -18.538 1.00 90.06 310 GLU A CA 1
ATOM 2489 C C . GLU A 1 310 ? 25.322 1.433 -17.051 1.00 90.06 310 GLU A C 1
ATOM 2491 O O . GLU A 1 310 ? 26.173 0.756 -16.477 1.00 90.06 310 GLU A O 1
ATOM 2496 N N . HIS A 1 311 ? 24.591 2.341 -16.399 1.00 88.62 311 HIS A N 1
ATOM 2497 C CA . HIS A 1 311 ? 24.709 2.565 -14.961 1.00 88.62 311 HIS A CA 1
ATOM 2498 C C . HIS A 1 311 ? 24.382 1.311 -14.138 1.00 88.62 311 HIS A C 1
ATOM 2500 O O . HIS A 1 311 ? 25.100 0.979 -13.194 1.00 88.62 311 HIS A O 1
ATOM 2506 N N . ALA A 1 312 ? 23.299 0.605 -14.478 1.00 87.12 312 ALA A N 1
ATOM 2507 C CA . ALA A 1 312 ? 22.885 -0.609 -13.782 1.00 87.12 312 ALA A CA 1
ATOM 2508 C C . ALA A 1 312 ? 23.896 -1.751 -13.962 1.00 87.12 312 ALA A C 1
ATOM 2510 O O . ALA A 1 312 ? 24.179 -2.460 -12.996 1.00 87.12 312 ALA A O 1
ATOM 2511 N N . ASP A 1 313 ? 24.449 -1.909 -15.165 1.00 89.31 313 ASP A N 1
ATOM 2512 C CA . ASP A 1 313 ? 25.478 -2.907 -15.461 1.00 89.31 313 ASP A CA 1
ATOM 2513 C C . ASP A 1 313 ? 26.763 -2.612 -14.662 1.00 89.31 313 ASP A C 1
ATOM 2515 O O . ASP A 1 313 ? 27.212 -3.466 -13.898 1.00 89.31 313 ASP A O 1
ATOM 2519 N N . LYS A 1 314 ? 27.258 -1.364 -14.685 1.00 93.75 314 LYS A N 1
ATOM 2520 C CA . LYS A 1 314 ? 28.421 -0.932 -13.880 1.00 93.75 314 LYS A CA 1
ATOM 2521 C C . LYS A 1 314 ? 28.193 -1.073 -12.375 1.00 93.75 314 LYS A C 1
ATOM 2523 O O . LYS A 1 314 ? 29.090 -1.471 -11.638 1.00 93.75 314 LYS A O 1
ATOM 2528 N N . THR A 1 315 ? 26.985 -0.774 -11.897 1.00 89.94 315 THR A N 1
ATOM 2529 C CA . THR A 1 315 ? 26.632 -0.978 -10.484 1.00 89.94 315 THR A CA 1
ATOM 2530 C C . THR A 1 315 ? 26.715 -2.462 -10.123 1.00 89.94 315 THR A C 1
ATOM 2532 O O . THR A 1 315 ? 27.292 -2.809 -9.093 1.00 89.94 315 THR A O 1
ATOM 2535 N N . ARG A 1 316 ? 26.185 -3.356 -10.973 1.00 89.75 316 ARG A N 1
ATOM 2536 C CA . ARG A 1 316 ? 26.294 -4.808 -10.767 1.00 89.75 316 ARG A CA 1
ATOM 2537 C C . ARG A 1 316 ? 27.753 -5.263 -10.737 1.00 89.75 316 ARG A C 1
ATOM 2539 O O . ARG A 1 316 ? 28.105 -6.014 -9.835 1.00 89.75 316 ARG A O 1
ATOM 2546 N N . GLU A 1 317 ? 28.595 -4.770 -11.642 1.00 94.00 317 GLU A N 1
ATOM 2547 C CA . GLU A 1 317 ? 30.037 -5.063 -11.655 1.00 94.00 317 GLU A CA 1
ATOM 2548 C C . GLU A 1 317 ? 30.730 -4.639 -10.350 1.00 94.00 317 GLU A C 1
ATOM 2550 O O . GLU A 1 317 ? 31.432 -5.445 -9.740 1.00 94.00 317 GLU A O 1
ATOM 2555 N N . ILE A 1 318 ? 30.469 -3.416 -9.864 1.00 93.56 318 ILE A N 1
ATOM 2556 C CA . ILE A 1 318 ? 31.027 -2.906 -8.597 1.00 93.56 318 ILE A CA 1
ATOM 2557 C C . ILE A 1 318 ? 30.677 -3.829 -7.424 1.00 93.56 318 ILE A C 1
ATOM 2559 O O . ILE A 1 318 ? 31.527 -4.109 -6.578 1.00 93.56 318 ILE A O 1
ATOM 2563 N N . PHE A 1 319 ? 29.432 -4.306 -7.344 1.00 92.00 319 PHE A N 1
ATOM 2564 C CA . PHE A 1 319 ? 29.005 -5.143 -6.221 1.00 92.00 319 PHE A CA 1
ATOM 2565 C C . PHE A 1 319 ? 29.373 -6.624 -6.378 1.00 92.00 319 PHE A C 1
ATOM 2567 O O . PHE A 1 319 ? 29.554 -7.295 -5.356 1.00 92.00 319 PHE A O 1
ATOM 2574 N N . ALA A 1 320 ? 29.552 -7.106 -7.610 1.00 92.81 320 ALA A N 1
ATOM 2575 C CA . ALA A 1 320 ? 30.017 -8.458 -7.913 1.00 92.81 320 ALA A CA 1
ATOM 2576 C C . ALA A 1 320 ? 31.516 -8.670 -7.628 1.00 92.81 320 ALA A C 1
ATOM 2578 O O . ALA A 1 320 ? 31.918 -9.805 -7.374 1.00 92.81 320 ALA A O 1
ATOM 2579 N N . ASP A 1 321 ? 32.325 -7.604 -7.629 1.00 96.62 321 ASP A N 1
ATOM 2580 C CA . ASP A 1 321 ? 33.752 -7.640 -7.282 1.00 96.62 321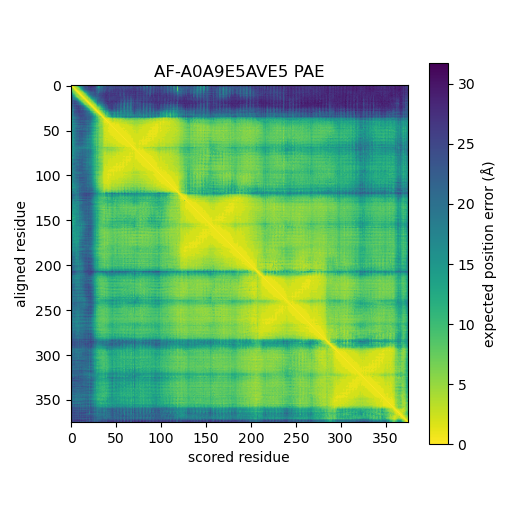 ASP A CA 1
ATOM 2581 C C . ASP A 1 321 ? 33.960 -8.223 -5.872 1.00 96.62 321 ASP A C 1
ATOM 2583 O O . ASP A 1 321 ? 33.597 -7.608 -4.874 1.00 96.62 321 ASP A O 1
ATOM 2587 N N . LYS A 1 322 ? 34.528 -9.425 -5.756 1.00 96.62 322 LYS A N 1
ATOM 2588 C CA . LYS A 1 322 ? 34.736 -10.082 -4.453 1.00 96.62 322 LYS A CA 1
ATOM 2589 C C . LYS A 1 322 ? 35.998 -9.605 -3.727 1.00 96.62 322 LYS A C 1
ATOM 2591 O O . LYS A 1 322 ? 36.141 -9.912 -2.547 1.00 96.62 322 LYS A O 1
ATOM 2596 N N . GLU A 1 323 ? 36.882 -8.876 -4.405 1.00 97.38 323 GLU A N 1
ATOM 2597 C CA . GLU A 1 323 ? 38.173 -8.425 -3.876 1.00 97.38 323 GLU A CA 1
ATOM 2598 C C . GLU A 1 323 ? 38.060 -7.058 -3.189 1.00 97.38 323 GLU A C 1
ATOM 2600 O O . GLU A 1 323 ? 38.744 -6.795 -2.199 1.00 97.38 323 GLU A O 1
ATOM 2605 N N . SER A 1 324 ? 37.161 -6.190 -3.666 1.00 95.69 324 SER A N 1
ATOM 2606 C CA . SER A 1 324 ? 36.923 -4.879 -3.049 1.00 95.69 324 SER A CA 1
ATOM 2607 C C . SER A 1 324 ? 36.222 -4.984 -1.685 1.00 95.69 324 SER A C 1
ATOM 2609 O O . SER A 1 324 ? 35.205 -5.667 -1.532 1.00 95.69 324 SER A O 1
ATOM 2611 N N . SER A 1 325 ? 36.693 -4.197 -0.710 1.00 96.38 325 SER A N 1
ATOM 2612 C CA . SER A 1 325 ? 35.980 -3.991 0.557 1.00 96.38 325 SER A CA 1
ATOM 2613 C C . SER A 1 325 ? 34.637 -3.283 0.335 1.00 96.38 325 SER A C 1
ATOM 2615 O O . SER A 1 325 ? 34.438 -2.582 -0.662 1.00 96.38 325 SER A O 1
ATOM 2617 N N . GLN A 1 326 ? 33.708 -3.417 1.287 1.00 91.62 326 GLN A N 1
ATOM 2618 C CA . GLN A 1 326 ? 32.402 -2.757 1.195 1.00 91.62 326 GLN A CA 1
ATOM 2619 C C . GLN A 1 326 ? 32.527 -1.229 1.080 1.00 91.62 326 GLN A C 1
ATOM 2621 O O . GLN A 1 326 ? 31.781 -0.622 0.321 1.00 91.62 326 GLN A O 1
ATOM 2626 N N . GLU A 1 327 ? 33.488 -0.620 1.778 1.00 93.56 327 GLU A N 1
ATOM 2627 C CA . GLU A 1 327 ? 33.765 0.822 1.713 1.00 93.56 327 GLU A CA 1
ATOM 2628 C C . GLU A 1 327 ? 34.248 1.260 0.322 1.00 93.56 327 GLU A C 1
ATOM 2630 O O . GLU A 1 327 ? 33.818 2.282 -0.213 1.00 93.56 327 GLU A O 1
ATOM 2635 N N . VAL A 1 328 ? 35.100 0.452 -0.317 1.00 95.62 328 VAL A N 1
ATOM 2636 C CA . VAL A 1 328 ? 35.552 0.719 -1.688 1.00 95.62 328 VAL A CA 1
ATOM 2637 C C . VAL A 1 328 ? 34.382 0.611 -2.667 1.00 95.62 328 VAL A C 1
ATOM 2639 O O . VAL A 1 328 ? 34.240 1.458 -3.551 1.00 95.62 328 VAL A O 1
ATOM 2642 N N . LYS A 1 329 ? 33.509 -0.390 -2.501 1.00 92.62 329 LYS A N 1
ATOM 2643 C CA . LYS A 1 329 ? 32.312 -0.561 -3.339 1.00 92.62 329 LYS A CA 1
ATOM 2644 C C . LYS A 1 329 ? 31.334 0.597 -3.196 1.00 92.62 329 LYS A C 1
ATOM 2646 O O . LYS A 1 329 ? 30.859 1.113 -4.205 1.00 92.62 329 LYS A O 1
ATOM 2651 N N . THR A 1 330 ? 31.041 1.027 -1.968 1.00 89.19 330 THR A N 1
ATOM 2652 C CA . THR A 1 330 ? 30.125 2.151 -1.729 1.00 89.19 330 THR A CA 1
ATOM 2653 C C . THR A 1 330 ? 30.677 3.448 -2.304 1.00 89.19 330 THR A C 1
ATOM 2655 O O . THR A 1 330 ? 29.920 4.187 -2.931 1.00 89.19 330 THR A O 1
ATOM 2658 N N . LYS A 1 331 ? 31.989 3.695 -2.186 1.00 92.38 331 LYS A N 1
ATOM 2659 C CA . LYS A 1 331 ? 32.63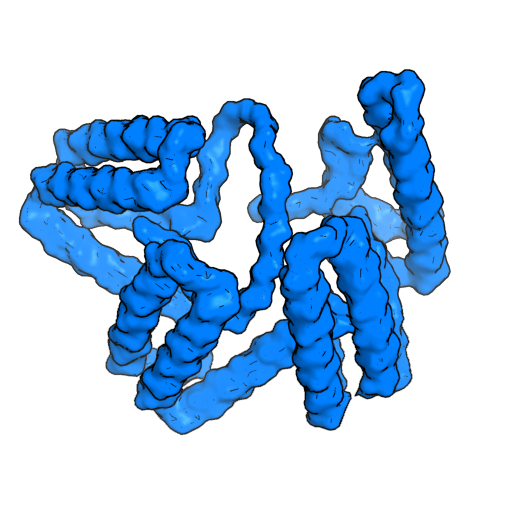9 4.848 -2.820 1.00 92.38 331 LYS A CA 1
ATOM 2660 C C . LYS A 1 331 ? 32.545 4.793 -4.348 1.00 92.38 331 LYS A C 1
ATOM 2662 O O . LYS A 1 331 ? 32.043 5.739 -4.945 1.00 92.38 331 LYS A O 1
ATOM 2667 N N . LYS A 1 332 ? 32.921 3.670 -4.977 1.00 94.06 332 LYS A N 1
ATOM 2668 C CA . LYS A 1 332 ? 32.795 3.477 -6.438 1.00 94.06 332 LYS A CA 1
ATOM 2669 C C . LYS A 1 332 ? 31.355 3.688 -6.920 1.00 94.06 332 LYS A C 1
ATOM 2671 O O . LYS A 1 332 ? 31.138 4.333 -7.941 1.00 94.06 332 LYS A O 1
ATOM 2676 N N . ALA A 1 333 ? 30.371 3.168 -6.185 1.00 89.88 333 ALA A N 1
ATOM 2677 C CA . ALA A 1 333 ? 28.958 3.350 -6.508 1.00 89.88 333 ALA A CA 1
ATOM 2678 C C . ALA A 1 333 ? 28.519 4.817 -6.361 1.00 89.88 333 ALA A C 1
ATOM 2680 O O . ALA A 1 333 ? 27.789 5.320 -7.209 1.00 89.88 333 ALA A O 1
ATOM 2681 N N . SER A 1 334 ? 28.986 5.521 -5.325 1.00 87.81 334 SER A N 1
ATOM 2682 C CA . SER A 1 334 ? 28.733 6.955 -5.143 1.00 87.81 334 SER A CA 1
ATOM 2683 C C . SER A 1 334 ? 29.306 7.786 -6.296 1.00 87.81 334 SER A C 1
ATOM 2685 O O . SER A 1 334 ? 28.602 8.630 -6.850 1.00 87.81 334 SER A O 1
ATOM 2687 N N . ASP A 1 335 ? 30.550 7.521 -6.696 1.00 89.50 335 ASP A N 1
ATOM 2688 C CA . ASP A 1 335 ? 31.206 8.223 -7.805 1.00 89.50 335 ASP A CA 1
ATOM 2689 C C . ASP A 1 335 ? 30.485 7.948 -9.138 1.00 89.50 335 ASP A C 1
ATOM 2691 O O . ASP A 1 335 ? 30.230 8.867 -9.921 1.00 89.50 335 ASP A O 1
ATOM 2695 N N . LEU A 1 336 ? 30.071 6.694 -9.365 1.00 91.00 336 LEU A N 1
ATOM 2696 C CA . LEU A 1 336 ? 29.259 6.300 -10.517 1.00 91.00 336 LEU A CA 1
ATOM 2697 C C . LEU A 1 336 ? 27.903 7.028 -10.537 1.00 91.00 336 LEU A C 1
ATOM 2699 O O . LEU A 1 336 ? 27.515 7.554 -11.581 1.00 91.00 336 LEU A O 1
ATOM 2703 N N . ASN A 1 337 ? 27.213 7.109 -9.394 1.00 85.69 337 ASN A N 1
ATOM 2704 C CA . ASN A 1 337 ? 25.944 7.828 -9.260 1.00 85.69 337 ASN A CA 1
ATOM 2705 C C . ASN A 1 337 ? 26.112 9.325 -9.577 1.00 85.69 337 ASN A C 1
ATOM 2707 O O . ASN A 1 337 ? 25.269 9.911 -10.259 1.00 85.69 337 ASN A O 1
ATOM 2711 N N . ALA A 1 338 ? 27.194 9.950 -9.101 1.00 86.81 338 ALA A N 1
ATOM 2712 C CA . ALA A 1 338 ? 27.487 11.358 -9.361 1.00 86.81 338 ALA A CA 1
ATOM 2713 C C . ALA A 1 338 ? 27.738 11.618 -10.856 1.00 86.81 338 ALA A C 1
ATOM 2715 O O . ALA A 1 338 ? 27.120 12.513 -11.437 1.00 86.81 338 ALA A O 1
ATOM 2716 N N . ALA A 1 339 ? 28.574 10.796 -11.499 1.00 90.50 339 ALA A N 1
ATOM 2717 C CA . ALA A 1 339 ? 28.835 10.884 -12.937 1.00 90.50 339 ALA A CA 1
ATOM 2718 C C . ALA A 1 339 ? 27.556 10.673 -13.767 1.00 90.50 339 ALA A C 1
ATOM 2720 O O . ALA A 1 339 ? 27.277 11.424 -14.705 1.00 90.50 339 ALA A O 1
ATOM 2721 N N . HIS A 1 340 ? 26.741 9.691 -13.377 1.00 89.75 340 HIS A N 1
ATOM 2722 C CA . HIS A 1 340 ? 25.450 9.410 -14.000 1.00 89.75 340 HIS A CA 1
ATOM 2723 C C . HIS A 1 340 ? 24.489 10.592 -13.914 1.00 89.75 340 HIS A C 1
ATOM 2725 O O . HIS A 1 340 ? 23.866 10.945 -14.914 1.00 89.75 340 HIS A O 1
ATOM 2731 N N . ASN A 1 341 ? 24.376 11.227 -12.744 1.00 85.81 341 ASN A N 1
ATOM 2732 C CA . ASN A 1 341 ? 23.510 12.391 -12.567 1.00 85.81 341 ASN A CA 1
ATOM 2733 C C . ASN A 1 341 ? 23.960 13.570 -13.442 1.00 85.81 341 ASN A C 1
ATOM 2735 O O . ASN A 1 341 ? 23.112 14.215 -14.048 1.00 85.81 341 ASN A O 1
ATOM 2739 N N . LEU A 1 342 ? 25.269 13.805 -13.588 1.00 91.31 342 LEU A N 1
ATOM 2740 C CA . LEU A 1 342 ? 25.786 14.841 -14.492 1.00 91.31 342 LEU A CA 1
ATOM 2741 C C . LEU A 1 342 ? 25.429 14.561 -15.956 1.00 91.31 342 LEU A C 1
ATOM 2743 O O . LEU A 1 342 ? 24.968 15.455 -16.662 1.00 91.31 342 LEU A O 1
ATOM 2747 N N . THR A 1 343 ? 25.600 13.315 -16.413 1.00 92.62 343 THR A N 1
ATOM 2748 C CA . THR A 1 343 ? 25.223 12.949 -17.790 1.00 92.62 343 THR A CA 1
ATOM 2749 C C . THR A 1 343 ? 23.713 13.037 -17.994 1.00 92.62 343 THR A C 1
ATOM 2751 O O . THR A 1 343 ? 23.264 13.483 -19.044 1.00 92.62 343 THR A O 1
ATOM 2754 N N . LEU A 1 344 ? 22.918 12.670 -16.987 1.00 89.19 344 LEU A N 1
ATOM 2755 C CA . LEU A 1 344 ? 21.469 12.826 -17.026 1.00 89.19 344 LEU A CA 1
ATOM 2756 C C . LEU A 1 344 ? 21.064 14.299 -17.150 1.00 89.19 344 LEU A C 1
ATOM 2758 O O . LEU A 1 344 ? 20.250 14.615 -18.009 1.00 89.19 344 LEU A O 1
ATOM 2762 N N . GLU A 1 345 ? 21.622 15.193 -16.331 1.00 90.38 345 GLU A N 1
ATOM 2763 C CA . GLU A 1 345 ? 21.326 16.631 -16.399 1.00 90.38 345 GLU A CA 1
ATOM 2764 C C . GLU A 1 345 ? 21.678 17.222 -17.770 1.00 90.38 345 GLU A C 1
ATOM 2766 O O . GLU A 1 345 ? 20.924 18.039 -18.288 1.00 90.38 345 GLU A O 1
ATOM 2771 N N . ALA A 1 346 ? 22.759 16.753 -18.402 1.00 95.12 346 ALA A N 1
ATOM 2772 C CA . ALA A 1 346 ? 23.144 17.173 -19.751 1.00 95.12 346 ALA A CA 1
ATOM 2773 C C . ALA A 1 346 ? 22.165 16.714 -20.852 1.00 95.12 346 ALA A C 1
ATOM 2775 O O . ALA A 1 346 ? 22.152 17.286 -21.941 1.00 95.12 346 ALA A O 1
ATOM 2776 N N . LEU A 1 347 ? 21.347 15.687 -20.592 1.00 93.75 347 LEU A N 1
ATOM 2777 C CA . LEU A 1 347 ? 20.296 15.230 -21.509 1.00 93.75 347 LEU A CA 1
ATOM 2778 C C . LEU A 1 347 ? 18.988 16.015 -21.355 1.00 93.75 347 LEU A C 1
ATOM 2780 O O . LEU A 1 347 ? 18.089 15.864 -22.184 1.00 93.75 347 LEU A O 1
ATOM 2784 N N . LEU A 1 348 ? 18.853 16.820 -20.303 1.00 92.75 348 LEU A N 1
ATOM 2785 C CA . LEU A 1 348 ? 17.637 17.549 -19.962 1.00 92.75 348 LEU A CA 1
ATOM 2786 C C . LEU A 1 348 ? 17.760 19.031 -20.325 1.00 92.75 348 LEU A C 1
ATOM 2788 O O . LEU A 1 348 ? 18.846 19.606 -20.341 1.00 92.75 348 LEU A O 1
ATOM 2792 N N . THR A 1 349 ? 16.627 19.675 -20.602 1.00 95.75 349 THR A N 1
ATOM 2793 C CA . THR A 1 349 ? 16.579 21.139 -20.700 1.00 95.75 349 THR A CA 1
ATOM 2794 C C . THR A 1 349 ? 16.745 21.768 -19.319 1.00 95.75 349 THR A C 1
ATOM 2796 O O . THR A 1 349 ? 16.494 21.130 -18.297 1.00 95.75 349 THR A O 1
ATOM 2799 N N . GLU A 1 350 ? 17.106 23.050 -19.259 1.00 94.44 350 GLU A N 1
ATOM 2800 C CA . GLU A 1 350 ? 17.236 23.768 -17.985 1.00 94.44 350 GLU A CA 1
ATOM 2801 C C . GLU A 1 350 ? 15.944 23.707 -17.148 1.00 94.44 350 GLU A C 1
ATOM 2803 O O . GLU A 1 350 ? 15.987 23.435 -15.947 1.00 94.44 350 GLU A O 1
ATOM 2808 N N . ALA A 1 351 ? 14.783 23.862 -17.795 1.00 94.12 351 ALA A N 1
ATOM 2809 C CA . ALA A 1 351 ? 13.479 23.750 -17.145 1.00 94.12 351 ALA A CA 1
ATOM 2810 C C . ALA A 1 351 ? 13.224 22.339 -16.582 1.00 94.12 351 ALA A C 1
ATOM 2812 O O . ALA A 1 351 ? 12.762 22.200 -15.448 1.00 94.12 351 ALA A O 1
ATOM 2813 N N . GLN A 1 352 ? 13.565 21.293 -17.340 1.00 92.19 352 GLN A N 1
ATOM 2814 C CA . GLN A 1 352 ? 13.447 19.898 -16.900 1.00 92.19 352 GLN A CA 1
ATOM 2815 C C . GLN A 1 352 ? 14.397 19.592 -15.737 1.00 92.19 352 GLN A C 1
ATOM 2817 O O . GLN A 1 352 ? 13.984 18.988 -14.751 1.00 92.19 352 GLN A O 1
ATOM 2822 N N . THR A 1 353 ? 15.648 20.050 -15.809 1.00 90.00 353 THR A N 1
ATOM 2823 C CA . THR A 1 353 ? 16.647 19.889 -14.744 1.00 90.00 353 THR A CA 1
ATOM 2824 C C . THR A 1 353 ? 16.218 20.595 -13.463 1.00 90.00 353 THR A C 1
ATOM 2826 O O . THR A 1 353 ? 16.333 20.028 -12.375 1.00 90.00 353 THR A O 1
ATOM 2829 N N . LYS A 1 354 ? 15.678 21.815 -13.573 1.00 90.69 354 LYS A N 1
ATOM 2830 C CA . LYS A 1 354 ? 15.124 22.544 -12.429 1.00 90.69 354 LYS A CA 1
ATOM 2831 C C . LYS A 1 354 ? 13.988 21.756 -11.778 1.00 90.69 354 LYS A C 1
ATOM 2833 O O . LYS A 1 354 ? 14.026 21.528 -10.571 1.00 90.69 354 LYS A O 1
ATOM 2838 N N . LYS A 1 355 ? 13.034 21.278 -12.579 1.00 87.69 355 LYS A N 1
ATOM 2839 C CA . LYS A 1 355 ? 11.900 20.483 -12.097 1.00 87.69 355 LYS A CA 1
ATOM 2840 C C . LYS A 1 355 ? 12.350 19.189 -11.411 1.00 87.69 355 LYS A C 1
ATOM 2842 O O . LYS A 1 355 ? 11.931 18.909 -10.292 1.00 87.69 355 LYS A O 1
ATOM 2847 N N . LEU A 1 356 ? 13.296 18.473 -12.022 1.00 85.38 356 LEU A N 1
ATOM 2848 C CA . LEU A 1 356 ? 13.912 17.271 -11.457 1.00 85.38 356 LEU A CA 1
ATOM 2849 C C . LEU A 1 356 ? 14.533 17.539 -10.070 1.00 85.38 356 LEU A C 1
ATOM 2851 O O . LEU A 1 356 ? 14.353 16.742 -9.152 1.00 85.38 356 LEU A O 1
ATOM 2855 N N . LYS A 1 357 ? 15.243 18.664 -9.895 1.00 84.56 357 LYS A N 1
ATOM 2856 C CA . LYS A 1 357 ? 15.880 19.059 -8.621 1.00 84.56 357 LYS A CA 1
ATOM 2857 C C . LYS A 1 357 ? 14.888 19.543 -7.559 1.00 84.56 357 LYS A C 1
ATOM 2859 O O . LYS A 1 357 ? 15.156 19.423 -6.364 1.00 84.56 357 LYS A O 1
ATOM 2864 N N . GLU A 1 358 ? 13.760 20.120 -7.961 1.00 85.00 358 GLU A N 1
ATOM 2865 C CA . GLU A 1 358 ? 12.698 20.530 -7.033 1.00 85.00 358 GLU A CA 1
ATOM 2866 C C . GLU A 1 358 ? 11.951 19.317 -6.463 1.00 85.00 358 GLU A C 1
ATOM 2868 O O . GLU A 1 358 ? 11.620 19.286 -5.270 1.00 85.00 358 GLU A O 1
ATOM 2873 N N . GLU A 1 359 ? 11.737 18.310 -7.308 1.00 77.25 359 GLU A N 1
ATOM 2874 C CA . GLU A 1 359 ? 10.988 17.094 -7.000 1.00 77.25 359 GLU A CA 1
ATOM 2875 C C . GLU A 1 359 ? 11.828 16.032 -6.277 1.00 77.25 359 GLU A C 1
ATOM 2877 O O . GLU A 1 359 ? 11.312 15.332 -5.396 1.00 77.25 359 GLU A O 1
ATOM 2882 N N . LEU A 1 360 ? 13.130 15.957 -6.569 1.00 73.31 360 LEU A N 1
ATOM 2883 C CA . LEU A 1 360 ? 14.044 14.995 -5.965 1.00 73.31 360 LEU A CA 1
ATOM 2884 C C . LEU A 1 360 ? 14.994 15.657 -4.953 1.00 73.31 360 LEU A C 1
ATOM 2886 O O . LEU A 1 360 ? 15.585 16.702 -5.206 1.00 73.31 360 LEU A O 1
ATOM 2890 N N . ARG A 1 361 ? 15.200 15.030 -3.791 1.00 68.50 361 ARG A N 1
ATOM 2891 C CA . ARG A 1 361 ? 16.292 15.365 -2.862 1.00 68.50 361 ARG A CA 1
ATOM 2892 C C . ARG A 1 361 ? 17.398 14.321 -2.967 1.00 68.50 361 ARG A C 1
ATOM 2894 O O . ARG A 1 361 ? 17.084 13.136 -3.045 1.00 68.50 361 ARG A O 1
ATOM 2901 N N . PRO A 1 362 ? 18.680 14.711 -2.903 1.00 64.06 362 PRO A N 1
ATOM 2902 C CA . PRO A 1 362 ? 19.752 13.739 -2.766 1.00 64.06 362 PRO A CA 1
ATOM 2903 C C . PRO A 1 362 ? 19.555 12.947 -1.470 1.00 64.06 362 PRO A C 1
ATOM 2905 O O . PRO A 1 362 ? 19.369 13.514 -0.391 1.00 64.06 362 PRO A O 1
ATOM 2908 N N . ASN A 1 363 ? 19.562 11.623 -1.580 1.00 62.44 363 ASN A N 1
ATOM 2909 C CA . ASN A 1 363 ? 19.543 10.739 -0.433 1.00 62.44 363 ASN A CA 1
ATOM 2910 C C . ASN A 1 363 ? 20.897 10.840 0.288 1.00 62.44 363 ASN A C 1
ATOM 2912 O O . ASN A 1 363 ? 21.932 10.595 -0.337 1.00 62.44 363 ASN A O 1
ATOM 2916 N N . PRO A 1 364 ? 20.907 11.142 1.596 1.00 54.75 364 PRO A N 1
ATOM 2917 C CA . PRO A 1 364 ? 22.135 11.425 2.336 1.00 54.75 364 PRO A CA 1
ATOM 2918 C C . PRO A 1 364 ? 23.087 10.224 2.461 1.00 54.75 364 PRO A C 1
ATOM 2920 O O . PRO A 1 364 ? 24.256 10.424 2.760 1.00 54.75 364 PRO A O 1
ATOM 2923 N N . GLY A 1 365 ? 22.618 8.992 2.232 1.00 58.44 365 GLY A N 1
ATOM 2924 C CA . GLY A 1 365 ? 23.445 7.782 2.295 1.00 58.44 365 GLY A CA 1
ATOM 2925 C C . GLY A 1 365 ? 23.944 7.264 0.944 1.00 58.44 365 GLY A C 1
ATOM 2926 O O . GLY A 1 365 ? 24.911 6.514 0.911 1.00 58.44 365 GLY A O 1
ATOM 2927 N N . THR A 1 366 ? 23.297 7.626 -0.170 1.00 59.78 366 THR A N 1
ATOM 2928 C CA . THR A 1 366 ? 23.613 7.063 -1.505 1.00 59.78 366 THR A CA 1
ATOM 2929 C C . THR A 1 366 ? 23.976 8.110 -2.555 1.00 59.78 366 THR A C 1
ATOM 2931 O O . THR A 1 366 ? 24.441 7.746 -3.635 1.00 59.78 366 THR A O 1
ATOM 2934 N N . GLY A 1 367 ? 23.712 9.395 -2.287 1.00 62.41 367 GLY A N 1
ATOM 2935 C CA . GLY A 1 367 ? 23.856 10.483 -3.261 1.00 62.41 367 GLY A CA 1
ATOM 2936 C C . GLY A 1 367 ? 22.835 10.440 -4.407 1.00 62.41 367 GLY A C 1
ATOM 2937 O O . GLY A 1 367 ? 22.785 11.360 -5.221 1.00 62.41 367 GLY A O 1
ATOM 2938 N N . LEU A 1 368 ? 21.993 9.402 -4.475 1.00 61.47 368 LEU A N 1
ATOM 2939 C CA . LEU A 1 368 ? 20.941 9.279 -5.476 1.00 61.47 368 LEU A CA 1
ATOM 2940 C C . LEU A 1 368 ? 19.816 10.266 -5.195 1.00 61.47 368 LEU A C 1
ATOM 2942 O O . LEU A 1 368 ? 19.364 10.408 -4.061 1.00 61.47 368 LEU A O 1
ATOM 2946 N N . LEU A 1 369 ? 19.324 10.905 -6.248 1.00 64.12 369 LEU A N 1
ATOM 2947 C CA . LEU A 1 369 ? 18.104 11.693 -6.200 1.00 64.12 369 LEU A CA 1
ATOM 2948 C C . LEU A 1 369 ? 16.919 10.776 -5.835 1.00 64.12 369 LEU A C 1
ATOM 2950 O O . LEU A 1 369 ? 16.608 9.835 -6.561 1.00 64.12 369 LEU A O 1
ATOM 2954 N N . GLN A 1 370 ? 16.283 11.032 -4.693 1.00 64.38 370 GLN A N 1
ATOM 2955 C CA . GLN A 1 370 ? 15.078 10.350 -4.224 1.00 64.38 370 GLN A CA 1
ATOM 2956 C C . GLN A 1 370 ? 13.890 11.311 -4.218 1.00 64.38 370 GLN A C 1
ATOM 2958 O O . GLN A 1 370 ? 14.087 12.491 -3.922 1.00 64.38 370 GLN A O 1
ATOM 2963 N N . PRO A 1 371 ? 12.661 10.831 -4.480 1.00 62.81 371 PRO A N 1
ATOM 2964 C CA . PRO A 1 371 ? 11.461 11.649 -4.353 1.00 62.81 371 PRO A CA 1
ATOM 2965 C C . PRO A 1 371 ? 11.452 12.375 -3.015 1.00 62.81 371 PRO A C 1
ATOM 2967 O O . PRO A 1 371 ? 11.685 11.760 -1.968 1.00 62.81 371 PRO A O 1
ATOM 2970 N N . ARG A 1 372 ? 11.152 13.678 -3.026 1.00 64.75 372 ARG A N 1
ATOM 2971 C CA . ARG A 1 372 ? 10.627 14.327 -1.825 1.00 64.75 372 ARG A CA 1
ATOM 2972 C C . ARG A 1 372 ? 9.352 13.578 -1.481 1.00 64.75 372 ARG A C 1
ATOM 2974 O O . ARG A 1 372 ? 8.325 13.798 -2.114 1.00 64.75 372 ARG A O 1
ATOM 2981 N N . THR A 1 373 ? 9.422 12.650 -0.532 1.00 50.56 373 THR A N 1
ATOM 2982 C CA . THR A 1 373 ? 8.216 12.025 -0.007 1.00 50.56 373 THR A CA 1
ATOM 2983 C C . THR A 1 373 ? 7.278 13.153 0.407 1.00 50.56 373 THR A C 1
ATOM 2985 O O . THR A 1 373 ? 7.675 14.055 1.151 1.00 50.56 373 THR A O 1
ATOM 2988 N N . LEU A 1 374 ? 6.068 13.153 -0.163 1.00 40.12 374 LEU A N 1
ATOM 2989 C CA . LEU A 1 374 ? 4.987 14.017 0.293 1.00 40.12 374 LEU A CA 1
ATOM 2990 C C . LEU A 1 374 ? 4.835 13.734 1.793 1.00 40.12 374 LEU A C 1
ATOM 2992 O O . LEU A 1 374 ? 4.565 12.594 2.175 1.00 40.12 374 LEU A O 1
ATOM 2996 N N . ARG A 1 375 ? 5.163 14.732 2.617 1.00 33.34 375 ARG A N 1
ATOM 2997 C CA . ARG A 1 375 ? 4.936 14.689 4.063 1.00 33.34 375 ARG A CA 1
ATOM 2998 C C . ARG A 1 375 ? 3.450 14.680 4.361 1.00 33.34 375 ARG A C 1
ATOM 3000 O O . ARG A 1 375 ? 2.724 15.396 3.636 1.00 33.34 375 ARG A O 1
#

Secondary structure (DSSP, 8-state):
------SS---------------------TTSS-S--GGGGTT--HHHHHHHHHHHHHHHHHHHHHHH-SSS-HHHHHHHHHHHHHHHHHHHHHHS-HHHHHHHHHHHHHHHHHHHHHHHHHHHHHHT--HHHHHHHHHHHHHHHHHHHHHHH-TT--HHHHHHHHHHHHHHHHHHHHTTS-HHHHHHHHHHHHHHHHHHHHHHHH-TT------HHHHHHHHHHHHHHHHHHHHHHH-TTS-HHHHHHHHHHHHHHHHHHHHHHS-HHHHHHHHHHHHHHHHHHHHTTGGGGS---HHHHHHHHHHHHHHHHHHHHHHH-SSS-HHHHHHHHHHHHHHHHHHHHHTS-HHHHHHHHHHEEEPTTT--EEE----

Sequence (375 aa):
MLQSLILASVVLACAPALNAQGAQIGRAGAGGGVYFNLEAQLDLSKEQTAALAKVRKEQQEKTSALFTNKELKQEERTKLWQELRTESEKEVNAIYTEAQRKKLVELEAQQQRKWNEFRYTGMSTELGLIDDQMTKLAAVAKAQEERSRAIFQDGTLDRKQRQDKWAALTAEFRDKADKVFTAEQLAKITKHRGEQQRKADMAQVAGYGIDFELNEDQRKQVNLLAKEMTRAMNEIYAEKDLPGEEKAAKYLESQKKLRAKFTEILNDEQRKRYIVEQEILDLGWIFGGQTRQLDLTADQRGKIKTLRKEHADKTREIFADKESSQEVKTKKASDLNAAHNLTLEALLTEAQTKKLKEELRPNPGTGLLQPRTLR

pLDDT: mean 81.77, std 19.07, range [23.86, 97.75]